Protein AF-A0A841RAX6-F1 (afdb_monomer_lite)

Foldseek 3Di:
DDDDDDDDDDDDDDDDDDDDDDDDDDDDDDDDDDDDDDDDDDDDDDDDDDDDDDDPPDPPDFADPVLLVVLVVLLVLLVVLPLCPQVVVLSVQLVVLSVVLVVCRVPPVVSSVVSSVSSNVSSVVSNVRSLVVVLVVLLVLLVVLLVLCVVLVLCQQPVVLNVVLVVLSVVLNVCSVVVVVVVNVVSSVLSSLSSVLSSVLSVVLLVVLVVLLVLLVVLLVLLVVLVLVPQPVVLSVLLVVLSVQLVVCVVSSNSPSNVVSSLSSSLSSNLSNQLSVLRVLLVVLVVLLVVLQVLLQVLLQFWFQDPVRDIRHRHGDHCVVLCVVQDAAPSGDDDDDRDDDPRDDRDSDDDDDDDDDDDDDDDDDDDDDDDDDALSVLLVVLSSVLSNCRSVSVSVSSSVSSVSSSVSSVVSLLRGFPDKDFDAPPDALLNQCCDPSFPVHSVCSVVQCVSCCVPPVDRGDDDGGDITGGRYD

Sequence (473 aa):
MKKTLIYVTLILLLLMITGCASDPETPPEEPVEETVIEEPEPVVEEPEETPPPEEPVETVESVNPEEIKAVEEAVERADQAGARTYAADLFLEANEKLEEAKSLAETDPDRSRELLAQAASKADEAYRLSIDSQVSEKVTKLRLLEKQLIEIEAEKYAPEDYKIVKDRADLLITYLDEEDYARADRQYGSTLRAMQNLYDTIDNNIRWIKILDRDTNAYMSDAEEKEAFLWAPEELEKANYYYSDGISYFNNYKLSDSEKALKEAKYWAFTAIRLSERRKRLSQTDELMMSALEELEKASRNRVMENDGTIREASPWEGNEFIEENPAEDTKADNYEEEGSSLKDFDPDAQQSDENAMIIDGKTTVLGDEQQMTLLEQAIELWKQGVKARAEGKYDIADEYFKQSKAYSEAYSANAIANEYIVKKRDTLWAISAMKENLGDPFLWTKIWRRNSLIIENPDLIYPGQKLIIPPK

Secondary structure (DSSP, 8-state):
--------------------------------------PPPPP----PPPPPPPPP----PPPPHHHHHHHHHHHHHHHHTTHHHHSHHHHHHHHHHHHHHHHHTTT-HHHHHHHHHHHHHHHHHHHHHHHHHHHHHHHHHHHHHHHHHHHTTHHHH-HHHHHHHHHHHHHHHHHHHTT-HHHHHHHHHHHHHHHHHHHHHHHHHHHHHHHHHHHHHHHHHHHHHTTHHHH-HHHHHHHHHHHHHHHHHHHTT-HHHHHHHHHHHHHHHHHHHHHHHHHHHHHHHHHHHHHHHHHHHHHHTSEEE-TTS-EEPP-----HHHHHHSPPP--SPPPPPP----PPP--SS-------------------------HHHHHHHHHHHHHHHHHTT-HHHHHHHHHHHHHHHHHHHHTEESEEEE--TT--HHHHHTSTTTTS-GGGHHHHHHHTTTT-SSTT---TT-EEEE---

Structure (mmCIF, N/CA/C/O backbone):
data_AF-A0A841RAX6-F1
#
_entry.id   AF-A0A841RAX6-F1
#
loop_
_atom_site.group_PDB
_atom_site.id
_atom_site.type_symbol
_atom_site.label_atom_id
_atom_site.label_alt_id
_atom_site.label_comp_id
_atom_site.label_asym_id
_atom_site.label_entity_id
_atom_site.label_seq_id
_atom_site.pdbx_PDB_ins_code
_atom_site.Cartn_x
_atom_site.Cartn_y
_atom_site.Cartn_z
_atom_site.occupancy
_atom_site.B_iso_or_equiv
_atom_site.auth_seq_id
_atom_site.auth_comp_id
_atom_site.auth_asym_id
_atom_site.auth_atom_id
_atom_site.pdbx_PDB_model_num
ATOM 1 N N . MET A 1 1 ? 13.426 -33.378 4.563 1.00 33.41 1 MET A N 1
ATOM 2 C CA . MET A 1 1 ? 14.380 -34.470 4.234 1.00 33.41 1 MET A CA 1
ATOM 3 C C . MET A 1 1 ? 14.592 -34.495 2.728 1.00 33.41 1 MET A C 1
ATOM 5 O O . MET A 1 1 ? 13.578 -34.414 2.058 1.00 33.41 1 MET A O 1
ATOM 9 N N . LYS A 1 2 ? 15.824 -34.745 2.236 1.00 34.56 2 LYS A N 1
ATOM 10 C CA . LYS A 1 2 ? 16.181 -35.016 0.814 1.00 34.56 2 LYS A CA 1
ATOM 11 C C . LYS A 1 2 ? 15.867 -33.881 -0.197 1.00 34.56 2 LYS A C 1
ATOM 13 O O . LYS A 1 2 ? 14.850 -33.224 -0.083 1.00 34.56 2 LYS A O 1
ATOM 18 N N . LYS A 1 3 ? 16.672 -33.648 -1.239 1.00 37.34 3 LYS A N 1
ATOM 19 C CA . LYS A 1 3 ? 18.110 -33.932 -1.453 1.00 37.34 3 LYS A CA 1
ATOM 20 C C . LYS A 1 3 ? 18.615 -32.981 -2.553 1.00 37.34 3 LYS A C 1
ATOM 22 O O . LYS A 1 3 ? 17.893 -32.745 -3.513 1.00 37.34 3 LYS A O 1
ATOM 27 N N . THR A 1 4 ? 19.843 -32.489 -2.434 1.00 43.00 4 THR A N 1
ATOM 28 C CA . THR A 1 4 ? 20.548 -31.764 -3.504 1.00 43.00 4 THR A CA 1
ATOM 29 C C . THR A 1 4 ? 21.113 -32.722 -4.557 1.00 43.00 4 THR A C 1
ATOM 31 O O . THR A 1 4 ? 21.377 -33.891 -4.257 1.00 43.00 4 THR A O 1
ATOM 34 N N . LEU A 1 5 ? 21.372 -32.210 -5.764 1.00 42.91 5 LEU A N 1
ATOM 35 C CA . LEU A 1 5 ? 22.368 -32.767 -6.679 1.00 42.91 5 LEU A CA 1
ATOM 36 C C . LEU A 1 5 ? 23.047 -31.632 -7.463 1.00 42.91 5 LEU A C 1
ATOM 38 O O . LEU A 1 5 ? 22.430 -30.604 -7.726 1.00 42.91 5 LEU A O 1
ATOM 42 N N . ILE A 1 6 ? 24.328 -31.816 -7.777 1.00 44.09 6 ILE A N 1
ATOM 43 C CA . ILE A 1 6 ? 25.230 -30.840 -8.402 1.00 44.09 6 ILE A CA 1
ATOM 44 C C . ILE A 1 6 ? 25.886 -31.536 -9.594 1.00 44.09 6 ILE A C 1
ATOM 46 O O . ILE A 1 6 ? 26.266 -32.698 -9.455 1.00 44.09 6 ILE A O 1
ATOM 50 N N . TYR A 1 7 ? 26.098 -30.827 -10.705 1.00 38.03 7 TYR A N 1
ATOM 51 C CA . TYR A 1 7 ? 27.079 -31.232 -11.714 1.00 38.03 7 TYR A CA 1
ATOM 52 C C . TYR A 1 7 ? 27.895 -30.036 -12.207 1.00 38.03 7 TYR A C 1
ATOM 54 O O . TYR A 1 7 ? 27.377 -29.135 -12.858 1.00 38.03 7 TYR A O 1
ATOM 62 N N . VAL A 1 8 ? 29.190 -30.070 -11.896 1.00 38.25 8 VAL A N 1
ATOM 63 C CA . VAL A 1 8 ? 30.249 -29.245 -12.485 1.00 38.25 8 VAL A CA 1
ATOM 64 C C . VAL A 1 8 ? 31.425 -30.186 -12.719 1.00 38.25 8 VAL A C 1
ATOM 66 O O . VAL A 1 8 ? 31.897 -30.817 -11.775 1.00 38.25 8 VAL A O 1
ATOM 69 N N . THR A 1 9 ? 31.898 -30.292 -13.958 1.00 36.19 9 THR A N 1
ATOM 70 C CA . THR A 1 9 ? 33.102 -31.063 -14.304 1.00 36.19 9 THR A CA 1
ATOM 71 C C . THR A 1 9 ? 33.926 -30.294 -15.322 1.00 36.19 9 THR A C 1
ATOM 73 O O . THR A 1 9 ? 33.559 -30.201 -16.490 1.00 36.19 9 THR A O 1
ATOM 76 N N . LEU A 1 10 ? 35.046 -29.758 -14.848 1.00 35.50 10 LEU A N 1
ATOM 77 C CA . LEU A 1 10 ? 36.093 -29.098 -15.619 1.00 35.50 10 LEU A CA 1
ATOM 78 C C . LEU A 1 10 ? 37.252 -30.099 -15.715 1.00 35.50 10 LEU A C 1
ATOM 80 O O . LEU A 1 10 ? 37.708 -30.591 -14.683 1.00 35.50 10 LEU A O 1
ATOM 84 N N . ILE A 1 11 ? 37.688 -30.451 -16.927 1.00 39.34 11 ILE A N 1
ATOM 85 C CA . ILE A 1 11 ? 38.755 -31.443 -17.148 1.00 39.34 11 ILE A CA 1
ATOM 86 C C . ILE A 1 11 ? 40.032 -30.741 -17.615 1.00 39.34 11 ILE A C 1
ATOM 88 O O . ILE A 1 11 ? 39.994 -29.836 -18.446 1.00 39.34 11 ILE A O 1
ATOM 92 N N . LEU A 1 12 ? 41.153 -31.145 -17.016 1.00 32.88 12 LEU A N 1
ATOM 93 C CA . LEU A 1 12 ? 42.452 -30.486 -17.112 1.00 32.88 12 LEU A CA 1
ATOM 94 C C . LEU A 1 12 ? 43.351 -31.134 -18.181 1.00 32.88 12 LEU A C 1
ATOM 96 O O . LEU A 1 12 ? 43.274 -32.335 -18.435 1.00 32.88 12 LEU A O 1
ATOM 100 N N . LEU A 1 13 ? 44.245 -30.332 -18.755 1.00 38.53 13 LEU A N 1
ATOM 101 C CA . LEU A 1 13 ? 45.269 -30.729 -19.722 1.00 38.53 13 LEU A CA 1
ATOM 102 C C . LEU A 1 13 ? 46.496 -31.357 -19.031 1.00 38.53 13 LEU A C 1
ATOM 104 O O . LEU A 1 13 ? 46.941 -30.855 -17.999 1.00 38.53 13 LEU A O 1
ATOM 108 N N . LEU A 1 14 ? 47.101 -32.390 -19.636 1.00 35.22 14 LEU A N 1
ATOM 109 C CA . LEU A 1 14 ? 48.478 -32.799 -19.330 1.00 35.22 14 LEU A CA 1
ATOM 110 C C . LEU A 1 14 ? 49.199 -33.395 -20.555 1.00 35.22 14 LEU A C 1
ATOM 112 O O . LEU A 1 14 ? 48.618 -34.148 -21.331 1.00 35.22 14 LEU A O 1
ATOM 116 N N . LEU A 1 15 ? 50.482 -33.057 -20.686 1.00 42.41 15 LEU A N 1
ATOM 117 C CA . LEU A 1 15 ? 51.432 -33.492 -21.718 1.00 42.41 15 LEU A CA 1
ATOM 118 C C . LEU A 1 15 ? 52.390 -34.560 -21.162 1.00 42.41 15 LEU A C 1
ATOM 120 O O . LEU A 1 15 ? 52.718 -34.507 -19.979 1.00 42.41 15 LEU A O 1
ATOM 124 N N . MET A 1 16 ? 52.918 -35.441 -22.022 1.00 37.00 16 MET A N 1
ATOM 125 C CA . MET A 1 16 ? 54.306 -35.949 -21.969 1.00 37.00 16 MET A CA 1
ATOM 126 C C . MET A 1 16 ? 54.688 -36.667 -23.286 1.00 37.00 16 MET A C 1
ATOM 128 O O . MET A 1 16 ? 53.837 -36.840 -24.156 1.00 37.00 16 MET A O 1
ATOM 132 N N . ILE A 1 17 ? 55.978 -36.984 -23.482 1.00 47.16 17 ILE A N 1
ATOM 133 C CA . ILE A 1 17 ? 56.618 -37.047 -24.818 1.00 47.16 17 ILE A CA 1
ATOM 134 C C . ILE A 1 17 ? 57.541 -38.285 -25.008 1.00 4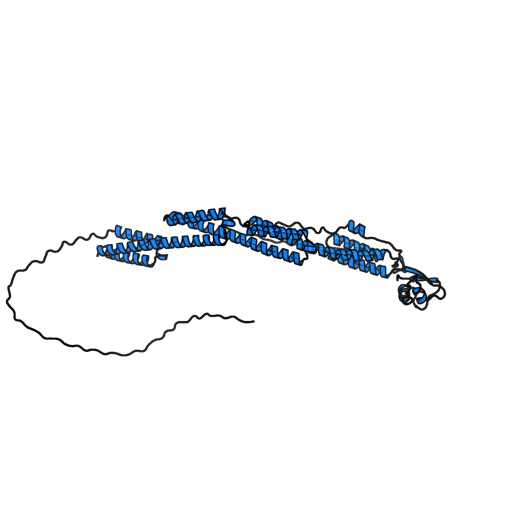7.16 17 ILE A C 1
ATOM 136 O O . ILE A 1 17 ? 58.066 -38.820 -24.036 1.00 47.16 17 ILE A O 1
ATOM 140 N N . THR A 1 18 ? 57.852 -38.607 -26.276 1.00 42.44 18 THR A N 1
ATOM 141 C CA . THR A 1 18 ? 59.041 -39.326 -26.826 1.00 42.44 18 THR A CA 1
ATOM 142 C C . THR A 1 18 ? 58.991 -40.833 -27.139 1.00 42.44 18 THR A C 1
ATOM 144 O O . THR A 1 18 ? 58.446 -41.644 -26.398 1.00 42.44 18 THR A O 1
ATOM 147 N N . GLY A 1 19 ? 59.636 -41.179 -28.268 1.00 34.00 19 GLY A N 1
ATOM 148 C CA . GLY A 1 19 ? 59.884 -42.527 -28.804 1.00 34.00 19 GLY A CA 1
ATOM 149 C C . GLY A 1 19 ? 60.124 -42.469 -30.326 1.00 34.00 19 GLY A C 1
ATOM 150 O O . GLY A 1 19 ? 59.242 -42.017 -31.047 1.00 34.00 19 GLY A O 1
ATOM 151 N N . CYS A 1 20 ? 61.308 -42.865 -30.817 1.00 39.19 20 CYS A N 1
ATOM 152 C CA . CYS A 1 20 ? 61.768 -42.614 -32.202 1.00 39.19 20 CYS A CA 1
ATOM 153 C C . CYS A 1 20 ? 62.280 -43.889 -32.920 1.00 39.19 20 CYS A C 1
ATOM 155 O O . CYS A 1 20 ? 62.425 -44.919 -32.266 1.00 39.19 20 CYS A O 1
ATOM 157 N N . ALA A 1 21 ? 62.666 -43.738 -34.205 1.00 36.50 21 ALA A N 1
ATOM 158 C CA . ALA A 1 21 ? 63.336 -44.707 -35.110 1.00 36.50 21 ALA A CA 1
ATOM 159 C C . ALA A 1 21 ? 62.419 -45.764 -35.795 1.00 36.50 21 ALA A C 1
ATOM 161 O O . ALA A 1 21 ? 61.481 -46.247 -35.171 1.00 36.50 21 ALA A O 1
ATOM 162 N N . SER A 1 22 ? 62.628 -46.171 -37.064 1.00 38.91 22 SER A N 1
ATOM 163 C CA . SER A 1 22 ? 63.603 -45.713 -38.091 1.00 38.91 22 SER A CA 1
ATOM 164 C C . SER A 1 22 ? 63.324 -46.249 -39.518 1.00 38.91 22 SER A C 1
ATOM 166 O O . SER A 1 22 ? 63.298 -47.464 -39.683 1.00 38.91 22 SER A O 1
ATOM 168 N N . ASP A 1 23 ? 63.307 -45.337 -40.505 1.00 43.91 23 ASP A N 1
ATOM 169 C CA . ASP A 1 23 ? 64.008 -45.409 -41.820 1.00 43.91 23 ASP A CA 1
ATOM 170 C C . ASP A 1 23 ? 63.620 -46.497 -42.885 1.00 43.91 23 ASP A C 1
ATOM 172 O O . ASP A 1 23 ? 62.713 -47.285 -42.618 1.00 43.91 23 ASP A O 1
ATOM 176 N N . PRO A 1 24 ? 64.108 -46.448 -44.160 1.00 54.09 24 PRO A N 1
ATOM 177 C CA . PRO A 1 24 ? 63.183 -46.276 -45.300 1.00 54.09 24 PRO A CA 1
ATOM 178 C C . PRO A 1 24 ? 63.373 -47.233 -46.509 1.00 54.09 24 PRO A C 1
ATOM 180 O O . PRO A 1 24 ? 64.368 -47.949 -46.600 1.00 54.09 24 PRO A O 1
ATOM 183 N N . GLU A 1 25 ? 62.469 -47.169 -47.504 1.00 37.69 25 GLU A N 1
ATOM 184 C CA . GLU A 1 25 ? 62.612 -47.864 -48.803 1.00 37.69 25 GLU A CA 1
ATOM 185 C C . GLU A 1 25 ? 62.180 -47.024 -50.031 1.00 37.69 25 GLU A C 1
ATOM 187 O O . GLU A 1 25 ? 61.155 -46.342 -50.023 1.00 37.69 25 GLU A O 1
ATOM 192 N N . THR A 1 26 ? 62.974 -47.146 -51.102 1.00 43.62 26 THR A N 1
ATOM 193 C CA . THR A 1 26 ? 62.775 -46.784 -52.529 1.00 43.62 26 THR A CA 1
ATOM 194 C C . THR A 1 26 ? 63.674 -47.736 -53.365 1.00 43.62 26 THR A C 1
ATOM 196 O O . THR A 1 26 ? 64.487 -48.434 -52.750 1.00 43.62 26 THR A O 1
ATOM 199 N N . PRO A 1 27 ? 63.639 -47.799 -54.721 1.00 63.19 27 PRO A N 1
ATOM 200 C CA . PRO A 1 27 ? 62.764 -47.170 -55.721 1.00 63.19 27 PRO A CA 1
ATOM 201 C C . PRO A 1 27 ? 61.928 -48.257 -56.475 1.00 63.19 27 PRO A C 1
ATOM 203 O O . PRO A 1 27 ? 61.367 -49.087 -55.758 1.00 63.19 27 PRO A O 1
ATOM 206 N N . PRO A 1 28 ? 61.727 -48.276 -57.824 1.00 52.53 28 PRO A N 1
ATOM 207 C CA . PRO A 1 28 ? 62.783 -48.313 -58.857 1.00 52.53 28 PRO A CA 1
ATOM 208 C C . PRO A 1 28 ? 62.616 -47.312 -60.031 1.00 52.53 28 PRO A C 1
ATOM 210 O O . PRO A 1 28 ? 61.559 -46.714 -60.219 1.00 52.53 28 PRO A O 1
ATOM 213 N N . GLU A 1 29 ? 63.674 -47.171 -60.836 1.00 44.06 29 GLU A N 1
ATOM 214 C CA . GLU A 1 29 ? 63.707 -46.473 -62.136 1.00 44.06 29 GLU A CA 1
ATOM 215 C C . GLU A 1 29 ? 63.593 -47.468 -63.311 1.00 44.06 29 GLU A C 1
ATOM 217 O O . GLU A 1 29 ? 63.838 -48.655 -63.105 1.00 44.06 29 GLU A O 1
ATOM 222 N N . GLU A 1 30 ? 63.260 -46.975 -64.518 1.00 49.72 30 GLU A N 1
ATOM 223 C CA . GLU A 1 30 ? 63.824 -47.319 -65.856 1.00 49.72 30 GLU A CA 1
ATOM 224 C C . GLU A 1 30 ? 62.824 -47.005 -67.003 1.00 49.72 30 GLU A C 1
ATOM 226 O O . GLU A 1 30 ? 61.617 -46.953 -66.744 1.00 49.72 30 GLU A O 1
ATOM 231 N N . PRO A 1 31 ? 63.259 -46.856 -68.280 1.00 53.44 31 PRO A N 1
ATOM 232 C CA . PRO A 1 31 ? 64.632 -46.748 -68.797 1.00 53.44 31 PRO A CA 1
ATOM 233 C C . PRO A 1 31 ? 64.888 -45.468 -69.637 1.00 53.44 31 PRO A C 1
ATOM 235 O O . PRO A 1 31 ? 63.998 -44.653 -69.877 1.00 53.44 31 PRO A O 1
ATOM 238 N N . VAL A 1 32 ? 66.125 -45.324 -70.125 1.00 44.19 32 VAL A N 1
ATOM 239 C CA . VAL A 1 32 ? 66.536 -44.373 -71.180 1.00 44.19 32 VAL A CA 1
ATOM 240 C C . VAL A 1 32 ? 66.499 -45.086 -72.542 1.00 44.19 32 VAL A C 1
ATOM 242 O O . VAL A 1 32 ? 66.796 -46.277 -72.599 1.00 44.19 32 VAL A O 1
ATOM 245 N N . GLU A 1 33 ? 66.189 -44.377 -73.633 1.00 43.59 33 GLU A N 1
ATOM 246 C CA . GLU A 1 33 ? 66.313 -44.890 -75.012 1.00 43.59 33 GLU A CA 1
ATOM 247 C C . GLU A 1 33 ? 67.322 -44.052 -75.828 1.00 43.59 33 GLU A C 1
ATOM 249 O O . GLU A 1 33 ? 67.577 -42.887 -75.516 1.00 43.59 33 GLU A O 1
ATOM 254 N N . GLU A 1 34 ? 67.975 -44.680 -76.811 1.00 40.50 34 GLU A N 1
ATOM 255 C CA . GLU A 1 34 ? 69.230 -44.203 -77.408 1.00 40.50 34 GLU A CA 1
ATOM 256 C C . GLU A 1 34 ? 69.098 -43.228 -78.595 1.00 40.50 34 GLU A C 1
ATOM 258 O O . GLU A 1 34 ? 68.065 -43.059 -79.238 1.00 40.50 34 GLU A O 1
ATOM 263 N N . THR A 1 35 ? 70.238 -42.601 -78.885 1.00 38.22 35 THR A N 1
ATOM 264 C CA . THR A 1 35 ? 70.530 -41.675 -79.984 1.00 38.22 35 THR A CA 1
ATOM 265 C C . THR A 1 35 ? 70.057 -42.112 -81.374 1.00 38.22 35 THR A C 1
ATOM 267 O O . THR A 1 35 ? 70.305 -43.242 -81.796 1.00 38.22 35 THR A O 1
ATOM 270 N N . VAL A 1 36 ? 69.622 -41.133 -82.173 1.00 41.06 36 VAL A N 1
ATOM 271 C CA . VAL A 1 36 ? 69.845 -41.122 -83.629 1.00 41.06 36 VAL A CA 1
ATOM 272 C C . VAL A 1 36 ? 70.779 -39.954 -83.958 1.00 41.06 36 VAL A C 1
ATOM 274 O O . VAL A 1 36 ? 70.674 -38.886 -83.358 1.00 41.06 36 VAL A O 1
ATOM 277 N N . ILE A 1 37 ? 71.715 -40.180 -84.881 1.00 42.56 37 ILE A N 1
ATOM 278 C CA . ILE A 1 37 ? 72.695 -39.199 -85.363 1.00 42.56 37 ILE A CA 1
ATOM 279 C C . ILE A 1 37 ? 72.401 -38.943 -86.844 1.00 42.56 37 ILE A C 1
ATOM 281 O O . ILE A 1 37 ? 72.302 -39.901 -87.607 1.00 42.56 37 ILE A O 1
ATOM 285 N N . GLU A 1 38 ? 72.339 -37.676 -87.253 1.00 44.59 38 GLU A N 1
ATOM 286 C CA . GLU A 1 38 ? 72.490 -37.266 -88.656 1.00 44.59 38 GLU A CA 1
ATOM 287 C C . GLU A 1 38 ? 73.678 -36.297 -88.791 1.00 44.59 38 GLU A C 1
ATOM 289 O O . GLU A 1 38 ? 74.053 -35.609 -87.838 1.00 44.59 38 GLU A O 1
ATOM 294 N N . GLU A 1 39 ? 74.328 -36.316 -89.957 1.00 49.00 39 GLU A N 1
ATOM 295 C CA . GLU A 1 39 ? 75.569 -35.582 -90.242 1.00 49.00 39 GLU A CA 1
ATOM 296 C C . GLU A 1 39 ? 75.320 -34.125 -90.699 1.00 49.00 39 GLU A C 1
ATOM 298 O O . GLU A 1 39 ? 74.220 -33.793 -91.143 1.00 49.00 39 GLU A O 1
ATOM 303 N N . PRO A 1 40 ? 76.321 -33.226 -90.584 1.00 52.91 40 PRO A N 1
ATOM 304 C CA . PRO A 1 40 ? 76.130 -31.795 -90.815 1.00 52.91 40 PRO A CA 1
ATOM 305 C C . PRO A 1 40 ? 76.228 -31.377 -92.293 1.00 52.91 40 PRO A C 1
ATOM 307 O O . PRO A 1 40 ? 77.155 -31.763 -93.005 1.00 52.91 40 PRO A O 1
ATOM 310 N N . GLU A 1 41 ? 75.351 -30.459 -92.704 1.00 48.19 41 GLU A N 1
ATOM 311 C CA . GLU A 1 41 ? 75.512 -29.627 -93.907 1.00 48.19 41 GLU A CA 1
ATOM 312 C C . GLU A 1 41 ? 75.984 -28.194 -93.539 1.00 48.19 41 GLU A C 1
ATOM 314 O O . GLU A 1 41 ? 75.975 -27.828 -92.359 1.00 48.19 41 GLU A O 1
ATOM 319 N N . PRO A 1 42 ? 76.560 -27.422 -94.486 1.00 47.97 42 PRO A N 1
ATOM 320 C CA . PRO A 1 42 ? 77.715 -26.581 -94.167 1.00 47.97 42 PRO A CA 1
ATOM 321 C C . PRO A 1 42 ? 77.413 -25.170 -93.648 1.00 47.97 42 PRO A C 1
ATOM 323 O O . PRO A 1 42 ? 76.387 -24.558 -93.936 1.00 47.97 42 PRO A O 1
ATOM 326 N N . VAL A 1 43 ? 78.417 -24.628 -92.953 1.00 49.69 43 VAL A N 1
ATOM 327 C CA . VAL A 1 43 ? 78.501 -23.237 -92.489 1.00 49.69 43 VAL A CA 1
ATOM 328 C C . VAL A 1 43 ? 78.347 -22.243 -93.646 1.00 49.69 43 VAL A C 1
ATOM 330 O O . VAL A 1 43 ? 79.045 -22.336 -94.657 1.00 49.69 43 VAL A O 1
ATOM 333 N N . VAL A 1 44 ? 77.506 -21.232 -93.427 1.00 46.31 44 VAL A N 1
ATOM 334 C CA . VAL A 1 44 ? 77.522 -19.944 -94.130 1.00 46.31 44 VAL A CA 1
ATOM 335 C C . VAL A 1 44 ? 77.690 -18.866 -93.058 1.00 46.31 44 VAL A C 1
ATOM 337 O O . VAL A 1 44 ? 76.943 -18.864 -92.081 1.00 46.31 44 VAL A O 1
ATOM 340 N N . GLU A 1 45 ? 78.691 -18.000 -93.204 1.00 47.06 45 GLU A N 1
ATOM 341 C CA . GLU A 1 45 ? 78.974 -16.904 -92.264 1.00 47.06 45 GLU A CA 1
ATOM 342 C C . GLU A 1 45 ? 78.349 -15.574 -92.726 1.00 47.06 45 GLU A C 1
ATOM 344 O O . GLU A 1 45 ? 78.153 -15.360 -93.922 1.00 47.06 45 GLU A O 1
ATOM 349 N N . GLU A 1 46 ? 78.139 -14.682 -91.749 1.00 41.88 46 GLU A N 1
ATOM 350 C CA . GLU A 1 46 ? 77.732 -13.266 -91.855 1.00 41.88 46 GLU A CA 1
ATOM 351 C C . GLU A 1 46 ? 76.304 -12.941 -92.367 1.00 41.88 46 GLU A C 1
ATOM 353 O O . GLU A 1 46 ? 75.735 -13.679 -93.174 1.00 41.88 46 GLU A O 1
ATOM 358 N N . PRO A 1 47 ? 75.722 -11.786 -91.959 1.00 45.19 47 PRO A N 1
ATOM 359 C CA . PRO A 1 47 ? 76.219 -10.782 -91.002 1.00 45.19 47 PRO A CA 1
ATOM 360 C C . PRO A 1 47 ? 75.428 -10.745 -89.674 1.00 45.19 47 PRO A C 1
ATOM 362 O O . PRO A 1 47 ? 74.416 -11.421 -89.511 1.00 45.19 47 PRO A O 1
ATOM 365 N N . GLU A 1 48 ? 75.874 -9.914 -88.726 1.00 53.44 48 GLU A N 1
ATOM 366 C CA . GLU A 1 48 ? 75.108 -9.582 -87.515 1.00 53.44 48 GLU A CA 1
ATOM 367 C C . GLU A 1 48 ? 73.815 -8.822 -87.872 1.00 53.44 48 GLU A C 1
ATOM 369 O O . GLU A 1 48 ? 73.875 -7.717 -88.419 1.00 53.44 48 GLU A O 1
ATOM 374 N N . GLU A 1 49 ? 72.645 -9.360 -87.514 1.00 44.16 49 GLU A N 1
ATOM 375 C CA . GLU A 1 49 ? 71.425 -8.549 -87.418 1.00 44.16 49 GLU A CA 1
ATOM 376 C C . GLU A 1 49 ? 71.380 -7.843 -86.056 1.00 44.16 49 GLU A C 1
ATOM 378 O O . GLU A 1 49 ? 71.602 -8.442 -85.003 1.00 44.16 49 GLU A O 1
ATOM 383 N N . THR A 1 50 ? 71.114 -6.536 -86.082 1.00 50.12 50 THR A N 1
ATOM 384 C CA . THR A 1 50 ? 71.035 -5.691 -84.885 1.00 50.12 50 THR A CA 1
ATOM 385 C C . THR A 1 50 ? 69.903 -6.134 -83.956 1.00 50.12 50 THR A C 1
ATOM 387 O O . THR A 1 50 ? 68.846 -6.521 -84.462 1.00 50.12 50 THR A O 1
ATOM 390 N N . PRO A 1 51 ? 70.044 -5.996 -82.621 1.00 51.88 51 PRO A N 1
ATOM 391 C CA . PRO A 1 51 ? 68.932 -6.246 -81.709 1.00 51.88 51 PRO A CA 1
ATOM 392 C C . PRO A 1 51 ? 67.720 -5.369 -82.076 1.00 51.88 51 PRO A C 1
ATOM 394 O O . PRO A 1 51 ? 67.908 -4.233 -82.530 1.00 51.88 51 PRO A O 1
ATOM 397 N N . PRO A 1 52 ? 66.481 -5.866 -81.894 1.00 59.75 52 PRO A N 1
ATOM 398 C CA . PRO A 1 52 ? 65.289 -5.050 -82.087 1.00 59.75 52 PRO A CA 1
ATOM 399 C C . PRO A 1 52 ? 65.330 -3.835 -81.145 1.00 59.75 52 PRO A C 1
ATOM 401 O O . PRO A 1 52 ? 65.903 -3.931 -80.057 1.00 59.75 52 PRO A O 1
ATOM 404 N N . PRO A 1 53 ? 64.759 -2.686 -81.551 1.00 49.69 53 PRO A N 1
ATOM 405 C CA . PRO A 1 53 ? 64.806 -1.477 -80.741 1.00 49.69 53 PRO A CA 1
ATOM 406 C C . PRO A 1 53 ? 64.116 -1.705 -79.396 1.00 49.69 53 PRO A C 1
ATOM 408 O O . PRO A 1 53 ? 63.036 -2.294 -79.345 1.00 49.69 53 PRO A O 1
ATOM 411 N N . GLU A 1 54 ? 64.730 -1.201 -78.326 1.00 53.47 54 GLU A N 1
ATOM 412 C CA . GLU A 1 54 ? 64.095 -1.119 -77.012 1.00 53.47 54 GLU A CA 1
ATOM 413 C C . GLU A 1 54 ? 62.770 -0.356 -77.152 1.00 53.47 54 GLU A C 1
ATOM 415 O O . GLU A 1 54 ? 62.736 0.756 -77.695 1.00 53.47 54 GLU A O 1
ATOM 420 N N . GLU A 1 55 ? 61.672 -0.953 -76.683 1.00 54.09 55 GLU A N 1
ATOM 421 C CA . GLU A 1 55 ? 60.424 -0.210 -76.524 1.00 54.09 55 GLU A CA 1
ATOM 422 C C . GLU A 1 55 ? 60.681 0.947 -75.545 1.00 54.09 55 GLU A C 1
ATOM 424 O O . GLU A 1 55 ? 6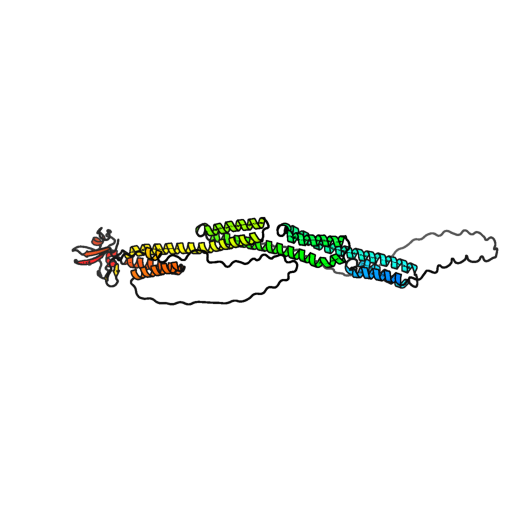1.422 0.771 -74.570 1.00 54.09 55 GLU A O 1
ATOM 429 N N . PRO A 1 56 ? 60.147 2.154 -75.807 1.00 47.75 56 PRO A N 1
ATOM 430 C CA . PRO A 1 56 ? 60.446 3.309 -74.978 1.00 47.75 56 PRO A CA 1
ATOM 431 C C . PRO A 1 56 ? 59.955 3.036 -73.559 1.00 47.75 56 PRO A C 1
ATOM 433 O O . PRO A 1 56 ? 58.754 2.890 -73.345 1.00 47.75 56 PRO A O 1
ATOM 436 N N . VAL A 1 57 ? 60.888 2.985 -72.604 1.00 46.88 57 VAL A N 1
ATOM 437 C CA . VAL A 1 57 ? 60.572 2.870 -71.178 1.00 46.88 57 VAL A CA 1
ATOM 438 C C . VAL A 1 57 ? 59.619 4.005 -70.826 1.00 46.88 57 VAL A C 1
ATOM 440 O O . VAL A 1 57 ? 60.025 5.172 -70.804 1.00 46.88 57 VAL A O 1
ATOM 443 N N . GLU A 1 58 ? 58.349 3.673 -70.585 1.00 47.28 58 GLU A N 1
ATOM 444 C CA . GLU A 1 58 ? 57.393 4.641 -70.069 1.00 47.28 58 GLU A CA 1
ATOM 445 C C . GLU A 1 58 ? 57.958 5.166 -68.752 1.00 47.28 58 GLU A C 1
ATOM 447 O O . GLU A 1 58 ? 58.296 4.402 -67.846 1.00 47.28 58 GLU A O 1
ATOM 452 N N . THR A 1 59 ? 58.129 6.483 -68.662 1.00 47.94 59 THR A N 1
ATOM 453 C CA . THR A 1 59 ? 58.586 7.125 -67.434 1.00 47.94 59 THR A CA 1
ATOM 454 C C . THR A 1 59 ? 57.440 7.081 -66.437 1.00 47.94 59 THR A C 1
ATOM 456 O O . THR A 1 59 ? 56.675 8.043 -66.348 1.00 47.94 59 THR A O 1
ATOM 459 N N . VAL A 1 60 ? 57.310 5.945 -65.745 1.00 53.22 60 VAL A N 1
ATOM 460 C CA . VAL A 1 60 ? 56.330 5.713 -64.683 1.00 53.22 60 VAL A CA 1
ATOM 461 C C . VAL A 1 60 ? 56.397 6.895 -63.726 1.00 53.22 60 VAL A C 1
ATOM 463 O O . VAL A 1 60 ? 57.416 7.138 -63.076 1.00 53.22 60 VAL A O 1
ATOM 466 N N . GLU A 1 61 ? 55.323 7.679 -63.697 1.00 63.00 61 GLU A N 1
ATOM 467 C CA . GLU A 1 61 ? 55.252 8.871 -62.866 1.00 63.00 61 GLU A CA 1
ATOM 468 C C . GLU A 1 61 ? 55.327 8.427 -61.399 1.00 63.00 61 GLU A C 1
ATOM 470 O O . GLU A 1 61 ? 54.626 7.496 -60.994 1.00 63.00 61 GLU A O 1
ATOM 475 N N . SER A 1 62 ? 56.200 9.046 -60.602 1.00 69.38 62 SER A N 1
ATOM 476 C CA . SER A 1 62 ? 56.356 8.718 -59.178 1.00 69.38 62 SER A CA 1
ATOM 477 C C . SER A 1 62 ? 55.036 8.904 -58.428 1.00 69.38 62 SER A C 1
ATOM 479 O O . SER A 1 62 ? 54.292 9.833 -58.744 1.00 69.38 62 SER A O 1
ATOM 481 N N . VAL A 1 63 ? 54.761 8.075 -57.416 1.00 74.25 63 VAL A N 1
ATOM 482 C CA . VAL A 1 63 ? 53.545 8.210 -56.592 1.00 74.25 63 VAL A CA 1
ATOM 483 C C . VAL A 1 63 ? 53.484 9.612 -55.985 1.00 74.25 63 VAL A C 1
ATOM 485 O O . VAL A 1 63 ? 54.434 10.060 -55.339 1.00 74.25 63 VAL A O 1
ATOM 488 N N . ASN A 1 64 ? 52.378 10.325 -56.193 1.00 82.50 64 ASN A N 1
ATOM 489 C CA . ASN A 1 64 ? 52.204 11.661 -55.635 1.00 82.50 64 ASN A CA 1
ATOM 490 C C . ASN A 1 64 ? 52.035 11.560 -54.104 1.00 82.50 64 ASN A C 1
ATOM 492 O O . ASN A 1 64 ? 51.192 10.787 -53.647 1.00 82.50 64 ASN A O 1
ATOM 496 N N . PRO A 1 65 ? 52.754 12.350 -53.282 1.00 85.25 65 PRO A N 1
ATOM 497 C CA . PRO A 1 65 ? 52.557 12.364 -51.831 1.00 85.25 65 PRO A CA 1
ATOM 498 C C . PRO A 1 65 ? 51.103 12.596 -51.380 1.00 85.25 65 PRO A C 1
ATOM 500 O O . PRO A 1 65 ? 50.703 12.080 -50.337 1.00 85.25 65 PRO A O 1
ATOM 503 N N . GLU A 1 66 ? 50.288 13.310 -52.166 1.00 86.81 66 GLU A N 1
ATOM 504 C CA . GLU A 1 66 ? 48.855 13.480 -51.875 1.00 86.81 66 GLU A CA 1
ATOM 505 C C . GLU A 1 66 ? 48.025 12.193 -52.102 1.00 86.81 66 GLU A C 1
ATOM 507 O O . GLU A 1 66 ? 46.984 12.042 -51.469 1.00 86.81 66 GLU A O 1
ATOM 512 N N . GLU A 1 67 ? 48.476 11.238 -52.934 1.00 88.06 67 GLU A N 1
ATOM 513 C CA . GLU A 1 67 ? 47.840 9.909 -53.063 1.00 88.06 67 GLU A CA 1
ATOM 514 C C . GLU A 1 67 ? 47.992 9.118 -51.756 1.00 88.06 67 GLU A C 1
ATOM 516 O O . GLU A 1 67 ? 47.005 8.625 -51.213 1.00 88.06 67 GLU A O 1
ATOM 521 N N . ILE A 1 68 ? 49.214 9.051 -51.210 1.00 92.00 68 ILE A N 1
ATOM 522 C CA . ILE A 1 68 ? 49.502 8.373 -49.933 1.00 92.00 68 ILE A CA 1
ATOM 523 C C . ILE A 1 68 ? 48.702 9.030 -48.803 1.00 92.00 68 ILE A C 1
ATOM 525 O O . ILE A 1 68 ? 48.013 8.344 -48.047 1.00 92.00 68 ILE A O 1
ATOM 529 N N . LYS A 1 69 ? 48.740 10.365 -48.731 1.00 94.50 69 LYS A N 1
ATOM 530 C CA . LYS A 1 69 ? 48.043 11.151 -47.710 1.00 94.50 69 LYS A CA 1
ATOM 531 C C . LYS A 1 69 ? 46.520 10.977 -47.761 1.00 94.50 69 LYS A C 1
ATOM 533 O O . LYS A 1 69 ? 45.893 10.894 -46.711 1.00 94.50 69 LYS A O 1
ATOM 538 N N . ALA A 1 70 ? 45.913 10.845 -48.943 1.00 94.25 70 ALA A N 1
ATOM 539 C CA . ALA A 1 70 ? 44.481 10.551 -49.057 1.00 94.25 70 ALA A CA 1
ATOM 540 C C . ALA A 1 70 ? 44.105 9.173 -48.469 1.00 94.25 70 ALA A C 1
ATOM 542 O O . ALA A 1 70 ? 43.012 9.012 -47.921 1.00 94.25 70 ALA A O 1
ATOM 543 N N . VAL A 1 71 ? 45.010 8.187 -48.534 1.00 96.12 71 VAL A N 1
ATOM 544 C CA . VAL A 1 71 ? 44.818 6.874 -47.891 1.00 96.12 71 VAL A CA 1
ATOM 545 C C . VAL A 1 71 ? 45.097 6.935 -46.386 1.00 96.12 71 VAL A C 1
ATOM 547 O O . VAL A 1 71 ? 44.362 6.317 -45.619 1.00 96.12 71 VAL A O 1
ATOM 550 N N . GLU A 1 72 ? 46.079 7.724 -45.935 1.00 97.06 72 GLU A N 1
ATOM 551 C CA . GLU A 1 72 ? 46.278 8.020 -44.505 1.00 97.06 72 GLU A CA 1
ATOM 552 C C . GLU A 1 72 ? 45.029 8.675 -43.890 1.00 97.06 72 GLU A C 1
ATOM 554 O O . GLU A 1 72 ? 44.527 8.196 -42.875 1.00 97.06 72 GLU A O 1
ATOM 559 N N . GLU A 1 73 ? 44.463 9.694 -44.546 1.00 96.94 73 GLU A N 1
ATOM 560 C CA . GLU A 1 73 ? 43.211 10.349 -44.140 1.00 96.94 73 GLU A CA 1
ATOM 561 C C . GLU A 1 73 ? 42.021 9.363 -44.126 1.00 96.94 73 GLU A C 1
ATOM 563 O O . GLU A 1 73 ? 41.145 9.465 -43.266 1.00 96.94 73 GLU A O 1
ATOM 568 N N . ALA A 1 74 ? 41.982 8.368 -45.024 1.00 96.12 74 ALA A N 1
ATOM 569 C CA . ALA A 1 74 ? 40.956 7.320 -45.020 1.00 96.12 74 ALA A CA 1
ATOM 570 C C . ALA A 1 74 ? 41.118 6.316 -43.863 1.00 96.12 74 ALA A C 1
ATOM 572 O O . ALA A 1 74 ? 40.129 5.964 -43.213 1.00 96.12 74 ALA A O 1
ATOM 573 N N . VAL A 1 75 ? 42.350 5.886 -43.570 1.00 97.12 75 VAL A N 1
ATOM 574 C CA . VAL A 1 75 ? 42.658 5.012 -42.427 1.00 97.12 75 VAL A CA 1
ATOM 575 C C . VAL A 1 75 ? 42.391 5.736 -41.105 1.00 97.12 75 VAL A C 1
ATOM 577 O O . VAL A 1 75 ? 41.760 5.157 -40.222 1.00 97.12 75 VAL A O 1
ATOM 580 N N . GLU A 1 76 ? 42.767 7.012 -40.972 1.00 97.25 76 GLU A N 1
ATOM 581 C CA . GLU A 1 76 ? 42.452 7.800 -39.774 1.00 97.25 76 GLU A CA 1
ATOM 582 C C . GLU A 1 76 ? 40.934 7.956 -39.592 1.00 97.25 76 GLU A C 1
ATOM 584 O O . GLU A 1 76 ? 40.424 7.761 -38.489 1.00 97.25 76 GLU A O 1
ATOM 589 N N . ARG A 1 77 ? 40.179 8.210 -40.671 1.00 95.81 77 ARG A N 1
ATOM 590 C CA . ARG A 1 77 ? 38.707 8.270 -40.631 1.00 95.81 77 ARG A CA 1
ATOM 591 C C . ARG A 1 77 ? 38.088 6.964 -40.122 1.00 95.81 77 ARG A C 1
ATOM 593 O O . ARG A 1 77 ? 37.131 7.003 -39.349 1.00 95.81 77 ARG A O 1
ATOM 600 N N . ALA A 1 78 ? 38.621 5.814 -40.542 1.00 96.31 78 ALA A N 1
ATOM 601 C CA . ALA A 1 78 ? 38.193 4.503 -40.056 1.00 96.31 78 ALA A CA 1
ATOM 602 C C . ALA A 1 78 ? 38.521 4.316 -38.563 1.00 96.31 78 ALA A C 1
ATOM 604 O O . ALA A 1 78 ? 37.673 3.849 -37.802 1.00 96.31 78 ALA A O 1
ATOM 605 N N . ASP A 1 79 ? 39.708 4.737 -38.122 1.00 96.12 79 ASP A N 1
ATOM 606 C CA . ASP A 1 79 ? 40.115 4.678 -36.714 1.00 96.12 79 ASP A CA 1
ATOM 607 C C . ASP A 1 79 ? 39.220 5.550 -35.818 1.00 96.12 79 ASP A C 1
ATOM 609 O O . ASP A 1 79 ? 38.663 5.074 -34.828 1.00 96.12 79 ASP A O 1
ATOM 613 N N . GLN A 1 80 ? 38.986 6.804 -36.222 1.00 92.94 80 GLN A N 1
ATOM 614 C CA . GLN A 1 80 ? 38.081 7.739 -35.545 1.00 92.94 80 GLN A CA 1
ATOM 615 C C . GLN A 1 80 ? 36.631 7.221 -35.490 1.00 92.94 80 GLN A C 1
ATOM 617 O O . GLN A 1 80 ? 35.922 7.487 -34.520 1.00 92.94 80 GLN A O 1
ATOM 622 N N . ALA A 1 81 ? 36.196 6.441 -36.487 1.00 90.88 81 ALA A N 1
ATOM 623 C CA . ALA A 1 81 ? 34.905 5.748 -36.486 1.00 90.88 81 ALA A CA 1
ATOM 624 C C . ALA A 1 81 ? 34.873 4.477 -35.611 1.00 90.88 81 ALA A C 1
ATOM 626 O O . ALA A 1 81 ? 33.822 3.850 -35.498 1.00 90.88 81 ALA A O 1
ATOM 627 N N . GLY A 1 82 ? 35.984 4.091 -34.976 1.00 92.50 82 GLY A N 1
ATOM 628 C CA . GLY A 1 82 ? 36.063 2.945 -34.069 1.00 92.50 82 GLY A CA 1
ATOM 629 C C . GLY A 1 82 ? 36.452 1.620 -34.730 1.00 92.50 82 GLY A C 1
ATOM 630 O O . GLY A 1 82 ? 36.163 0.562 -34.164 1.00 92.50 82 GLY A O 1
ATOM 631 N N . ALA A 1 83 ? 37.117 1.633 -35.891 1.00 95.38 83 ALA A N 1
ATOM 632 C CA . ALA A 1 83 ? 37.464 0.411 -36.624 1.00 95.38 83 ALA A CA 1
ATOM 633 C C . ALA A 1 83 ? 38.325 -0.588 -35.837 1.00 95.38 83 ALA A C 1
ATOM 635 O O . ALA A 1 83 ? 38.141 -1.792 -36.001 1.00 95.38 83 ALA A O 1
ATOM 636 N N . ARG A 1 84 ? 39.158 -0.134 -34.889 1.00 94.94 84 ARG A N 1
ATOM 637 C CA . ARG A 1 84 ? 39.871 -1.018 -33.939 1.00 94.94 84 ARG A CA 1
ATOM 638 C C . ARG A 1 84 ? 38.947 -1.910 -33.093 1.00 94.94 84 ARG A C 1
ATOM 640 O O . ARG A 1 84 ? 39.405 -2.926 -32.583 1.00 94.94 84 ARG A O 1
ATOM 647 N N . THR A 1 85 ? 37.682 -1.524 -32.921 1.00 91.31 85 THR A N 1
ATOM 648 C CA . THR A 1 85 ? 36.679 -2.233 -32.108 1.00 91.31 85 THR A CA 1
ATOM 649 C C . THR A 1 85 ? 35.718 -3.051 -32.969 1.00 91.31 85 THR A C 1
ATOM 651 O O . THR A 1 85 ? 35.419 -4.191 -32.626 1.00 91.31 85 THR A O 1
ATOM 654 N N . TYR A 1 86 ? 35.229 -2.480 -34.075 1.00 92.44 86 TYR A N 1
ATOM 655 C CA . TYR A 1 86 ? 34.139 -3.065 -34.873 1.00 92.44 86 TYR A CA 1
ATOM 656 C C . TYR A 1 86 ? 34.594 -3.731 -36.182 1.00 92.44 86 TYR A C 1
ATOM 658 O O . TYR A 1 86 ? 33.853 -4.529 -36.749 1.00 92.44 86 TYR A O 1
ATOM 666 N N . ALA A 1 87 ? 35.799 -3.421 -36.666 1.00 96.44 87 ALA A N 1
ATOM 667 C CA . ALA A 1 87 ? 36.316 -3.864 -37.962 1.00 96.44 87 ALA A CA 1
ATOM 668 C C . ALA A 1 87 ? 37.830 -4.164 -37.905 1.00 96.44 87 ALA A C 1
ATOM 670 O O . ALA A 1 87 ? 38.576 -3.833 -38.828 1.00 96.44 87 ALA A O 1
ATOM 671 N N . ALA A 1 88 ? 38.288 -4.748 -36.791 1.00 96.75 88 ALA A N 1
ATOM 672 C CA . ALA A 1 88 ? 39.703 -4.806 -36.418 1.00 96.75 88 ALA A CA 1
ATOM 673 C C . ALA A 1 88 ? 40.604 -5.458 -37.481 1.00 96.75 88 ALA A C 1
ATOM 675 O O . ALA A 1 88 ? 41.684 -4.936 -37.757 1.00 96.75 88 ALA A O 1
ATOM 676 N N . ASP A 1 89 ? 40.145 -6.546 -38.106 1.00 96.88 89 ASP A N 1
ATOM 677 C CA . ASP A 1 89 ? 40.906 -7.271 -39.129 1.00 96.88 89 ASP A CA 1
ATOM 678 C C . ASP A 1 89 ? 41.082 -6.419 -40.399 1.00 96.88 89 ASP A C 1
ATOM 680 O O . ASP A 1 89 ? 42.205 -6.200 -40.848 1.00 96.88 89 ASP A O 1
ATOM 684 N N . LEU A 1 90 ? 39.993 -5.835 -40.920 1.00 97.38 90 LEU A N 1
ATOM 685 C CA . LEU A 1 90 ? 40.033 -4.922 -42.074 1.00 97.38 90 LEU A CA 1
ATOM 686 C C . LEU A 1 90 ? 40.901 -3.686 -41.796 1.00 97.38 90 LEU A C 1
ATOM 688 O O . LEU A 1 90 ? 41.613 -3.215 -42.680 1.00 97.38 90 LEU A O 1
ATOM 692 N N . PHE A 1 91 ? 40.857 -3.166 -40.565 1.00 97.69 91 PHE A N 1
ATOM 693 C CA . PHE A 1 91 ? 41.675 -2.033 -40.143 1.00 97.69 91 PHE A CA 1
ATOM 694 C C . PHE A 1 91 ? 43.168 -2.383 -40.090 1.00 97.69 91 PHE A C 1
ATOM 696 O O . PHE A 1 91 ? 43.992 -1.606 -40.575 1.00 97.69 91 PHE A O 1
ATOM 703 N N . LEU A 1 92 ? 43.527 -3.551 -39.549 1.00 97.69 92 LEU A N 1
ATOM 704 C CA . LEU A 1 92 ? 44.903 -4.051 -39.554 1.00 97.69 92 LEU A CA 1
ATOM 705 C C . LEU A 1 92 ? 45.412 -4.213 -40.991 1.00 97.69 92 LEU A C 1
ATOM 707 O O . LEU A 1 92 ? 46.423 -3.616 -41.355 1.00 97.69 92 LEU A O 1
ATOM 711 N N . GLU A 1 93 ? 44.663 -4.929 -41.829 1.00 97.62 93 GLU A N 1
ATOM 712 C CA . GLU A 1 93 ? 45.025 -5.184 -43.226 1.00 97.62 93 GLU A CA 1
ATOM 713 C C . GLU A 1 93 ? 45.086 -3.908 -44.094 1.00 97.62 93 GLU A C 1
ATOM 715 O O . GLU A 1 93 ? 45.770 -3.896 -45.120 1.00 97.62 93 GLU A O 1
ATOM 720 N N . ALA A 1 94 ? 44.368 -2.839 -43.724 1.00 97.75 94 ALA A N 1
ATOM 721 C CA . ALA A 1 94 ? 44.486 -1.527 -44.365 1.00 97.75 94 ALA A CA 1
ATOM 722 C C . ALA A 1 94 ? 45.805 -0.829 -43.989 1.00 97.75 94 ALA A C 1
ATOM 724 O O . ALA A 1 94 ? 46.489 -0.302 -44.866 1.00 97.75 94 ALA A O 1
ATOM 725 N N . ASN A 1 95 ? 46.187 -0.866 -42.706 1.00 97.44 95 ASN A N 1
ATOM 726 C CA . ASN A 1 95 ? 47.453 -0.302 -42.224 1.00 97.44 95 ASN A CA 1
ATOM 727 C C . ASN A 1 95 ? 48.664 -1.056 -42.802 1.00 97.44 95 ASN A C 1
ATOM 729 O O . ASN A 1 95 ? 49.598 -0.423 -43.284 1.00 97.44 95 ASN A O 1
ATOM 733 N N . GLU A 1 96 ? 48.637 -2.393 -42.812 1.00 97.62 96 GLU A N 1
ATOM 734 C CA . GLU A 1 96 ? 49.724 -3.216 -43.366 1.00 97.62 96 GLU A CA 1
ATOM 735 C C . GLU A 1 96 ? 50.009 -2.871 -44.836 1.00 97.62 96 GLU A C 1
ATOM 737 O O . GLU A 1 96 ? 51.160 -2.641 -45.208 1.00 97.62 96 GLU A O 1
ATOM 742 N N . LYS A 1 97 ? 48.961 -2.749 -45.662 1.00 97.38 97 LYS A N 1
ATOM 743 C CA . LYS A 1 97 ? 49.101 -2.399 -47.085 1.00 97.38 97 LYS A CA 1
ATOM 744 C C . LYS A 1 97 ? 49.492 -0.946 -47.323 1.00 97.38 97 LYS A C 1
ATOM 746 O O . LYS A 1 97 ? 50.174 -0.668 -48.305 1.00 97.38 97 LYS A O 1
ATOM 751 N N . LEU A 1 98 ? 49.093 -0.030 -46.444 1.00 96.69 98 LEU A N 1
ATOM 752 C CA . LEU A 1 98 ? 49.515 1.368 -46.499 1.00 96.69 98 LEU A CA 1
ATOM 753 C C . LEU A 1 98 ? 51.022 1.506 -46.222 1.00 96.69 98 LEU A C 1
ATOM 755 O O . LEU A 1 98 ? 51.710 2.225 -46.943 1.00 96.69 98 LEU A O 1
ATOM 759 N N . GLU A 1 99 ? 51.559 0.777 -45.242 1.00 97.00 99 GLU A N 1
ATOM 760 C CA . GLU A 1 99 ? 53.001 0.767 -44.965 1.00 97.00 99 GLU A CA 1
ATOM 761 C C . GLU A 1 99 ? 53.802 -0.003 -46.040 1.00 97.00 99 GLU A C 1
ATOM 763 O O . GLU A 1 99 ? 54.870 0.463 -46.447 1.00 97.00 99 GLU A O 1
ATOM 768 N N . GLU A 1 100 ? 53.273 -1.111 -46.586 1.00 95.81 100 GLU A N 1
ATOM 769 C CA . GLU A 1 100 ? 53.853 -1.789 -47.766 1.00 95.81 100 GLU A CA 1
ATOM 770 C C . GLU A 1 100 ? 53.929 -0.817 -48.960 1.00 95.81 100 GLU A C 1
ATOM 772 O O . GLU A 1 100 ? 54.999 -0.635 -49.544 1.00 95.81 100 GLU A O 1
ATOM 777 N N . ALA A 1 101 ? 52.835 -0.108 -49.265 1.00 94.94 101 ALA A N 1
ATOM 778 C CA . ALA A 1 101 ? 52.773 0.870 -50.351 1.00 94.94 101 ALA A CA 1
ATOM 779 C C . ALA A 1 101 ? 53.784 2.014 -50.188 1.00 94.94 101 ALA A C 1
ATOM 781 O O . ALA A 1 101 ? 54.497 2.339 -51.141 1.00 94.94 101 ALA A O 1
ATOM 782 N N . LYS A 1 102 ? 53.888 2.599 -48.984 1.00 94.00 102 LYS A N 1
ATOM 783 C CA . LYS A 1 102 ? 54.876 3.646 -48.665 1.00 94.00 102 LYS A CA 1
ATOM 784 C C . LYS A 1 102 ? 56.305 3.175 -48.928 1.00 94.00 102 LYS A C 1
ATOM 786 O O . LYS A 1 102 ? 57.100 3.937 -49.470 1.00 94.00 102 LYS A O 1
ATOM 791 N N . SER A 1 103 ? 56.622 1.921 -48.595 1.00 93.94 103 SER A N 1
ATOM 792 C CA . SER A 1 103 ? 57.960 1.353 -48.816 1.00 93.94 103 SER A CA 1
ATOM 793 C C . SER A 1 103 ? 58.328 1.170 -50.298 1.00 93.94 103 SER A C 1
ATOM 795 O O . SER A 1 103 ? 59.513 1.132 -50.634 1.00 93.94 103 SER A O 1
ATOM 797 N N . LEU A 1 104 ? 57.325 1.103 -51.184 1.00 93.25 104 LEU A N 1
ATOM 798 C CA . LEU A 1 104 ? 57.493 0.911 -52.627 1.00 93.25 104 LEU A CA 1
ATOM 799 C C . LEU A 1 104 ? 57.332 2.196 -53.456 1.00 93.25 104 LEU A C 1
ATOM 801 O O . LEU A 1 104 ? 57.631 2.186 -54.645 1.00 93.25 104 LEU A O 1
ATOM 805 N N . ALA A 1 105 ? 56.916 3.318 -52.860 1.00 88.19 105 ALA A N 1
ATOM 806 C CA . ALA A 1 105 ? 56.548 4.540 -53.589 1.00 88.19 105 ALA A CA 1
ATOM 807 C C . ALA A 1 105 ? 57.661 5.136 -54.486 1.00 88.19 105 ALA A C 1
ATOM 809 O O . ALA A 1 105 ? 57.358 5.774 -55.495 1.00 88.19 105 ALA A O 1
ATOM 810 N N . GLU A 1 106 ? 58.937 4.916 -54.141 1.00 85.62 106 GLU A N 1
ATOM 811 C CA . GLU A 1 106 ? 60.108 5.338 -54.934 1.00 85.62 106 GLU A CA 1
ATOM 812 C C . GLU A 1 106 ? 60.703 4.223 -55.820 1.00 85.62 106 GLU A C 1
ATOM 814 O O . GLU A 1 106 ? 61.545 4.509 -56.671 1.00 85.62 106 GLU A O 1
ATOM 819 N N . THR A 1 107 ? 60.325 2.956 -55.610 1.00 88.88 107 THR A N 1
ATOM 820 C CA . THR A 1 107 ? 61.019 1.778 -56.176 1.00 88.88 107 THR A CA 1
ATOM 821 C C . THR A 1 107 ? 60.153 0.934 -57.110 1.00 88.88 107 THR A C 1
ATOM 823 O O . THR A 1 107 ? 60.677 0.383 -58.075 1.00 88.88 107 THR A O 1
ATOM 826 N N . ASP A 1 108 ? 58.847 0.871 -56.858 1.00 91.38 108 ASP A N 1
ATOM 827 C CA . ASP A 1 108 ? 57.822 0.285 -57.723 1.00 91.38 108 ASP A CA 1
ATOM 828 C C . ASP A 1 108 ? 56.516 1.099 -57.563 1.00 91.38 108 ASP A C 1
ATOM 830 O O . ASP A 1 108 ? 55.652 0.761 -56.741 1.00 91.38 108 ASP A O 1
ATOM 834 N N . PRO A 1 109 ? 56.378 2.227 -58.292 1.00 89.62 109 PRO A N 1
ATOM 835 C CA . PRO A 1 109 ? 55.244 3.136 -58.129 1.00 89.62 109 PRO A CA 1
ATOM 836 C C . PRO A 1 109 ? 53.890 2.499 -58.455 1.00 89.62 109 PRO A C 1
ATOM 838 O O . PRO A 1 109 ? 52.881 2.867 -57.857 1.00 89.62 109 PRO A O 1
ATOM 841 N N . ASP A 1 110 ? 53.848 1.531 -59.369 1.00 89.94 110 ASP A N 1
ATOM 842 C CA . ASP A 1 110 ? 52.590 0.930 -59.814 1.00 89.94 110 ASP A CA 1
ATOM 843 C C . ASP A 1 110 ? 52.131 -0.184 -58.870 1.00 89.94 110 ASP A C 1
ATOM 845 O O . ASP A 1 110 ? 50.945 -0.247 -58.532 1.00 89.94 110 ASP A O 1
ATOM 849 N N . ARG A 1 111 ? 53.060 -0.972 -58.307 1.00 92.31 111 ARG A N 1
ATOM 850 C CA . ARG A 1 111 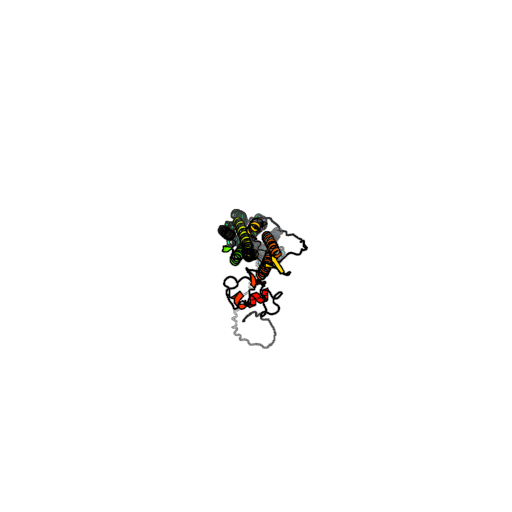? 52.751 -1.843 -57.165 1.00 92.31 111 ARG A CA 1
ATOM 851 C C . ARG A 1 111 ? 52.357 -1.034 -55.928 1.00 92.31 111 ARG A C 1
ATOM 853 O O . ARG A 1 111 ? 51.432 -1.426 -55.217 1.00 92.31 111 ARG A O 1
ATOM 860 N N . SER A 1 112 ? 53.006 0.108 -55.686 1.00 93.31 112 SER A N 1
ATOM 861 C CA . SER A 1 112 ? 52.626 1.037 -54.614 1.00 93.31 112 SER A CA 1
ATOM 862 C C . SER A 1 112 ? 51.184 1.539 -54.793 1.00 93.31 112 SER A C 1
ATOM 864 O O . SER A 1 112 ? 50.384 1.421 -53.865 1.00 93.31 112 SER A O 1
ATOM 866 N N . ARG A 1 113 ? 50.790 1.971 -56.001 1.00 93.62 113 ARG A N 1
ATOM 867 C CA . ARG A 1 113 ? 49.396 2.338 -56.337 1.00 93.62 113 ARG A CA 1
ATOM 868 C C . ARG A 1 113 ? 48.403 1.193 -56.140 1.00 93.62 113 ARG A C 1
ATOM 870 O O . ARG A 1 113 ? 47.327 1.410 -55.583 1.00 93.62 113 ARG A O 1
ATOM 877 N N . GLU A 1 114 ? 48.752 -0.024 -56.560 1.00 95.12 114 GLU A N 1
ATOM 878 C CA . GLU A 1 114 ? 47.915 -1.218 -56.370 1.00 95.12 114 GLU A CA 1
ATOM 879 C C . GLU A 1 114 ? 47.635 -1.478 -54.877 1.00 95.12 114 GLU A C 1
ATOM 881 O O . GLU A 1 114 ? 46.509 -1.815 -54.494 1.00 95.12 114 GLU A O 1
ATOM 886 N N . LEU A 1 115 ? 48.647 -1.284 -54.027 1.00 96.38 115 LEU A N 1
ATOM 887 C CA . LEU A 1 115 ? 48.553 -1.431 -52.576 1.00 96.38 115 LEU A CA 1
ATOM 888 C C . LEU A 1 115 ? 47.806 -0.269 -51.909 1.00 96.38 115 LEU A C 1
ATOM 890 O O . LEU A 1 115 ? 46.964 -0.533 -51.052 1.00 96.38 115 LEU A O 1
ATOM 894 N N . LEU A 1 116 ? 48.021 0.984 -52.335 1.00 96.19 116 LEU A N 1
ATOM 895 C CA . LEU A 1 116 ? 47.242 2.146 -51.880 1.00 96.19 116 LEU A CA 1
ATOM 896 C C . LEU A 1 116 ? 45.747 1.962 -52.165 1.00 96.19 116 LEU A C 1
ATOM 898 O O . LEU A 1 116 ? 44.924 2.171 -51.275 1.00 96.19 116 LEU A O 1
ATOM 902 N N . ALA A 1 117 ? 45.383 1.503 -53.366 1.00 96.06 117 ALA A N 1
ATOM 903 C CA . ALA A 1 117 ? 43.992 1.225 -53.722 1.00 96.06 117 ALA A CA 1
ATOM 904 C C . ALA A 1 117 ? 43.374 0.120 -52.843 1.00 96.06 117 ALA A C 1
ATOM 906 O O . ALA A 1 117 ? 42.214 0.213 -52.434 1.00 96.06 117 ALA A O 1
ATOM 907 N N . GLN A 1 118 ? 44.151 -0.914 -52.501 1.00 97.31 118 GLN A N 1
ATOM 908 C CA . GLN A 1 118 ? 43.710 -1.979 -51.596 1.00 97.31 118 GLN A CA 1
ATOM 909 C C . GLN A 1 118 ? 43.601 -1.517 -50.137 1.00 97.31 118 GLN A C 1
ATOM 911 O O . GLN A 1 118 ? 42.665 -1.927 -49.452 1.00 97.31 118 GLN A O 1
ATOM 916 N N . ALA A 1 119 ? 44.516 -0.667 -49.669 1.00 97.56 119 ALA A N 1
ATOM 917 C CA . ALA A 1 119 ? 44.466 -0.064 -48.341 1.00 97.56 119 ALA A CA 1
ATOM 918 C C . ALA A 1 119 ? 43.253 0.871 -48.200 1.00 97.56 119 ALA A C 1
ATOM 920 O O . ALA A 1 119 ? 42.491 0.736 -47.246 1.00 97.56 119 ALA A O 1
ATOM 921 N N . ALA A 1 120 ? 43.009 1.738 -49.190 1.00 97.31 120 ALA A N 1
ATOM 922 C CA . ALA A 1 120 ? 41.845 2.623 -49.240 1.00 97.31 120 ALA A CA 1
ATOM 923 C C . ALA A 1 120 ? 40.523 1.840 -49.223 1.00 97.31 120 ALA A C 1
ATOM 925 O O . ALA A 1 120 ? 39.656 2.112 -48.396 1.00 97.31 120 ALA A O 1
ATOM 926 N N . SER A 1 121 ? 40.398 0.809 -50.070 1.00 97.88 121 SER A N 1
ATOM 927 C CA . SER A 1 121 ? 39.205 -0.048 -50.122 1.00 97.88 121 SER A CA 1
ATOM 928 C C . SER A 1 121 ? 38.897 -0.699 -48.765 1.00 97.88 121 SER A C 1
ATOM 930 O O . SER A 1 121 ? 37.751 -0.679 -48.311 1.00 97.88 121 SER A O 1
ATOM 932 N N . LYS A 1 122 ? 39.927 -1.207 -48.069 1.00 97.94 122 LYS A N 1
ATOM 933 C CA . LYS A 1 122 ? 39.777 -1.800 -46.731 1.00 97.94 122 LYS A CA 1
ATOM 934 C C . LYS A 1 122 ? 39.491 -0.762 -45.646 1.00 97.94 122 LYS A C 1
ATOM 936 O O . LYS A 1 122 ? 38.683 -1.038 -44.765 1.00 97.94 122 LYS A O 1
ATOM 941 N N . ALA A 1 123 ? 40.074 0.433 -45.725 1.00 97.69 123 ALA A N 1
ATOM 942 C CA . ALA A 1 123 ? 39.763 1.537 -44.818 1.00 97.69 123 ALA A CA 1
ATOM 943 C C . ALA A 1 123 ? 38.297 1.991 -44.956 1.00 97.69 123 ALA A C 1
ATOM 945 O O . ALA A 1 123 ? 37.598 2.128 -43.953 1.00 97.69 123 ALA A O 1
ATOM 946 N N . ASP A 1 124 ? 37.795 2.143 -46.184 1.00 97.38 124 ASP A N 1
ATOM 947 C CA . ASP A 1 124 ? 36.403 2.521 -46.453 1.00 97.38 124 ASP A CA 1
ATOM 948 C C . ASP A 1 124 ? 35.402 1.395 -46.119 1.00 97.38 124 ASP A C 1
ATOM 950 O O . ASP A 1 124 ? 34.252 1.666 -45.765 1.00 97.38 124 ASP A O 1
ATOM 954 N N . GLU A 1 125 ? 35.795 0.120 -46.204 1.00 97.56 125 GLU A N 1
ATOM 955 C CA . GLU A 1 125 ? 35.007 -1.011 -45.691 1.00 97.56 125 GLU A CA 1
ATOM 956 C C . GLU A 1 125 ? 34.984 -1.049 -44.156 1.00 97.56 125 GLU A C 1
ATOM 958 O O . GLU A 1 125 ? 33.903 -1.103 -43.565 1.00 97.56 125 GLU A O 1
ATOM 963 N N . ALA A 1 126 ? 36.143 -0.910 -43.506 1.00 97.44 126 ALA A N 1
ATOM 964 C CA . ALA A 1 126 ? 36.262 -0.861 -42.051 1.00 97.44 126 ALA A CA 1
ATOM 965 C C . ALA A 1 126 ? 35.486 0.319 -41.444 1.00 97.44 126 ALA A C 1
ATOM 967 O O . ALA A 1 126 ? 34.787 0.153 -40.443 1.00 97.44 126 ALA A O 1
ATOM 968 N N . TYR A 1 127 ? 35.551 1.495 -42.077 1.00 96.31 127 TYR A N 1
ATOM 969 C CA . TYR A 1 127 ? 34.761 2.673 -41.719 1.00 96.31 127 TYR A CA 1
ATOM 970 C C . TYR A 1 127 ? 33.256 2.367 -41.752 1.00 96.31 127 TYR A C 1
ATOM 972 O O . TYR A 1 127 ? 32.576 2.531 -40.739 1.00 96.31 127 TYR A O 1
ATOM 980 N N . ARG A 1 128 ? 32.737 1.853 -42.879 1.00 94.94 128 ARG A N 1
ATOM 981 C CA . ARG A 1 128 ? 31.304 1.537 -43.036 1.00 94.94 128 ARG A CA 1
ATOM 982 C C . ARG A 1 128 ? 30.819 0.499 -42.025 1.00 94.94 128 ARG A C 1
ATOM 984 O O . ARG A 1 128 ? 29.806 0.733 -41.373 1.00 94.94 128 ARG A O 1
ATOM 991 N N . LEU A 1 129 ? 31.560 -0.598 -41.842 1.00 96.38 129 LEU A N 1
ATOM 992 C CA . LEU A 1 129 ? 31.222 -1.646 -40.871 1.00 96.38 129 LEU A CA 1
ATOM 993 C C . LEU A 1 129 ? 31.196 -1.115 -39.427 1.00 96.38 129 LEU A C 1
ATOM 995 O O . LEU A 1 129 ? 30.368 -1.540 -38.621 1.00 96.38 129 LEU A O 1
ATOM 999 N N . SER A 1 130 ? 32.065 -0.155 -39.103 1.00 95.25 130 SER A N 1
ATOM 1000 C CA . SER A 1 130 ? 32.122 0.457 -37.770 1.00 95.25 130 SER A CA 1
ATOM 1001 C C . SER A 1 130 ? 30.958 1.400 -37.497 1.00 95.25 130 SER A C 1
ATOM 1003 O O . SER A 1 130 ? 30.441 1.425 -36.378 1.00 95.25 130 SER A O 1
ATOM 1005 N N . ILE A 1 131 ? 30.518 2.154 -38.506 1.00 93.00 131 ILE A N 1
ATOM 1006 C CA . ILE A 1 131 ? 29.317 2.986 -38.409 1.00 93.00 131 ILE A CA 1
ATOM 1007 C C . ILE A 1 131 ? 28.069 2.099 -38.288 1.00 93.00 131 ILE A C 1
ATOM 1009 O O . ILE A 1 131 ? 27.331 2.253 -37.317 1.00 93.00 131 ILE A O 1
ATOM 1013 N N . ASP A 1 132 ? 27.883 1.117 -39.177 1.00 92.69 132 ASP A N 1
ATOM 1014 C CA . ASP A 1 132 ? 26.745 0.180 -39.140 1.00 92.69 132 ASP A CA 1
ATOM 1015 C C . ASP A 1 132 ? 26.637 -0.555 -37.791 1.00 92.69 132 ASP A C 1
ATOM 1017 O O . ASP A 1 132 ? 25.577 -0.568 -37.165 1.00 92.69 132 ASP A O 1
ATOM 1021 N N . SER A 1 133 ? 27.759 -1.057 -37.263 1.00 93.06 133 SER A N 1
ATOM 1022 C CA . SER A 1 133 ? 27.803 -1.713 -35.947 1.00 93.06 133 SER A CA 1
ATOM 1023 C C . SER A 1 133 ? 27.331 -0.793 -34.812 1.00 93.06 133 SER A C 1
ATOM 1025 O O . SER A 1 133 ? 26.560 -1.216 -33.947 1.00 93.06 133 SER A O 1
ATOM 1027 N N . GLN A 1 134 ? 27.736 0.482 -34.821 1.00 89.44 134 GLN A N 1
ATOM 1028 C CA . GLN A 1 134 ? 27.316 1.464 -33.814 1.00 89.44 134 GLN A CA 1
ATOM 1029 C C . GLN A 1 134 ? 25.853 1.882 -33.968 1.00 89.44 134 GLN A C 1
ATOM 1031 O O . GLN A 1 134 ? 25.160 2.044 -32.962 1.00 89.44 134 GLN A O 1
ATOM 1036 N N . VAL A 1 135 ? 25.369 2.050 -35.201 1.00 92.56 135 VAL A N 1
ATOM 1037 C CA . VAL A 1 135 ? 23.951 2.313 -35.491 1.00 92.56 135 VAL A CA 1
ATOM 1038 C C . VAL A 1 135 ? 23.105 1.142 -34.988 1.00 92.56 135 VAL A C 1
ATOM 1040 O O . VAL A 1 135 ? 22.164 1.346 -34.222 1.00 92.56 135 VAL A O 1
ATOM 1043 N N . SER A 1 136 ? 23.496 -0.087 -35.325 1.00 91.19 136 SER A N 1
ATOM 1044 C CA . SER A 1 136 ? 22.845 -1.328 -34.902 1.00 91.19 136 SER A CA 1
ATOM 1045 C C . SER A 1 136 ? 22.795 -1.475 -33.375 1.00 91.19 136 SER A C 1
ATOM 1047 O O . SER A 1 136 ? 21.735 -1.784 -32.821 1.00 91.19 136 SER A O 1
ATOM 1049 N N . GLU A 1 137 ? 23.882 -1.166 -32.657 1.00 88.44 137 GLU A N 1
ATOM 1050 C CA . GLU A 1 137 ? 23.894 -1.181 -31.188 1.00 88.44 137 GLU A CA 1
ATOM 1051 C C . GLU A 1 137 ? 22.950 -0.121 -30.588 1.00 88.44 137 GLU A C 1
ATOM 1053 O O . GLU A 1 137 ? 22.146 -0.435 -29.701 1.00 88.44 137 GLU A O 1
ATOM 1058 N N . LYS A 1 138 ? 23.001 1.123 -31.091 1.00 88.50 138 LYS A N 1
ATOM 1059 C CA . LYS A 1 138 ? 22.140 2.234 -30.645 1.00 88.50 138 LYS A CA 1
ATOM 1060 C C . LYS A 1 138 ? 20.659 1.907 -30.872 1.00 88.50 138 LYS A C 1
ATOM 1062 O O . LYS A 1 138 ? 19.859 2.004 -29.941 1.00 88.50 138 LYS A O 1
ATOM 1067 N N . VAL A 1 139 ? 20.301 1.439 -32.068 1.00 92.44 139 VAL A N 1
ATOM 1068 C CA . VAL A 1 139 ? 18.935 1.022 -32.430 1.00 92.44 139 VAL A CA 1
ATOM 1069 C C . VAL A 1 139 ? 18.473 -0.179 -31.598 1.00 92.44 139 VAL A C 1
ATOM 1071 O O . VAL A 1 139 ? 17.326 -0.208 -31.155 1.00 92.44 139 VAL A O 1
ATOM 1074 N N . THR A 1 140 ? 19.352 -1.144 -31.315 1.00 87.00 140 THR A N 1
ATOM 1075 C CA . THR A 1 140 ? 19.031 -2.295 -30.452 1.00 87.00 140 THR A CA 1
ATOM 1076 C C . THR A 1 140 ? 18.715 -1.859 -29.019 1.00 87.00 140 THR A C 1
ATOM 1078 O O . THR A 1 140 ? 17.742 -2.338 -28.436 1.00 87.00 140 THR A O 1
ATOM 1081 N N . LYS A 1 141 ? 19.477 -0.909 -28.459 1.00 88.00 141 LYS A N 1
ATOM 1082 C CA . LYS A 1 141 ? 19.230 -0.352 -27.116 1.00 88.00 141 LYS A CA 1
ATOM 1083 C C . LYS A 1 141 ? 17.923 0.443 -27.038 1.00 88.00 141 LYS A C 1
ATOM 1085 O O . LYS A 1 141 ? 17.176 0.269 -26.076 1.00 88.00 141 LYS A O 1
ATOM 1090 N N . LEU A 1 142 ? 17.609 1.246 -28.058 1.00 89.06 142 LEU A N 1
ATOM 1091 C CA . LEU A 1 142 ? 16.330 1.964 -28.155 1.00 89.06 142 LEU A CA 1
ATOM 1092 C C . LEU A 1 142 ? 15.144 0.987 -28.242 1.00 89.06 142 LEU A C 1
ATOM 1094 O O . LEU A 1 142 ? 14.217 1.080 -27.441 1.00 89.06 142 LEU A O 1
ATOM 1098 N N . ARG A 1 143 ? 15.203 -0.008 -29.140 1.00 89.88 143 ARG A N 1
ATOM 1099 C CA . ARG A 1 143 ? 14.145 -1.027 -29.301 1.00 89.88 143 ARG A CA 1
ATOM 1100 C C . ARG A 1 143 ? 13.946 -1.894 -28.055 1.00 89.88 143 ARG A C 1
ATOM 1102 O O . ARG A 1 143 ? 12.825 -2.322 -27.790 1.00 89.88 143 ARG A O 1
ATOM 1109 N N . LEU A 1 144 ? 15.001 -2.149 -27.275 1.00 88.19 144 LEU A N 1
ATOM 1110 C CA . LEU A 1 144 ? 14.885 -2.852 -25.994 1.00 88.19 144 LEU A CA 1
ATOM 1111 C C . LEU A 1 144 ? 14.072 -2.034 -24.978 1.00 88.19 144 LEU A C 1
ATOM 1113 O O . LEU A 1 144 ? 13.153 -2.577 -24.369 1.00 88.19 144 LEU A O 1
ATOM 1117 N N . LEU A 1 145 ? 14.358 -0.736 -24.841 1.00 88.75 145 LEU A N 1
ATOM 1118 C CA . LEU A 1 145 ? 13.617 0.150 -23.938 1.00 88.75 145 LEU A CA 1
ATOM 1119 C C . LEU A 1 145 ? 12.180 0.403 -24.415 1.00 88.75 145 LEU A C 1
ATOM 1121 O O . LEU A 1 145 ? 11.265 0.392 -23.598 1.00 88.75 145 LEU A O 1
ATOM 1125 N N . GLU A 1 146 ? 11.953 0.557 -25.723 1.00 92.12 146 GLU A N 1
ATOM 1126 C CA . GLU A 1 146 ? 10.602 0.633 -26.298 1.00 92.12 146 GLU A CA 1
ATOM 1127 C C . GLU A 1 146 ? 9.800 -0.636 -25.975 1.00 92.12 146 GLU A C 1
ATOM 1129 O O . GLU A 1 146 ? 8.680 -0.553 -25.474 1.00 92.12 146 GLU A O 1
ATOM 1134 N N . LYS A 1 147 ? 10.401 -1.822 -26.154 1.00 92.94 147 LYS A N 1
ATOM 1135 C CA . LYS A 1 147 ? 9.783 -3.094 -25.758 1.00 92.94 147 LYS A CA 1
ATOM 1136 C C . LYS A 1 147 ? 9.458 -3.131 -24.261 1.00 92.94 147 LYS A C 1
ATOM 1138 O O . LYS A 1 147 ? 8.363 -3.553 -23.906 1.00 92.94 147 LYS A O 1
ATOM 1143 N N . GLN A 1 148 ? 10.368 -2.687 -23.394 1.00 91.88 148 GLN A N 1
ATOM 1144 C CA . GLN A 1 148 ? 10.130 -2.646 -21.946 1.00 91.88 148 GLN A CA 1
ATOM 1145 C C . GLN A 1 148 ? 8.977 -1.700 -21.567 1.00 91.88 148 GLN A C 1
ATOM 1147 O O . GLN A 1 148 ? 8.156 -2.058 -20.725 1.00 91.88 148 GLN A O 1
ATOM 1152 N N . LEU A 1 149 ? 8.872 -0.532 -22.212 1.00 93.88 149 LEU A N 1
ATOM 1153 C CA . LEU A 1 149 ? 7.755 0.404 -22.034 1.00 93.88 149 LEU A CA 1
ATOM 1154 C C . LEU A 1 149 ? 6.417 -0.203 -22.498 1.00 93.88 149 LEU A C 1
ATOM 1156 O O . LEU A 1 149 ? 5.398 -0.027 -21.832 1.00 93.88 149 LEU A O 1
ATOM 1160 N N . ILE A 1 150 ? 6.419 -0.968 -23.594 1.00 95.56 150 ILE A N 1
ATOM 1161 C CA . ILE A 1 150 ? 5.243 -1.719 -24.065 1.00 95.56 150 ILE A CA 1
ATOM 1162 C C . ILE A 1 150 ? 4.871 -2.843 -23.081 1.00 95.56 150 ILE A C 1
ATOM 1164 O O . ILE A 1 150 ? 3.691 -3.024 -22.786 1.00 95.56 150 ILE A O 1
ATOM 1168 N N . GLU A 1 151 ? 5.846 -3.573 -22.528 1.00 93.06 151 GLU A N 1
ATOM 1169 C CA . GLU A 1 151 ? 5.607 -4.677 -21.581 1.00 93.06 151 GLU A CA 1
ATOM 1170 C C . GLU A 1 151 ? 5.025 -4.220 -20.229 1.00 93.06 151 GLU A C 1
ATOM 1172 O O . GLU A 1 151 ? 4.309 -4.997 -19.597 1.00 93.06 151 GLU A O 1
ATOM 1177 N N . ILE A 1 152 ? 5.258 -2.968 -19.809 1.00 93.12 152 ILE A N 1
ATOM 1178 C CA . ILE A 1 152 ? 4.592 -2.349 -18.641 1.00 93.12 152 ILE A CA 1
ATOM 1179 C C . ILE A 1 152 ? 3.322 -1.553 -19.002 1.00 93.12 152 ILE A C 1
ATOM 1181 O O . ILE A 1 152 ? 2.744 -0.896 -18.140 1.00 93.12 152 ILE A O 1
ATOM 1185 N N . GLU A 1 153 ? 2.882 -1.606 -20.263 1.00 97.50 153 GLU A N 1
ATOM 1186 C CA . GLU A 1 153 ? 1.733 -0.866 -20.807 1.00 97.50 153 GLU A CA 1
ATOM 1187 C C . GLU A 1 153 ? 1.814 0.666 -20.618 1.00 97.50 153 GLU A C 1
ATOM 1189 O O . GLU A 1 153 ? 0.804 1.327 -20.362 1.00 97.50 153 GLU A O 1
ATOM 1194 N N . ALA A 1 154 ? 3.012 1.249 -20.758 1.00 95.12 154 ALA A N 1
ATOM 1195 C CA . ALA A 1 154 ? 3.295 2.660 -20.467 1.00 95.12 154 ALA A CA 1
ATOM 1196 C C . ALA A 1 154 ? 2.358 3.655 -21.179 1.00 95.12 154 ALA A C 1
ATOM 1198 O O . ALA A 1 154 ? 1.931 4.631 -20.565 1.00 95.12 154 ALA A O 1
ATOM 1199 N N . GLU A 1 155 ? 1.969 3.375 -22.429 1.00 97.00 155 GLU A N 1
ATOM 1200 C CA . GLU A 1 155 ? 0.996 4.165 -23.204 1.00 97.00 155 GLU A CA 1
ATOM 1201 C C . GLU A 1 155 ? -0.345 4.358 -22.471 1.00 97.00 155 GLU A C 1
ATOM 1203 O O . GLU A 1 155 ? -0.986 5.396 -22.607 1.00 97.00 155 GLU A O 1
ATOM 1208 N N . LYS A 1 156 ? -0.778 3.376 -21.672 1.00 97.12 156 LYS A N 1
ATOM 1209 C CA . LYS A 1 156 ? -2.053 3.432 -20.945 1.00 97.12 156 LYS A CA 1
ATOM 1210 C C . LYS A 1 156 ? -1.938 4.169 -19.612 1.00 97.12 156 LYS A C 1
ATOM 1212 O O . LYS A 1 156 ? -2.890 4.828 -19.204 1.00 97.12 156 LYS A O 1
ATOM 1217 N N . TYR A 1 157 ? -0.792 4.047 -18.939 1.00 94.00 157 TYR A N 1
ATOM 1218 C CA . TYR A 1 157 ? -0.529 4.691 -17.648 1.00 94.00 157 TYR A CA 1
ATOM 1219 C C . TYR A 1 157 ? -0.126 6.168 -17.783 1.00 94.00 157 TYR A C 1
ATOM 1221 O O . TYR A 1 157 ? -0.496 6.973 -16.931 1.00 94.00 157 TYR A O 1
ATOM 1229 N N . ALA A 1 158 ? 0.617 6.524 -18.834 1.00 94.69 158 ALA A N 1
ATOM 1230 C CA . ALA A 1 158 ? 1.129 7.874 -19.076 1.00 94.69 158 ALA A CA 1
ATOM 1231 C C . ALA A 1 158 ? 1.177 8.185 -20.593 1.00 94.69 158 ALA A C 1
ATOM 1233 O O . ALA A 1 158 ? 2.262 8.262 -21.173 1.00 94.69 158 ALA A O 1
ATOM 1234 N N . PRO A 1 159 ? 0.019 8.342 -21.270 1.00 95.88 159 PRO A N 1
ATOM 1235 C CA . PRO A 1 159 ? -0.054 8.460 -22.732 1.00 95.88 159 PRO A CA 1
ATOM 1236 C C . PRO A 1 159 ? 0.745 9.634 -23.310 1.00 95.88 159 PRO A C 1
ATOM 1238 O O . PRO A 1 159 ? 1.421 9.471 -24.324 1.00 95.88 159 PRO A O 1
ATOM 1241 N N . GLU A 1 160 ? 0.699 10.806 -22.671 1.00 94.69 160 GLU A N 1
ATOM 1242 C CA . GLU A 1 160 ? 1.415 11.995 -23.156 1.00 94.69 160 GLU A CA 1
ATOM 1243 C C . GLU A 1 160 ? 2.935 11.861 -22.959 1.00 94.69 160 GLU A C 1
ATOM 1245 O O . GLU A 1 160 ? 3.696 12.161 -23.877 1.00 94.69 160 GLU A O 1
ATOM 1250 N N . ASP A 1 161 ? 3.393 11.336 -21.818 1.00 93.81 161 ASP A N 1
ATOM 1251 C CA . ASP A 1 161 ? 4.825 11.140 -21.543 1.00 93.81 161 ASP A CA 1
ATOM 1252 C C . ASP A 1 161 ? 5.422 10.027 -22.413 1.00 93.81 161 ASP A C 1
ATOM 1254 O O . ASP A 1 161 ? 6.490 10.200 -23.006 1.00 93.81 161 ASP A O 1
ATOM 1258 N N . TYR A 1 162 ? 4.697 8.914 -22.572 1.00 96.25 162 TYR A N 1
ATOM 1259 C CA . TYR A 1 162 ? 5.046 7.844 -23.507 1.00 96.25 162 TYR A CA 1
ATOM 1260 C C . TYR A 1 162 ? 5.163 8.369 -24.937 1.00 96.25 162 TYR A C 1
ATOM 1262 O O . TYR A 1 162 ? 6.136 8.059 -25.625 1.00 96.25 162 TYR A O 1
ATOM 1270 N N . LYS A 1 163 ? 4.235 9.230 -25.366 1.00 96.69 163 LYS A N 1
ATOM 1271 C CA . LYS A 1 163 ? 4.312 9.885 -26.670 1.00 96.69 163 LYS A CA 1
ATOM 1272 C C . LYS A 1 163 ? 5.515 10.825 -26.782 1.00 96.69 163 LYS A C 1
ATOM 1274 O O . LYS A 1 163 ? 6.243 10.725 -27.761 1.00 96.69 163 LYS A O 1
ATOM 1279 N N . ILE A 1 164 ? 5.779 11.688 -25.797 1.00 94.38 164 ILE A N 1
ATOM 1280 C CA . ILE A 1 164 ? 6.957 12.582 -25.793 1.00 94.38 164 ILE A CA 1
ATOM 1281 C C . ILE A 1 164 ? 8.258 11.777 -25.920 1.00 94.38 164 ILE A C 1
ATOM 1283 O O . ILE A 1 164 ? 9.182 12.182 -26.628 1.00 94.38 164 ILE A O 1
ATOM 1287 N N . VAL A 1 165 ? 8.338 10.637 -25.237 1.00 95.25 165 VAL A N 1
ATOM 1288 C CA . VAL A 1 165 ? 9.487 9.731 -25.281 1.00 95.25 165 VAL A CA 1
ATOM 1289 C C . VAL A 1 165 ? 9.575 8.988 -26.620 1.00 95.25 165 VAL A C 1
ATOM 1291 O O . VAL A 1 165 ? 10.670 8.887 -27.177 1.00 95.25 165 VAL A O 1
ATOM 1294 N N . LYS A 1 166 ? 8.449 8.531 -27.182 1.00 95.38 166 LYS A N 1
ATOM 1295 C CA . LYS A 1 166 ? 8.415 7.857 -28.485 1.00 95.38 166 LYS A CA 1
ATOM 1296 C C . LYS A 1 166 ? 8.720 8.802 -29.650 1.00 95.38 166 LYS A C 1
ATOM 1298 O O . LYS A 1 166 ? 9.575 8.470 -30.462 1.00 95.38 166 LYS A O 1
ATOM 1303 N N . ASP A 1 167 ? 8.133 9.997 -29.686 1.00 95.62 167 ASP A N 1
ATOM 1304 C CA . ASP A 1 167 ? 8.403 11.014 -30.713 1.00 95.62 167 ASP A CA 1
ATOM 1305 C C . ASP A 1 167 ? 9.912 11.371 -30.756 1.00 95.62 167 ASP A C 1
ATOM 1307 O O . ASP A 1 167 ? 10.478 11.585 -31.830 1.00 95.62 167 ASP A O 1
ATOM 1311 N N . ARG A 1 168 ? 10.605 11.365 -29.600 1.00 94.56 168 ARG A N 1
ATOM 1312 C CA . ARG A 1 168 ? 12.075 11.520 -29.511 1.00 94.56 168 ARG A CA 1
ATOM 1313 C C . ARG A 1 168 ? 12.850 10.308 -30.044 1.00 94.56 168 ARG A C 1
ATOM 1315 O O . ARG A 1 168 ? 13.920 10.494 -30.621 1.00 94.56 168 ARG A O 1
ATOM 1322 N N . ALA A 1 169 ? 12.362 9.088 -29.822 1.00 94.81 169 ALA A N 1
ATOM 1323 C CA . ALA A 1 169 ? 13.000 7.860 -30.302 1.00 94.81 169 ALA A CA 1
ATOM 1324 C C . ALA A 1 169 ? 12.836 7.686 -31.821 1.00 94.81 169 ALA A C 1
ATOM 1326 O O . ALA A 1 169 ? 13.815 7.403 -32.510 1.00 94.81 169 ALA A O 1
ATOM 1327 N N . ASP A 1 170 ? 11.642 7.943 -32.353 1.00 95.25 170 ASP A N 1
ATOM 1328 C CA . ASP A 1 170 ? 11.337 7.830 -33.782 1.00 95.25 170 ASP A CA 1
ATOM 1329 C C . ASP A 1 170 ? 12.083 8.909 -34.600 1.00 95.25 170 ASP A C 1
ATOM 1331 O O . ASP A 1 170 ? 12.633 8.620 -35.666 1.00 95.25 170 ASP A O 1
ATOM 1335 N N . LEU A 1 171 ? 12.216 10.136 -34.070 1.00 94.81 171 LEU A N 1
ATOM 1336 C CA . LEU A 1 171 ? 13.059 11.185 -34.664 1.00 94.81 171 LEU A CA 1
ATOM 1337 C C . LEU A 1 171 ? 14.555 10.820 -34.649 1.00 94.81 171 LEU A C 1
ATOM 1339 O O . LEU A 1 171 ? 15.270 11.080 -35.615 1.00 94.81 171 LEU A O 1
ATOM 1343 N N . LEU A 1 172 ? 15.032 10.203 -33.566 1.00 94.62 172 LEU A N 1
ATOM 1344 C CA . LEU A 1 172 ? 16.415 9.742 -33.446 1.00 94.62 172 LEU A CA 1
ATOM 1345 C C . LEU A 1 172 ? 16.726 8.603 -34.429 1.00 94.62 172 LEU A C 1
ATOM 1347 O O . LEU A 1 172 ? 17.800 8.605 -35.023 1.00 94.62 172 LEU A O 1
ATOM 1351 N N . ILE A 1 173 ? 15.788 7.674 -34.641 1.00 93.88 173 ILE A N 1
ATOM 1352 C CA . ILE A 1 173 ? 15.886 6.649 -35.691 1.00 93.88 173 ILE A CA 1
ATOM 1353 C C . ILE A 1 173 ? 15.911 7.310 -37.074 1.00 93.88 173 ILE A C 1
ATOM 1355 O O . ILE A 1 173 ? 16.778 6.982 -37.875 1.00 93.88 173 ILE A O 1
ATOM 1359 N N . THR A 1 174 ? 15.065 8.319 -37.318 1.00 94.81 174 THR A N 1
ATOM 1360 C CA . THR A 1 174 ? 15.061 9.068 -38.589 1.00 94.81 174 THR A CA 1
ATOM 1361 C C . THR A 1 174 ? 16.435 9.679 -38.902 1.00 94.81 174 THR A C 1
ATOM 1363 O O . THR A 1 174 ? 16.911 9.548 -40.022 1.00 94.81 174 THR A O 1
ATOM 1366 N N . TYR A 1 175 ? 17.134 10.275 -37.924 1.00 94.56 175 TYR A N 1
ATOM 1367 C CA . TYR A 1 175 ? 18.496 10.797 -38.147 1.00 94.56 175 TYR A CA 1
ATOM 1368 C C . TYR A 1 175 ? 19.554 9.714 -38.407 1.00 94.56 175 TYR A C 1
ATOM 1370 O O . TYR A 1 175 ? 20.580 10.018 -39.012 1.00 94.56 175 TYR A O 1
ATOM 1378 N N . LEU A 1 176 ? 19.340 8.481 -37.941 1.00 92.88 176 LEU A N 1
ATOM 1379 C CA . LEU A 1 176 ? 20.228 7.351 -38.228 1.00 92.88 176 LEU A CA 1
ATOM 1380 C C . LEU A 1 176 ? 19.969 6.801 -39.641 1.00 92.88 176 LEU A C 1
ATOM 1382 O O . LEU A 1 176 ? 20.927 6.545 -40.364 1.00 92.88 176 LEU A O 1
ATOM 1386 N N . ASP A 1 177 ? 18.700 6.706 -40.050 1.00 92.31 177 ASP A N 1
ATOM 1387 C CA . ASP A 1 177 ? 18.284 6.293 -41.398 1.00 92.31 177 ASP A CA 1
ATOM 1388 C C . ASP A 1 177 ? 18.634 7.350 -42.480 1.00 92.31 177 ASP A C 1
ATOM 1390 O O . ASP A 1 177 ? 18.844 7.002 -43.640 1.00 92.31 177 ASP A O 1
ATOM 1394 N N . GLU A 1 178 ? 18.724 8.637 -42.113 1.00 94.88 178 GLU A N 1
ATOM 1395 C CA . GLU A 1 178 ? 19.192 9.752 -42.966 1.00 94.88 178 GLU A CA 1
ATOM 1396 C C . GLU A 1 178 ? 20.730 9.938 -42.974 1.00 94.88 178 GLU A C 1
ATOM 1398 O O . GLU A 1 178 ? 21.230 10.881 -43.589 1.00 94.88 178 GLU A O 1
ATOM 1403 N N . GLU A 1 179 ? 21.489 9.083 -42.278 1.00 92.69 179 GLU A N 1
ATOM 1404 C CA . GLU A 1 179 ? 22.950 9.176 -42.081 1.00 92.69 179 GLU A CA 1
ATOM 1405 C C . GLU A 1 179 ? 23.457 10.475 -41.384 1.00 92.69 179 GLU A C 1
ATOM 1407 O O . GLU A 1 179 ? 24.663 10.736 -41.334 1.00 92.69 179 GLU A O 1
ATOM 1412 N N . ASP A 1 180 ? 22.589 11.287 -40.754 1.00 93.88 180 ASP A N 1
ATOM 1413 C CA . ASP A 1 180 ? 22.992 12.444 -39.923 1.00 93.88 180 ASP A CA 1
ATOM 1414 C C . ASP A 1 180 ? 23.381 11.994 -38.501 1.00 93.88 180 ASP A C 1
ATOM 1416 O O . ASP A 1 180 ? 22.801 12.382 -37.476 1.00 93.88 180 ASP A O 1
ATOM 1420 N N . TYR A 1 181 ? 24.435 11.173 -38.437 1.00 89.06 181 TYR A N 1
ATOM 1421 C CA . TYR A 1 181 ? 25.026 10.668 -37.194 1.00 89.06 181 TYR A CA 1
ATOM 1422 C C . TYR A 1 181 ? 25.393 11.805 -36.225 1.00 89.06 181 TYR A C 1
ATOM 1424 O O . TYR A 1 181 ? 25.290 11.661 -35.007 1.00 89.06 181 TYR A O 1
ATOM 1432 N N . ALA A 1 182 ? 25.754 12.980 -36.754 1.00 88.56 182 ALA A N 1
ATOM 1433 C CA . ALA A 1 182 ? 26.090 14.156 -35.961 1.00 88.56 182 ALA A CA 1
ATOM 1434 C C . ALA A 1 182 ? 24.887 14.720 -35.179 1.00 88.56 182 ALA A C 1
ATOM 1436 O O . ALA A 1 182 ? 25.074 15.235 -34.073 1.00 88.56 182 ALA A O 1
ATOM 1437 N N . ARG A 1 183 ? 23.655 14.652 -35.707 1.00 91.25 183 ARG A N 1
ATOM 1438 C CA . ARG A 1 183 ? 22.433 14.930 -34.929 1.00 91.25 183 ARG A CA 1
ATOM 1439 C C . ARG A 1 183 ? 22.076 13.782 -34.005 1.00 91.25 183 ARG A C 1
ATOM 1441 O O . ARG A 1 183 ? 21.771 14.056 -32.843 1.00 91.25 183 ARG A O 1
ATOM 1448 N N . ALA A 1 184 ? 22.138 12.547 -34.500 1.00 92.06 184 ALA A N 1
ATOM 1449 C CA . ALA A 1 184 ? 21.779 11.367 -33.725 1.00 92.06 184 ALA A CA 1
ATOM 1450 C C . ALA A 1 184 ? 22.580 11.289 -32.413 1.00 92.06 184 ALA A C 1
ATOM 1452 O O . ALA A 1 184 ? 21.994 11.202 -31.335 1.00 92.06 184 ALA A O 1
ATOM 1453 N N . ASP A 1 185 ? 23.901 11.456 -32.468 1.00 87.50 185 ASP A N 1
ATOM 1454 C CA . ASP A 1 185 ? 24.779 11.329 -31.297 1.00 87.50 185 ASP A CA 1
ATOM 1455 C C . ASP A 1 185 ? 24.551 12.419 -30.243 1.00 87.50 185 ASP A C 1
ATOM 1457 O O . ASP A 1 185 ? 24.643 12.153 -29.042 1.00 87.50 185 ASP A O 1
ATOM 1461 N N . ARG A 1 186 ? 24.157 13.631 -30.663 1.00 90.25 186 ARG A N 1
ATOM 1462 C CA . ARG A 1 186 ? 23.788 14.717 -29.737 1.00 90.25 186 ARG A CA 1
ATOM 1463 C C . ARG A 1 186 ? 22.474 14.462 -28.993 1.00 90.25 186 ARG A C 1
ATOM 1465 O O . ARG A 1 186 ? 22.268 15.070 -27.945 1.0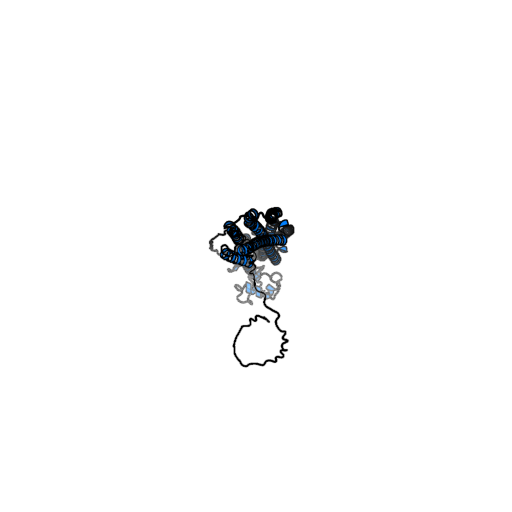0 90.25 186 ARG A O 1
ATOM 1472 N N . GLN A 1 187 ? 21.590 13.610 -29.517 1.00 91.69 187 GLN A N 1
ATOM 1473 C CA . GLN A 1 187 ? 20.283 13.315 -28.914 1.00 91.69 187 GLN A CA 1
ATOM 1474 C C . GLN A 1 187 ? 20.204 11.918 -28.283 1.00 91.69 187 GLN A C 1
ATOM 1476 O O . GLN A 1 187 ? 19.456 11.726 -27.328 1.00 91.69 187 GLN A O 1
ATOM 1481 N N . TYR A 1 188 ? 21.017 10.957 -28.729 1.00 87.19 188 TYR A N 1
ATOM 1482 C CA . TYR A 1 188 ? 21.013 9.579 -28.231 1.00 87.19 188 TYR A CA 1
ATOM 1483 C C . TYR A 1 188 ? 21.098 9.503 -26.698 1.00 87.19 188 TYR A C 1
ATOM 1485 O O . TYR A 1 188 ? 20.271 8.857 -26.055 1.00 87.19 188 TYR A O 1
ATOM 1493 N N . GLY A 1 189 ? 22.040 10.233 -26.092 1.00 86.12 189 GLY A N 1
ATOM 1494 C CA . GLY A 1 189 ? 22.257 10.229 -24.642 1.00 86.12 189 GLY A CA 1
ATOM 1495 C C . GLY A 1 189 ? 21.185 10.937 -23.798 1.00 86.12 189 GLY A C 1
ATOM 1496 O O . GLY A 1 189 ? 21.202 10.791 -22.575 1.00 86.12 189 GLY A O 1
ATOM 1497 N N . SER A 1 190 ? 20.270 11.713 -24.390 1.00 88.88 190 SER A N 1
ATOM 1498 C CA . SER A 1 190 ? 19.110 12.294 -23.690 1.00 88.88 190 SER A CA 1
ATOM 1499 C C . SER A 1 190 ? 17.824 11.519 -23.974 1.00 88.88 190 SER A C 1
ATOM 1501 O O . SER A 1 190 ? 17.052 11.289 -23.046 1.00 88.88 190 SER A O 1
ATOM 1503 N N . THR A 1 191 ? 17.625 11.027 -25.199 1.00 88.88 191 THR A N 1
ATOM 1504 C CA . THR A 1 191 ? 16.516 10.123 -25.539 1.00 88.88 191 THR A CA 1
ATOM 1505 C C . THR A 1 191 ? 16.586 8.825 -24.732 1.00 88.88 191 THR A C 1
ATOM 1507 O O . THR A 1 191 ? 15.592 8.453 -24.115 1.00 88.88 191 THR A O 1
ATOM 1510 N N . LEU A 1 192 ? 17.761 8.186 -24.636 1.00 87.88 192 LEU A N 1
ATOM 1511 C CA . LEU A 1 192 ? 17.934 6.948 -23.865 1.00 87.88 192 LEU A CA 1
ATOM 1512 C C . LEU A 1 192 ? 17.572 7.140 -22.379 1.00 87.88 192 LEU A C 1
ATOM 1514 O O . LEU A 1 192 ? 16.845 6.327 -21.815 1.00 87.88 192 LEU A O 1
ATOM 1518 N N . ARG A 1 193 ? 18.012 8.252 -21.769 1.00 86.44 193 ARG A N 1
ATOM 1519 C CA . ARG A 1 193 ? 17.673 8.594 -20.376 1.00 86.44 193 ARG A CA 1
ATOM 1520 C C . ARG A 1 193 ? 16.191 8.912 -20.197 1.00 86.44 193 ARG A C 1
ATOM 1522 O O . ARG A 1 193 ? 15.603 8.445 -19.236 1.00 86.44 193 ARG A O 1
ATOM 1529 N N . ALA A 1 194 ? 15.560 9.626 -21.131 1.00 86.62 194 ALA A N 1
ATOM 1530 C CA . ALA A 1 194 ? 14.122 9.889 -21.064 1.00 86.62 194 ALA A CA 1
ATOM 1531 C C . ALA A 1 194 ? 13.290 8.590 -21.139 1.00 86.62 194 ALA A C 1
ATOM 1533 O O . ALA A 1 194 ? 12.326 8.443 -20.392 1.00 86.62 194 ALA A O 1
ATOM 1534 N N . MET A 1 195 ? 13.700 7.620 -21.971 1.00 90.69 195 MET A N 1
ATOM 1535 C CA . MET A 1 195 ? 13.093 6.280 -22.009 1.00 90.69 195 MET A CA 1
ATOM 1536 C C . MET A 1 195 ? 13.274 5.519 -20.688 1.00 90.69 195 MET A C 1
ATOM 1538 O O . MET A 1 195 ? 12.326 4.906 -20.200 1.00 90.69 195 MET A O 1
ATOM 1542 N N . GLN A 1 196 ? 14.472 5.575 -20.097 1.00 84.06 196 GLN A N 1
ATOM 1543 C CA . GLN A 1 196 ? 14.783 4.926 -18.818 1.00 84.06 196 GLN A CA 1
ATOM 1544 C C . GLN A 1 196 ? 14.011 5.555 -17.649 1.00 84.06 196 GLN A C 1
ATOM 1546 O O . GLN A 1 196 ? 13.331 4.835 -16.927 1.00 84.06 196 GLN A O 1
ATOM 1551 N N . ASN A 1 197 ? 14.021 6.886 -17.514 1.00 84.00 197 ASN A N 1
ATOM 1552 C CA . ASN A 1 197 ? 13.278 7.607 -16.476 1.00 84.00 197 ASN A CA 1
ATOM 1553 C C . ASN A 1 197 ? 11.767 7.330 -16.550 1.00 84.00 197 ASN A C 1
ATOM 1555 O O . ASN A 1 197 ? 11.122 7.203 -15.508 1.00 84.00 197 ASN A O 1
ATOM 1559 N N . LEU A 1 198 ? 11.196 7.220 -17.758 1.00 90.31 198 LEU A N 1
ATOM 1560 C CA . LEU A 1 198 ? 9.778 6.895 -17.935 1.00 90.31 198 LEU A CA 1
ATOM 1561 C C . LEU A 1 198 ? 9.475 5.461 -17.483 1.00 90.31 198 LEU A C 1
ATOM 1563 O O . LEU A 1 198 ? 8.523 5.246 -16.734 1.00 90.31 198 LEU A O 1
ATOM 1567 N N . TYR A 1 199 ? 10.304 4.495 -17.895 1.00 89.75 199 TYR A N 1
ATOM 1568 C CA . TYR A 1 199 ? 10.185 3.102 -17.463 1.00 89.75 199 TYR A CA 1
ATOM 1569 C C . TYR A 1 199 ? 10.284 2.988 -15.935 1.00 89.75 199 TYR A C 1
ATOM 1571 O O . TYR A 1 199 ? 9.390 2.427 -15.302 1.00 89.75 199 TYR A O 1
ATOM 1579 N N . ASP A 1 200 ? 11.324 3.576 -15.337 1.00 80.88 200 ASP A N 1
ATOM 1580 C CA . ASP A 1 200 ? 11.570 3.514 -13.896 1.00 80.88 200 ASP A CA 1
ATOM 1581 C C . ASP A 1 200 ? 10.455 4.208 -13.103 1.00 80.88 200 ASP A C 1
ATOM 1583 O O . ASP A 1 200 ? 10.046 3.705 -12.057 1.00 80.88 200 ASP A O 1
ATOM 1587 N N . THR A 1 201 ? 9.925 5.336 -13.583 1.00 84.06 201 THR A N 1
ATOM 1588 C CA . THR A 1 201 ? 8.803 6.029 -12.927 1.00 84.06 201 THR A CA 1
ATOM 1589 C C . THR A 1 201 ? 7.541 5.169 -12.944 1.00 84.06 201 THR A C 1
ATOM 1591 O O . THR A 1 201 ? 6.920 4.970 -11.899 1.00 84.06 201 THR A O 1
ATOM 1594 N N . ILE A 1 202 ? 7.179 4.601 -14.099 1.00 88.62 202 ILE A N 1
ATOM 1595 C CA . ILE A 1 202 ? 5.962 3.791 -14.232 1.00 88.62 202 ILE A CA 1
ATOM 1596 C C . ILE A 1 202 ? 6.088 2.468 -13.458 1.00 88.62 202 ILE A C 1
ATOM 1598 O O . ILE A 1 202 ? 5.166 2.135 -12.712 1.00 88.62 202 ILE A O 1
ATOM 1602 N N . ASP A 1 203 ? 7.213 1.745 -13.540 1.00 85.75 203 ASP A N 1
ATOM 1603 C CA . ASP A 1 203 ? 7.406 0.499 -12.776 1.00 85.75 203 ASP A CA 1
ATOM 1604 C C . ASP A 1 203 ? 7.401 0.747 -11.260 1.00 85.75 203 ASP A C 1
ATOM 1606 O O . ASP A 1 203 ? 6.683 0.057 -10.533 1.00 85.75 203 ASP A O 1
ATOM 1610 N N . ASN A 1 204 ? 8.111 1.772 -10.767 1.00 80.00 204 ASN A N 1
ATOM 1611 C CA . ASN A 1 204 ? 8.092 2.098 -9.337 1.00 80.00 204 ASN A CA 1
ATOM 1612 C C . ASN A 1 204 ? 6.689 2.504 -8.859 1.00 80.00 204 ASN A C 1
ATOM 1614 O O . ASN A 1 204 ? 6.275 2.070 -7.784 1.00 80.00 204 ASN A O 1
ATOM 1618 N N . ASN A 1 205 ? 5.930 3.261 -9.657 1.00 88.44 205 ASN A N 1
ATOM 1619 C CA . ASN A 1 205 ? 4.560 3.648 -9.319 1.00 88.44 205 ASN A CA 1
ATOM 1620 C C . ASN A 1 205 ? 3.605 2.438 -9.313 1.00 88.44 205 ASN A C 1
ATOM 1622 O O . ASN A 1 205 ? 2.852 2.249 -8.357 1.00 88.44 205 ASN A O 1
ATOM 1626 N N . ILE A 1 206 ? 3.677 1.558 -10.318 1.00 89.94 206 ILE A N 1
ATOM 1627 C CA . ILE A 1 206 ? 2.927 0.289 -10.358 1.00 89.94 206 ILE A CA 1
ATOM 1628 C C . ILE A 1 206 ? 3.295 -0.603 -9.162 1.00 89.94 206 ILE A C 1
ATOM 1630 O O . ILE A 1 206 ? 2.429 -1.242 -8.558 1.00 89.94 206 ILE A O 1
ATOM 1634 N N . ARG A 1 207 ? 4.581 -0.667 -8.807 1.00 85.12 207 ARG A N 1
ATOM 1635 C CA . ARG A 1 207 ? 5.090 -1.441 -7.672 1.00 85.12 207 ARG A CA 1
ATOM 1636 C C . ARG A 1 207 ? 4.633 -0.866 -6.332 1.00 85.12 207 ARG A C 1
ATOM 1638 O O . ARG A 1 207 ? 4.317 -1.650 -5.442 1.00 85.12 207 ARG A O 1
ATOM 1645 N N . TRP A 1 208 ? 4.562 0.458 -6.195 1.00 87.81 208 TRP A N 1
ATOM 1646 C CA . TRP A 1 208 ? 4.003 1.121 -5.015 1.00 87.81 208 TRP A CA 1
ATOM 1647 C C . TRP A 1 208 ? 2.530 0.751 -4.821 1.00 87.81 208 TRP A C 1
ATOM 1649 O O . TRP A 1 208 ? 2.178 0.254 -3.754 1.00 87.81 208 TRP A O 1
ATOM 1659 N N . ILE A 1 209 ? 1.702 0.861 -5.868 1.00 92.31 209 ILE A N 1
ATOM 1660 C CA . ILE A 1 209 ? 0.288 0.457 -5.799 1.00 92.31 209 ILE A CA 1
ATOM 1661 C C . ILE A 1 209 ? 0.142 -1.021 -5.403 1.00 92.31 209 ILE A C 1
ATOM 1663 O O . ILE A 1 209 ? -0.658 -1.326 -4.528 1.00 92.31 209 ILE A O 1
ATOM 1667 N N . LYS A 1 210 ? 0.965 -1.932 -5.943 1.00 91.00 210 LYS A N 1
ATOM 1668 C CA . LYS A 1 210 ? 0.964 -3.363 -5.560 1.00 91.00 210 LYS A CA 1
ATOM 1669 C C . LYS A 1 210 ? 1.395 -3.630 -4.108 1.00 91.00 210 LYS A C 1
ATOM 1671 O O . LYS A 1 210 ? 0.989 -4.634 -3.527 1.00 91.00 210 LYS A O 1
ATOM 1676 N N . ILE A 1 211 ? 2.238 -2.778 -3.521 1.00 84.25 211 ILE A N 1
ATOM 1677 C CA . ILE A 1 211 ? 2.607 -2.858 -2.096 1.00 84.25 211 ILE A CA 1
ATOM 1678 C C . ILE A 1 211 ? 1.446 -2.357 -1.235 1.00 84.25 211 ILE A C 1
ATOM 1680 O O . ILE A 1 211 ? 1.047 -3.040 -0.296 1.00 84.25 211 ILE A O 1
ATOM 1684 N N . LEU A 1 212 ? 0.874 -1.207 -1.595 1.00 86.56 212 LEU A N 1
ATOM 1685 C CA . LEU A 1 212 ? -0.252 -0.595 -0.897 1.00 86.56 212 LEU A CA 1
ATOM 1686 C C . LEU A 1 212 ? -1.506 -1.489 -0.935 1.00 86.56 212 LEU A C 1
ATOM 1688 O O . LEU A 1 212 ? -2.151 -1.661 0.093 1.00 86.56 212 LEU A O 1
ATOM 1692 N N . ASP A 1 213 ? -1.799 -2.116 -2.074 1.00 94.12 213 ASP A N 1
ATOM 1693 C CA . ASP A 1 213 ? -2.810 -3.168 -2.263 1.00 94.12 213 ASP A CA 1
ATOM 1694 C C . ASP A 1 213 ? -2.605 -4.336 -1.279 1.00 94.12 213 ASP A C 1
ATOM 1696 O O . ASP A 1 213 ? -3.464 -4.608 -0.435 1.00 94.12 213 ASP A O 1
ATOM 1700 N N . ARG A 1 214 ? -1.427 -4.976 -1.307 1.00 93.25 214 ARG A N 1
ATOM 1701 C CA . ARG A 1 214 ? -1.071 -6.077 -0.394 1.00 93.25 214 ARG A CA 1
ATOM 1702 C C . ARG A 1 214 ? -1.247 -5.692 1.078 1.00 93.25 214 ARG A C 1
ATOM 1704 O O . ARG A 1 214 ? -1.791 -6.476 1.853 1.00 93.25 214 ARG A O 1
ATOM 1711 N N . ASP A 1 215 ? -0.774 -4.510 1.461 1.00 87.38 215 ASP A N 1
ATOM 1712 C CA . ASP A 1 215 ? -0.784 -4.067 2.857 1.00 87.38 215 ASP A CA 1
ATOM 1713 C C . ASP A 1 215 ? -2.198 -3.665 3.305 1.00 87.38 215 ASP A C 1
ATOM 1715 O O . ASP A 1 215 ? -2.592 -3.960 4.430 1.00 87.38 215 ASP A O 1
ATOM 1719 N N . THR A 1 216 ? -3.011 -3.105 2.404 1.00 91.06 216 THR A N 1
ATOM 1720 C CA . THR A 1 216 ? -4.444 -2.856 2.633 1.00 91.06 216 THR A CA 1
ATOM 1721 C C . THR A 1 216 ? -5.206 -4.164 2.852 1.00 91.06 216 THR A C 1
ATOM 1723 O O . THR A 1 216 ? -5.941 -4.274 3.831 1.00 91.06 216 THR A O 1
ATOM 1726 N N . ASN A 1 217 ? -4.983 -5.185 2.013 1.00 93.75 217 ASN A N 1
ATOM 1727 C CA . ASN A 1 217 ? -5.578 -6.515 2.205 1.00 93.75 217 ASN A CA 1
ATOM 1728 C C . ASN A 1 217 ? -5.200 -7.133 3.560 1.00 93.75 217 ASN A C 1
ATOM 1730 O O . ASN A 1 217 ? -6.039 -7.777 4.186 1.00 93.75 217 ASN A O 1
ATOM 1734 N N . ALA A 1 218 ? -3.962 -6.934 4.029 1.00 93.31 218 ALA A N 1
ATOM 1735 C CA . ALA A 1 218 ? -3.545 -7.403 5.349 1.00 93.31 218 ALA A CA 1
ATOM 1736 C C . ALA A 1 218 ? -4.360 -6.724 6.465 1.00 93.31 218 ALA A C 1
ATOM 1738 O O . ALA A 1 218 ? -4.962 -7.421 7.276 1.00 93.31 218 ALA A O 1
ATOM 1739 N N . TYR A 1 219 ? -4.492 -5.391 6.449 1.00 92.56 219 TYR A N 1
ATOM 1740 C CA . TYR A 1 219 ? -5.343 -4.680 7.416 1.00 92.56 219 TYR A CA 1
ATOM 1741 C C . TYR A 1 219 ? -6.832 -5.051 7.310 1.00 92.56 219 TYR A C 1
ATOM 1743 O O . TYR A 1 219 ? -7.527 -5.067 8.323 1.00 92.56 219 TYR A O 1
ATOM 1751 N N . MET A 1 220 ? -7.345 -5.373 6.119 1.00 95.94 220 MET A N 1
ATOM 1752 C CA . MET A 1 220 ? -8.723 -5.860 5.961 1.00 95.94 220 MET A CA 1
ATOM 1753 C C . MET A 1 220 ? -8.903 -7.267 6.553 1.00 95.94 220 MET A C 1
ATOM 1755 O O . MET A 1 220 ? -9.876 -7.501 7.268 1.00 95.94 220 MET A O 1
ATOM 1759 N N . SER A 1 221 ? -7.945 -8.176 6.340 1.00 96.50 221 SER A N 1
ATOM 1760 C CA . SER A 1 221 ? -7.934 -9.508 6.965 1.00 96.50 221 SER A CA 1
ATOM 1761 C C . SER A 1 221 ? -7.827 -9.423 8.493 1.00 96.50 221 SER A C 1
ATOM 1763 O O . SER A 1 221 ? -8.534 -10.140 9.200 1.00 96.50 221 SER A O 1
ATOM 1765 N N . ASP A 1 222 ? -6.982 -8.528 9.009 1.00 94.81 222 ASP A N 1
ATOM 1766 C CA . ASP A 1 222 ? -6.863 -8.268 10.445 1.00 94.81 222 ASP A CA 1
ATOM 1767 C C . ASP A 1 222 ? -8.182 -7.701 11.009 1.00 94.81 222 ASP A C 1
ATOM 1769 O O . ASP A 1 222 ? -8.610 -8.099 12.091 1.00 94.81 222 ASP A O 1
ATOM 1773 N N . ALA A 1 223 ? -8.880 -6.821 10.280 1.00 95.81 223 ALA A N 1
ATOM 1774 C CA . ALA A 1 223 ? -10.194 -6.315 10.689 1.00 95.81 223 ALA A CA 1
ATOM 1775 C C . ALA A 1 223 ? -11.255 -7.432 10.768 1.00 95.81 223 ALA A C 1
ATOM 1777 O O . ALA A 1 223 ? -12.057 -7.453 11.706 1.00 95.81 223 ALA A O 1
ATOM 1778 N N . GLU A 1 224 ? -11.246 -8.390 9.834 1.00 94.44 224 GLU A N 1
ATOM 1779 C CA . GLU A 1 224 ? -12.123 -9.567 9.892 1.00 94.44 224 GLU A CA 1
ATOM 1780 C C . GLU A 1 224 ? -11.798 -10.481 11.088 1.00 94.44 224 GLU A C 1
ATOM 1782 O O . GLU A 1 224 ? -12.721 -10.873 11.809 1.00 94.44 224 GLU A O 1
ATOM 1787 N N . GLU A 1 225 ? -10.516 -10.761 11.370 1.00 97.25 225 GLU A N 1
ATOM 1788 C CA . GLU A 1 225 ? -10.101 -11.538 12.558 1.00 97.25 225 GLU A CA 1
ATOM 1789 C C . GLU A 1 225 ? -10.539 -10.855 13.867 1.00 97.25 225 GLU A C 1
ATOM 1791 O O . GLU A 1 225 ? -10.943 -11.517 14.826 1.00 97.25 225 GLU A O 1
ATOM 1796 N N . LYS A 1 226 ? -10.526 -9.519 13.899 1.00 95.81 226 LYS A N 1
ATOM 1797 C CA . LYS A 1 226 ? -10.946 -8.701 15.049 1.00 95.81 226 LYS A CA 1
ATOM 1798 C C . LYS A 1 226 ? -12.465 -8.530 15.168 1.00 95.81 226 LYS A C 1
ATOM 1800 O O . LYS A 1 226 ? -12.918 -7.754 16.008 1.00 95.81 226 LYS A O 1
ATOM 1805 N N . GLU A 1 227 ? -13.249 -9.280 14.389 1.00 97.75 227 GLU A N 1
ATOM 1806 C CA . GLU A 1 227 ? -14.718 -9.250 14.364 1.00 97.75 227 GLU A CA 1
ATOM 1807 C C . GLU A 1 227 ? -15.296 -7.871 13.978 1.00 97.75 227 GLU A C 1
ATOM 1809 O O . GLU A 1 227 ? -16.355 -7.472 14.469 1.00 97.75 227 GLU A O 1
ATOM 1814 N N . ALA A 1 228 ? -14.640 -7.118 13.085 1.00 96.94 228 ALA A N 1
ATOM 1815 C CA . ALA A 1 228 ? -15.103 -5.775 12.718 1.00 96.94 228 ALA A CA 1
ATOM 1816 C C . ALA A 1 228 ? -16.503 -5.747 12.084 1.00 96.94 228 ALA A C 1
ATOM 1818 O O . ALA A 1 228 ? -17.223 -4.768 12.246 1.00 96.94 228 ALA A O 1
ATOM 1819 N N . PHE A 1 229 ? -16.961 -6.843 11.475 1.00 96.94 229 PHE A N 1
ATOM 1820 C CA . PHE A 1 229 ? -18.350 -6.996 11.019 1.00 96.94 229 PHE A CA 1
ATOM 1821 C C . PHE A 1 229 ? -19.397 -6.906 12.153 1.00 96.94 229 PHE A C 1
ATOM 1823 O O . PHE A 1 229 ? -20.575 -6.690 11.876 1.00 96.94 229 PHE A O 1
ATOM 1830 N N . LEU A 1 230 ? -18.988 -7.099 13.413 1.00 96.06 230 LEU A N 1
ATOM 1831 C CA . LEU A 1 230 ? -19.827 -6.992 14.610 1.00 96.06 230 LEU A CA 1
ATOM 1832 C C . LEU A 1 230 ? -19.591 -5.671 15.357 1.00 96.06 230 LEU A C 1
ATOM 1834 O O . LEU A 1 230 ? -20.552 -5.044 15.798 1.00 96.06 230 LEU A O 1
ATOM 1838 N N . TRP A 1 231 ? -18.331 -5.249 15.502 1.00 95.25 231 TRP A N 1
ATOM 1839 C CA . TRP A 1 231 ? -17.960 -4.119 16.368 1.00 95.25 231 TRP A CA 1
ATOM 1840 C C . TRP A 1 231 ? -17.661 -2.806 15.622 1.00 95.25 231 TRP A C 1
ATOM 1842 O O . TRP A 1 231 ? -17.818 -1.731 16.200 1.00 95.25 231 TRP A O 1
ATOM 1852 N N . ALA A 1 232 ? -17.262 -2.856 14.350 1.00 95.88 232 ALA A N 1
ATOM 1853 C CA . ALA A 1 232 ? -16.962 -1.685 13.518 1.00 95.88 232 ALA A CA 1
ATOM 1854 C C . ALA A 1 232 ? -17.475 -1.828 12.062 1.00 95.88 232 ALA A C 1
ATOM 1856 O O . ALA A 1 232 ? -16.692 -1.713 11.112 1.00 95.88 232 ALA A O 1
ATOM 1857 N N . PRO A 1 233 ? -18.779 -2.123 11.859 1.00 96.38 233 PRO A N 1
ATOM 1858 C CA . PRO A 1 233 ? -19.307 -2.477 10.543 1.00 96.38 233 PRO A CA 1
ATOM 1859 C C . PRO A 1 233 ? -19.315 -1.299 9.561 1.00 96.38 233 PRO A C 1
ATOM 1861 O O . PRO A 1 233 ? -19.031 -1.504 8.387 1.00 96.38 233 PRO A O 1
ATOM 1864 N N . GLU A 1 234 ? -19.582 -0.070 10.020 1.00 94.81 234 GLU A N 1
ATOM 1865 C CA . GLU A 1 234 ? -19.558 1.127 9.163 1.00 94.81 234 GLU A CA 1
ATOM 1866 C C . GLU A 1 234 ? -18.139 1.461 8.686 1.00 94.81 234 GLU A C 1
ATOM 1868 O O . GLU A 1 234 ? -17.933 1.957 7.578 1.00 94.81 234 GLU A O 1
ATOM 1873 N N . GLU A 1 235 ? -17.143 1.222 9.539 1.00 95.19 235 GLU A N 1
ATOM 1874 C CA . GLU A 1 235 ? -15.738 1.435 9.216 1.00 95.19 235 GLU A CA 1
ATOM 1875 C C . GLU A 1 235 ? -15.213 0.335 8.276 1.00 95.19 235 GLU A C 1
ATOM 1877 O O . GLU A 1 235 ? -14.518 0.636 7.304 1.00 95.19 235 GLU A O 1
ATOM 1882 N N . LEU A 1 236 ? -15.632 -0.920 8.481 1.00 96.62 236 LEU A N 1
ATOM 1883 C CA . LEU A 1 236 ? -15.338 -2.036 7.577 1.00 96.62 236 LEU A CA 1
ATOM 1884 C C . LEU A 1 236 ? -16.034 -1.893 6.207 1.00 96.62 236 LEU A C 1
ATOM 1886 O O . LEU A 1 236 ? -15.437 -2.235 5.185 1.00 96.62 236 LEU A O 1
ATOM 1890 N N . GLU A 1 237 ? -17.263 -1.369 6.149 1.00 97.25 237 GLU A N 1
ATOM 1891 C CA . GLU A 1 237 ? -17.967 -1.092 4.886 1.00 97.25 237 GLU A CA 1
ATOM 1892 C C . GLU A 1 237 ? -17.211 -0.047 4.053 1.00 97.25 237 GLU A C 1
ATOM 1894 O O . GLU A 1 237 ? -16.965 -0.270 2.866 1.00 97.25 237 GLU A O 1
ATOM 1899 N N . LYS A 1 238 ? -16.751 1.048 4.678 1.00 96.69 238 LYS A N 1
ATOM 1900 C CA . LYS A 1 238 ? -15.911 2.062 4.014 1.00 96.69 238 LYS A CA 1
ATOM 1901 C C . LYS A 1 238 ? -14.599 1.468 3.511 1.00 96.69 238 LYS A C 1
ATOM 1903 O O . LYS A 1 238 ? -14.232 1.723 2.367 1.00 96.69 238 LYS A O 1
ATOM 1908 N N . ALA A 1 239 ? -13.922 0.649 4.319 1.00 97.31 239 ALA A N 1
ATOM 1909 C CA . ALA A 1 239 ? -12.689 -0.021 3.906 1.00 97.31 239 ALA A CA 1
ATOM 1910 C C . ALA A 1 239 ? -12.895 -0.861 2.633 1.00 97.31 239 ALA A C 1
ATOM 1912 O O . ALA A 1 239 ? -12.153 -0.711 1.664 1.00 97.31 239 ALA A O 1
ATOM 1913 N N . ASN A 1 240 ? -13.956 -1.674 2.597 1.00 97.88 240 ASN A N 1
ATOM 1914 C CA . ASN A 1 240 ? -14.326 -2.476 1.428 1.00 97.88 240 ASN A CA 1
ATOM 1915 C C . ASN A 1 240 ? -14.701 -1.619 0.208 1.00 97.88 240 ASN A C 1
ATOM 1917 O O . ASN A 1 240 ? -14.268 -1.920 -0.906 1.00 97.88 240 ASN A O 1
ATOM 1921 N N . TYR A 1 241 ? -15.474 -0.545 0.408 1.00 98.00 241 TYR A N 1
ATOM 1922 C CA . TYR A 1 241 ? -15.847 0.398 -0.649 1.00 98.00 241 TYR A CA 1
ATOM 1923 C C . TYR A 1 241 ? -14.603 1.015 -1.306 1.00 98.00 241 TYR A C 1
ATOM 1925 O O . TYR A 1 241 ? -14.402 0.885 -2.516 1.00 98.00 241 TYR A O 1
ATOM 1933 N N . TYR A 1 242 ? -13.733 1.635 -0.505 1.00 98.00 242 TYR A N 1
ATOM 1934 C CA . TYR A 1 242 ? -12.543 2.318 -1.005 1.00 98.00 242 TYR A CA 1
ATOM 1935 C C . TYR A 1 242 ? -11.515 1.343 -1.592 1.00 98.00 242 TYR A C 1
ATOM 1937 O O . TYR A 1 242 ? -10.852 1.677 -2.573 1.00 98.00 242 TYR A O 1
ATOM 1945 N N . TYR A 1 243 ? -11.419 0.118 -1.064 1.00 98.19 243 TYR A N 1
ATOM 1946 C CA . TYR A 1 243 ? -10.561 -0.917 -1.639 1.00 98.19 243 TYR A CA 1
ATOM 1947 C C . TYR A 1 243 ? -11.048 -1.331 -3.035 1.00 98.19 243 TYR A C 1
ATOM 1949 O O . TYR A 1 243 ? -10.263 -1.364 -3.984 1.00 98.19 243 TYR A O 1
ATOM 1957 N N . SER A 1 244 ? -12.358 -1.559 -3.195 1.00 98.44 244 SER A N 1
ATOM 1958 C CA . SER A 1 244 ? -12.973 -1.849 -4.496 1.00 98.44 244 SER A CA 1
ATOM 1959 C C . SER A 1 244 ? -12.730 -0.723 -5.510 1.00 98.44 244 SER A C 1
ATOM 1961 O O . SER A 1 244 ? -12.345 -1.001 -6.649 1.00 98.44 244 SER A O 1
ATOM 1963 N N . ASP A 1 245 ? -12.900 0.541 -5.110 1.00 98.12 245 ASP A N 1
ATOM 1964 C CA . ASP A 1 245 ? -12.581 1.697 -5.960 1.00 98.12 245 ASP A CA 1
ATOM 1965 C C . ASP A 1 245 ? -11.081 1.751 -6.302 1.00 98.12 245 ASP A C 1
ATOM 1967 O O . ASP A 1 245 ? -10.722 1.928 -7.465 1.00 98.12 245 ASP A O 1
ATOM 1971 N N . GLY A 1 246 ? -10.188 1.511 -5.338 1.00 98.06 246 GLY A N 1
ATOM 1972 C CA . GLY A 1 246 ? -8.736 1.517 -5.538 1.00 98.06 246 GLY A CA 1
ATOM 1973 C C . GLY A 1 246 ? -8.241 0.471 -6.537 1.00 98.06 246 GLY A C 1
ATOM 1974 O O . GLY A 1 246 ? -7.452 0.793 -7.433 1.00 98.06 246 GLY A O 1
ATOM 1975 N N . ILE A 1 247 ? -8.760 -0.756 -6.449 1.00 98.25 247 ILE A N 1
ATOM 1976 C CA . ILE A 1 247 ? -8.492 -1.833 -7.414 1.00 98.25 247 ILE A CA 1
ATOM 1977 C C . ILE A 1 247 ? -9.148 -1.538 -8.770 1.00 98.25 247 ILE A C 1
ATOM 1979 O O . ILE A 1 247 ? -8.552 -1.800 -9.818 1.00 98.25 247 ILE A O 1
ATOM 1983 N N . SER A 1 248 ? -10.343 -0.942 -8.788 1.00 98.25 248 SER A N 1
ATOM 1984 C CA . SER A 1 248 ? -10.994 -0.487 -10.022 1.00 98.25 248 SER A CA 1
ATOM 1985 C C . SER A 1 248 ? -10.153 0.574 -10.743 1.00 98.25 248 SER A C 1
ATOM 1987 O O . SER A 1 248 ? -9.894 0.443 -11.941 1.00 98.25 248 SER A O 1
ATOM 1989 N N . TYR A 1 249 ? -9.640 1.580 -10.030 1.00 98.31 249 TYR A N 1
ATOM 1990 C CA . TYR A 1 249 ? -8.763 2.605 -10.596 1.00 98.31 249 TYR A CA 1
ATOM 1991 C C . TYR A 1 249 ? -7.440 2.029 -11.106 1.00 98.31 249 TYR A C 1
ATOM 1993 O O . TYR A 1 249 ? -7.018 2.406 -12.200 1.00 98.31 249 TYR A O 1
ATOM 2001 N N . PHE A 1 250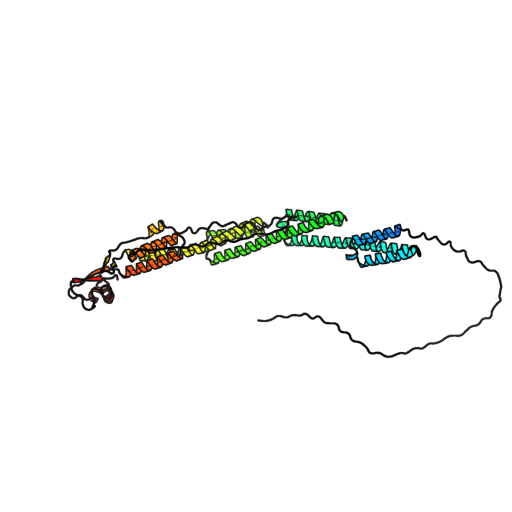 ? -6.828 1.075 -10.394 1.00 97.50 250 PHE A N 1
ATOM 2002 C CA . PHE A 1 250 ? -5.603 0.410 -10.853 1.00 97.50 250 PHE A CA 1
ATOM 2003 C C . PHE A 1 250 ? -5.815 -0.339 -12.177 1.00 97.50 250 PHE A C 1
ATOM 2005 O O . PHE A 1 250 ? -5.091 -0.106 -13.142 1.00 97.50 250 PHE A O 1
ATOM 2012 N N . ASN A 1 251 ? -6.874 -1.152 -12.263 1.00 96.88 251 ASN A N 1
ATOM 2013 C CA . ASN A 1 251 ? -7.246 -1.880 -13.484 1.00 96.88 251 ASN A CA 1
ATOM 2014 C C . ASN A 1 251 ? -7.669 -0.961 -14.650 1.00 96.88 251 ASN A C 1
ATOM 2016 O O . ASN A 1 251 ? -7.679 -1.390 -15.801 1.00 96.88 251 ASN A O 1
ATOM 2020 N N . ASN A 1 252 ? -8.015 0.298 -14.362 1.00 97.56 252 ASN A N 1
ATOM 2021 C CA . ASN A 1 252 ? -8.295 1.346 -15.346 1.00 97.56 252 ASN A CA 1
ATOM 2022 C C . ASN A 1 252 ? -7.110 2.322 -15.529 1.00 97.56 252 ASN A C 1
ATOM 2024 O O . ASN A 1 252 ? -7.311 3.436 -16.009 1.00 97.56 252 ASN A O 1
ATOM 2028 N N . TYR A 1 253 ? -5.888 1.910 -15.167 1.00 97.31 253 TYR A N 1
ATOM 2029 C CA . TYR A 1 253 ? -4.619 2.628 -15.379 1.00 97.31 253 TYR A CA 1
ATOM 2030 C C . TYR A 1 253 ? -4.462 3.961 -14.616 1.00 97.31 253 TYR A C 1
ATOM 2032 O O . TYR A 1 253 ? -3.517 4.717 -14.839 1.00 97.31 253 TYR A O 1
ATOM 2040 N N . LYS A 1 254 ? -5.341 4.246 -13.648 1.00 97.19 254 LYS A N 1
ATOM 2041 C CA . LYS A 1 254 ? -5.366 5.496 -12.869 1.00 97.19 254 LYS A CA 1
ATOM 2042 C C . LYS A 1 254 ? -4.589 5.376 -11.559 1.00 97.19 254 LYS A C 1
ATOM 2044 O O . LYS A 1 254 ? -5.176 5.298 -10.481 1.00 97.19 254 LYS A O 1
ATOM 2049 N N . LEU A 1 255 ? -3.259 5.398 -11.645 1.00 93.50 255 LEU A N 1
ATOM 2050 C CA . LEU A 1 255 ? -2.364 5.217 -10.490 1.00 93.50 255 LEU A CA 1
ATOM 2051 C C . LEU A 1 255 ? -2.632 6.220 -9.348 1.00 93.50 255 LEU A C 1
ATOM 2053 O O . LEU A 1 255 ? -2.738 5.807 -8.198 1.00 93.50 255 LEU A O 1
ATOM 2057 N N . SER A 1 256 ? -2.823 7.511 -9.650 1.00 94.31 256 SER A N 1
ATOM 2058 C CA . SER A 1 256 ? -3.084 8.542 -8.624 1.00 94.31 256 SER A CA 1
ATOM 2059 C C . SER A 1 256 ? -4.421 8.353 -7.897 1.00 94.31 256 SER A C 1
ATOM 2061 O O . SER A 1 256 ? -4.499 8.553 -6.688 1.00 94.31 256 SER A O 1
ATOM 2063 N N . ASP A 1 257 ? -5.480 7.955 -8.603 1.00 96.00 257 ASP A N 1
ATOM 2064 C CA . ASP A 1 257 ? -6.794 7.732 -7.981 1.00 96.00 257 ASP A CA 1
ATOM 2065 C C . ASP A 1 257 ? -6.827 6.404 -7.212 1.00 96.00 257 ASP A C 1
ATOM 2067 O O . ASP A 1 257 ? -7.434 6.319 -6.145 1.00 96.00 257 ASP A O 1
ATOM 2071 N N . SER A 1 258 ? -6.084 5.403 -7.698 1.00 97.69 258 SER A N 1
ATOM 2072 C CA . SER A 1 258 ? -5.835 4.150 -6.988 1.00 97.69 258 SER A CA 1
ATOM 2073 C C . SER A 1 258 ? -5.081 4.369 -5.674 1.00 97.69 258 SER A C 1
ATOM 2075 O O . SER A 1 258 ? -5.515 3.847 -4.651 1.00 97.69 258 SER A O 1
ATOM 2077 N N . GLU A 1 259 ? -4.019 5.190 -5.653 1.00 94.75 259 GLU A N 1
ATOM 2078 C CA . GLU A 1 259 ? -3.277 5.478 -4.414 1.00 94.75 259 GLU A CA 1
ATOM 2079 C C . GLU A 1 259 ? -4.187 6.087 -3.341 1.00 94.75 259 GLU A C 1
ATOM 2081 O O . GLU A 1 259 ? -4.189 5.622 -2.202 1.00 94.75 259 GLU A O 1
ATOM 2086 N N . LYS A 1 260 ? -4.983 7.102 -3.706 1.00 94.94 260 LYS A N 1
ATOM 2087 C CA . LYS A 1 260 ? -5.910 7.784 -2.786 1.00 94.94 260 LYS A CA 1
ATOM 2088 C C . LYS A 1 260 ? -6.922 6.800 -2.201 1.00 94.94 260 LYS A C 1
ATOM 2090 O O . LYS A 1 260 ? -7.076 6.727 -0.986 1.00 94.94 260 LYS A O 1
ATOM 2095 N N . ALA A 1 261 ? -7.579 6.021 -3.059 1.00 96.88 261 ALA A N 1
ATOM 2096 C CA . ALA A 1 261 ? -8.611 5.082 -2.639 1.00 96.88 261 ALA A CA 1
ATOM 2097 C C . ALA A 1 261 ? -8.0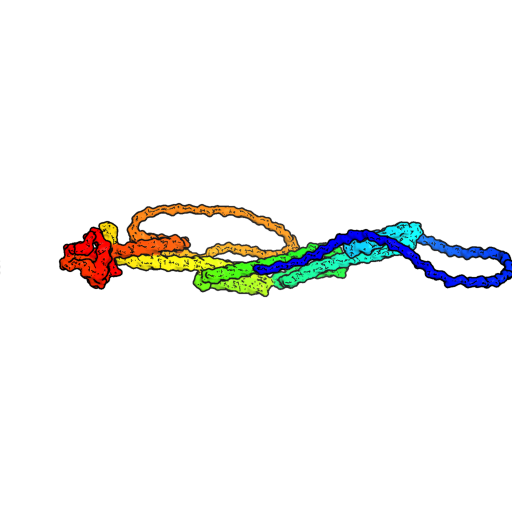41 3.914 -1.810 1.00 96.88 261 ALA A C 1
ATOM 2099 O O . ALA A 1 261 ? -8.626 3.550 -0.796 1.00 96.88 261 ALA A O 1
ATOM 2100 N N . LEU A 1 262 ? -6.865 3.374 -2.148 1.00 95.31 262 LEU A N 1
ATOM 2101 C CA . LEU A 1 262 ? -6.225 2.345 -1.320 1.00 95.31 262 LEU A CA 1
ATOM 2102 C C . LEU A 1 262 ? -5.707 2.905 0.021 1.00 95.31 262 LEU A C 1
ATOM 2104 O O . LEU A 1 262 ? -5.766 2.203 1.028 1.00 95.31 262 LEU A O 1
ATOM 2108 N N . LYS A 1 263 ? -5.265 4.171 0.086 1.00 92.31 263 LYS A N 1
ATOM 2109 C CA . LYS A 1 263 ? -4.919 4.833 1.361 1.00 92.31 263 LYS A CA 1
ATOM 2110 C C . LYS A 1 263 ? -6.133 5.051 2.260 1.00 92.31 263 LYS A C 1
ATOM 2112 O O . LYS A 1 263 ? -6.058 4.719 3.441 1.00 92.31 263 LYS A O 1
ATOM 2117 N N . GLU A 1 264 ? -7.253 5.519 1.710 1.00 92.69 264 GLU A N 1
ATOM 2118 C CA . GLU A 1 264 ? -8.536 5.559 2.426 1.00 92.69 264 GLU A CA 1
ATOM 2119 C C . GLU A 1 264 ? -8.918 4.162 2.931 1.00 92.69 264 GLU A C 1
ATOM 2121 O O . GLU A 1 264 ? -9.186 3.982 4.116 1.00 92.69 264 GLU A O 1
ATOM 2126 N N . ALA A 1 265 ? -8.867 3.140 2.072 1.00 96.50 265 ALA A N 1
ATOM 2127 C CA . ALA A 1 265 ? -9.191 1.766 2.448 1.00 96.50 265 ALA A CA 1
ATOM 2128 C C . ALA A 1 265 ? -8.331 1.242 3.609 1.00 96.50 265 ALA A C 1
ATOM 2130 O O . ALA A 1 265 ? -8.864 0.696 4.577 1.00 96.50 265 ALA A O 1
ATOM 2131 N N . LYS A 1 266 ? -7.011 1.465 3.548 1.00 93.88 266 LYS A N 1
ATOM 2132 C CA . LYS A 1 266 ? -6.050 1.143 4.611 1.00 93.88 266 LYS A CA 1
ATOM 2133 C C . LYS A 1 266 ? -6.377 1.878 5.915 1.00 93.88 266 LYS A C 1
ATOM 2135 O O . LYS A 1 266 ? -6.382 1.252 6.976 1.00 93.88 266 LYS A O 1
ATOM 2140 N N . TYR A 1 267 ? -6.685 3.175 5.848 1.00 90.25 267 TYR A N 1
ATOM 2141 C CA . TYR A 1 267 ? -7.089 3.970 7.011 1.00 90.25 267 TYR A CA 1
ATOM 2142 C C . TYR A 1 267 ? -8.392 3.451 7.640 1.00 90.25 267 TYR A C 1
ATOM 2144 O O . TYR A 1 267 ? -8.445 3.239 8.854 1.00 90.25 267 TYR A O 1
ATOM 2152 N N . TRP A 1 268 ? -9.428 3.186 6.840 1.00 93.25 268 TRP A N 1
ATOM 2153 C CA . TRP A 1 268 ? -10.703 2.670 7.344 1.00 93.25 268 TRP A CA 1
ATOM 2154 C C . TRP A 1 268 ? -10.577 1.245 7.899 1.00 93.25 268 TRP A C 1
ATOM 2156 O O . TRP A 1 268 ? -11.171 0.961 8.937 1.00 93.25 268 TRP A O 1
ATOM 2166 N N . ALA A 1 269 ? -9.742 0.383 7.308 1.00 95.31 269 ALA A N 1
ATOM 2167 C CA . ALA A 1 269 ? -9.447 -0.951 7.838 1.00 95.31 269 ALA A CA 1
ATOM 2168 C C . ALA A 1 269 ? -8.699 -0.891 9.185 1.00 95.31 269 ALA A C 1
ATOM 2170 O O . ALA A 1 269 ? -9.106 -1.530 10.157 1.00 95.31 269 ALA A O 1
ATOM 2171 N N . PHE A 1 270 ? -7.654 -0.063 9.289 1.00 90.81 270 PHE A N 1
ATOM 2172 C CA . PHE A 1 270 ? -6.916 0.156 10.540 1.00 90.81 270 PHE A CA 1
ATOM 2173 C C . PHE A 1 270 ? -7.796 0.767 11.644 1.00 90.81 270 PHE A C 1
ATOM 2175 O O . PHE A 1 270 ? -7.724 0.371 12.812 1.00 90.81 270 PHE A O 1
ATOM 2182 N N . THR A 1 271 ? -8.678 1.694 11.270 1.00 88.94 271 THR A N 1
ATOM 2183 C CA . THR A 1 271 ? -9.711 2.242 12.151 1.00 88.94 271 THR A CA 1
ATOM 2184 C C . THR A 1 271 ? -10.682 1.151 12.608 1.00 88.94 271 THR A C 1
ATOM 2186 O O . THR A 1 271 ? -10.931 1.030 13.808 1.00 88.94 271 THR A O 1
ATOM 2189 N N . ALA A 1 272 ? -11.178 0.307 11.699 1.00 93.56 272 ALA A N 1
ATOM 2190 C CA . ALA A 1 272 ? -12.079 -0.794 12.030 1.00 93.56 272 ALA A CA 1
ATOM 2191 C C . ALA A 1 272 ? -11.449 -1.769 13.044 1.00 93.56 272 ALA A C 1
ATOM 2193 O O . ALA A 1 272 ? -12.119 -2.143 14.005 1.00 93.56 272 ALA A O 1
ATOM 2194 N N . ILE A 1 273 ? -10.154 -2.095 12.919 1.00 92.38 273 ILE A N 1
ATOM 2195 C CA . ILE A 1 273 ? -9.396 -2.865 13.927 1.00 92.38 273 ILE A CA 1
ATOM 2196 C C . ILE A 1 273 ? -9.451 -2.179 15.301 1.00 92.38 273 ILE A C 1
ATOM 2198 O O . ILE A 1 273 ? -9.954 -2.761 16.265 1.00 92.38 273 ILE A O 1
ATOM 2202 N N . ARG A 1 274 ? -8.968 -0.929 15.396 1.00 88.75 274 ARG A N 1
ATOM 2203 C CA . ARG A 1 274 ? -8.853 -0.193 16.673 1.00 88.75 274 ARG A CA 1
ATOM 2204 C C . ARG A 1 274 ? -10.198 -0.031 17.373 1.00 88.75 274 ARG A C 1
ATOM 2206 O O . ARG A 1 274 ? -10.288 -0.196 18.590 1.00 88.75 274 ARG A O 1
ATOM 2213 N N . LEU A 1 275 ? -11.242 0.303 16.616 1.00 90.38 275 LEU A N 1
ATOM 2214 C CA . LEU A 1 275 ? -12.575 0.514 17.172 1.00 90.38 275 LEU A CA 1
ATOM 2215 C C . LEU A 1 275 ? -13.251 -0.803 17.540 1.00 90.38 275 LEU A C 1
ATOM 2217 O O . LEU A 1 275 ? -13.965 -0.832 18.538 1.00 90.38 275 LEU A O 1
ATOM 2221 N N . SER A 1 276 ? -12.957 -1.901 16.838 1.00 93.88 276 SER A N 1
ATOM 2222 C CA . SER A 1 276 ? -13.421 -3.230 17.246 1.00 93.88 276 SER A CA 1
ATOM 2223 C C . SER A 1 276 ? -12.839 -3.637 18.592 1.00 93.88 276 SER A C 1
ATOM 2225 O O . SER A 1 276 ? -13.586 -4.022 19.488 1.00 93.88 276 SER A O 1
ATOM 2227 N N . GLU A 1 277 ? -11.529 -3.467 18.790 1.00 90.56 277 GLU A N 1
ATOM 2228 C CA . GLU A 1 277 ? -10.889 -3.751 20.078 1.00 90.56 277 GLU A CA 1
ATOM 2229 C C . GLU A 1 277 ? -11.412 -2.835 21.199 1.00 90.56 277 GLU A C 1
ATOM 2231 O O . GLU A 1 277 ? -11.782 -3.338 22.263 1.00 90.56 277 GLU A O 1
ATOM 2236 N N . ARG A 1 278 ? -11.531 -1.515 20.962 1.00 89.00 278 ARG A N 1
ATOM 2237 C CA . ARG A 1 278 ? -12.045 -0.556 21.965 1.00 89.00 278 ARG A CA 1
ATOM 2238 C C . ARG A 1 278 ? -13.506 -0.855 22.342 1.00 89.00 278 ARG A C 1
ATOM 2240 O O . ARG A 1 278 ? -13.823 -0.929 23.527 1.00 89.00 278 ARG A O 1
ATOM 2247 N N . ARG A 1 279 ? -14.392 -1.089 21.362 1.00 92.31 279 ARG A N 1
ATOM 2248 C CA . ARG A 1 279 ? -15.828 -1.372 21.586 1.00 92.31 279 ARG A CA 1
ATOM 2249 C C . ARG A 1 279 ? -16.057 -2.743 22.232 1.00 92.31 279 ARG A C 1
ATOM 2251 O O . ARG A 1 279 ? -16.852 -2.842 23.165 1.00 92.31 279 ARG A O 1
ATOM 2258 N N . LYS A 1 280 ? -15.314 -3.777 21.819 1.00 93.12 280 LYS A N 1
ATOM 2259 C CA . LYS A 1 280 ? -15.353 -5.113 22.438 1.00 93.12 280 LYS A CA 1
ATOM 2260 C C . LYS A 1 280 ? -14.871 -5.082 23.891 1.00 93.12 280 LYS A C 1
ATOM 2262 O O . LYS A 1 280 ? -15.501 -5.696 24.751 1.00 93.12 280 LYS A O 1
ATOM 2267 N N . ARG A 1 281 ? -13.801 -4.331 24.190 1.00 92.31 281 ARG A N 1
ATOM 2268 C CA . ARG A 1 281 ? -13.300 -4.156 25.564 1.00 92.31 281 ARG A CA 1
ATOM 2269 C C . ARG A 1 281 ? -14.285 -3.381 26.441 1.00 92.31 281 ARG A C 1
ATOM 2271 O O . ARG A 1 281 ? -14.532 -3.812 27.566 1.00 92.31 281 ARG A O 1
ATOM 2278 N N . LEU A 1 282 ? -14.879 -2.306 25.914 1.00 93.44 282 LEU A N 1
ATOM 2279 C CA . LEU A 1 282 ? -15.944 -1.555 26.583 1.00 93.44 282 LEU A CA 1
ATOM 2280 C C . LEU A 1 282 ? -17.137 -2.464 26.918 1.00 93.44 282 LEU A C 1
ATOM 2282 O O . LEU A 1 282 ? -17.564 -2.478 28.063 1.00 93.44 282 LEU A O 1
ATOM 2286 N N . SER A 1 283 ? -17.612 -3.291 25.978 1.00 94.31 283 SER A N 1
ATOM 2287 C CA . SER A 1 283 ? -18.719 -4.235 26.225 1.00 94.31 283 SER A CA 1
ATOM 2288 C C . SER A 1 283 ? -18.441 -5.184 27.400 1.00 94.31 283 SER A C 1
ATOM 2290 O O . SER A 1 283 ? -19.318 -5.419 28.225 1.00 94.31 283 SER A O 1
ATOM 2292 N N . GLN A 1 284 ? -17.209 -5.691 27.520 1.00 94.31 284 GLN A N 1
ATOM 2293 C CA . GLN A 1 284 ? -16.801 -6.564 28.630 1.00 94.31 284 GLN A CA 1
ATOM 2294 C C . GLN A 1 284 ? -16.770 -5.822 29.977 1.00 94.31 284 GLN A C 1
ATOM 2296 O O . GLN A 1 284 ? -17.185 -6.367 31.001 1.00 94.31 284 GLN A O 1
ATOM 2301 N N . THR A 1 285 ? -16.306 -4.570 29.983 1.00 95.25 285 THR A N 1
ATOM 2302 C CA . THR A 1 285 ? -16.339 -3.705 31.171 1.00 95.25 285 THR A CA 1
ATOM 2303 C C . THR A 1 285 ? -17.772 -3.322 31.550 1.00 95.25 285 THR A C 1
ATOM 2305 O O . THR A 1 285 ? -18.087 -3.267 32.736 1.00 95.25 285 THR A O 1
ATOM 2308 N N . ASP A 1 286 ? -18.665 -3.132 30.577 1.00 95.12 286 ASP A N 1
ATOM 2309 C CA . ASP A 1 286 ? -20.079 -2.818 30.799 1.00 95.12 286 ASP A CA 1
ATOM 2310 C C . ASP A 1 286 ? -20.845 -4.013 31.388 1.00 95.12 286 ASP A C 1
ATOM 2312 O O . ASP A 1 286 ? -21.618 -3.842 32.331 1.00 95.12 286 ASP A O 1
ATOM 2316 N N . GLU A 1 287 ? -20.575 -5.238 30.925 1.00 95.94 287 GLU A N 1
ATOM 2317 C CA . GLU A 1 287 ? -21.094 -6.469 31.543 1.00 95.94 287 GLU A CA 1
ATOM 2318 C C . GLU A 1 287 ? -20.682 -6.584 33.025 1.00 95.94 287 GLU A C 1
ATOM 2320 O O . GLU A 1 287 ? -21.511 -6.900 33.887 1.00 95.94 287 GLU A O 1
ATOM 2325 N N . LEU A 1 288 ? -19.420 -6.271 33.350 1.00 94.94 288 LEU A N 1
ATOM 2326 C CA . LEU A 1 288 ? -18.924 -6.256 34.732 1.00 94.94 288 LEU A CA 1
ATOM 2327 C C . LEU A 1 288 ? -19.528 -5.113 35.562 1.00 94.94 288 LEU A C 1
ATOM 2329 O O . LEU A 1 288 ? -19.943 -5.349 36.698 1.00 94.94 288 LEU A O 1
ATOM 2333 N N . MET A 1 289 ? -19.631 -3.905 34.998 1.00 96.19 289 MET A N 1
ATOM 2334 C CA . MET A 1 289 ? -20.254 -2.731 35.621 1.00 96.19 289 MET A CA 1
ATOM 2335 C C . MET A 1 289 ? -21.701 -3.019 36.026 1.00 96.19 289 MET A C 1
ATOM 2337 O O . MET A 1 289 ? -22.086 -2.743 37.165 1.00 96.19 289 MET A O 1
ATOM 2341 N N . MET A 1 290 ? -22.485 -3.605 35.116 1.00 95.69 290 MET A N 1
ATOM 2342 C CA . MET A 1 290 ? -23.891 -3.937 35.347 1.00 95.69 290 MET A CA 1
ATOM 2343 C C . MET A 1 290 ? -24.054 -5.122 36.309 1.00 95.69 290 MET A C 1
ATOM 2345 O O . MET A 1 290 ? -24.933 -5.089 37.166 1.00 95.69 290 MET A O 1
ATOM 2349 N N . SER A 1 291 ? -23.178 -6.134 36.255 1.00 95.50 291 SER A N 1
ATOM 2350 C CA . SER A 1 291 ? -23.206 -7.257 37.211 1.00 95.50 291 SER A CA 1
ATOM 2351 C C . SER A 1 291 ? -22.754 -6.867 38.628 1.00 95.50 291 SER A C 1
ATOM 2353 O O . SER A 1 291 ? -23.166 -7.497 39.609 1.00 95.50 291 SER A O 1
ATOM 2355 N N . ALA A 1 292 ? -21.899 -5.848 38.756 1.00 93.12 292 ALA A N 1
ATOM 2356 C CA . ALA A 1 292 ? -21.569 -5.225 40.035 1.00 93.12 292 ALA A CA 1
ATOM 2357 C C . ALA A 1 292 ? -22.719 -4.335 40.529 1.00 93.12 292 ALA A C 1
ATOM 2359 O O . ALA A 1 292 ? -23.068 -4.406 41.705 1.00 93.12 292 ALA A O 1
ATOM 2360 N N . LEU A 1 293 ? -23.353 -3.567 39.631 1.00 95.00 293 LEU A N 1
ATOM 2361 C CA . LEU A 1 293 ? -24.511 -2.731 39.949 1.00 95.00 293 LEU A CA 1
ATOM 2362 C C . LEU A 1 293 ? -25.690 -3.562 40.477 1.00 95.00 293 LEU A C 1
ATOM 2364 O O . LEU A 1 293 ? -26.217 -3.239 41.534 1.00 95.00 293 LEU A O 1
ATOM 2368 N N . GLU A 1 294 ? -26.067 -4.655 39.804 1.00 94.06 294 GLU A N 1
ATOM 2369 C CA . GLU A 1 294 ? -27.189 -5.510 40.227 1.00 94.06 294 GLU A CA 1
ATOM 2370 C C . GLU A 1 294 ? -27.004 -6.036 41.661 1.00 94.06 294 GLU A C 1
ATOM 2372 O O . GLU A 1 294 ? -27.914 -5.936 42.488 1.00 94.06 294 GLU A O 1
ATOM 2377 N N . GLU A 1 295 ? -25.815 -6.557 41.985 1.00 92.31 295 GLU A N 1
ATOM 2378 C CA . GLU A 1 295 ? -25.507 -7.031 43.340 1.00 92.31 295 GLU A CA 1
ATOM 2379 C C . GLU A 1 295 ? -25.413 -5.883 44.355 1.00 92.31 295 GLU A C 1
ATOM 2381 O O . GLU A 1 295 ? -25.806 -6.070 45.505 1.00 92.31 295 GLU A O 1
ATOM 2386 N N . LEU A 1 296 ? -24.968 -4.688 43.954 1.00 91.06 296 LEU A N 1
ATOM 2387 C CA . LEU A 1 296 ? -24.880 -3.509 44.819 1.00 91.06 296 LEU A CA 1
ATOM 2388 C C . LEU A 1 296 ? -26.259 -2.898 45.138 1.00 91.06 296 LEU A C 1
ATOM 2390 O O . LEU A 1 296 ? -26.558 -2.631 46.305 1.00 91.06 296 LEU A O 1
ATOM 2394 N N . GLU A 1 297 ? -27.147 -2.736 44.153 1.00 91.31 297 GLU A N 1
ATOM 2395 C CA . GLU A 1 297 ? -28.525 -2.269 44.380 1.00 91.31 297 GLU A CA 1
ATOM 2396 C C . GLU A 1 297 ? -29.291 -3.265 45.267 1.00 91.31 297 GLU A C 1
ATOM 2398 O O . GLU A 1 297 ? -29.943 -2.882 46.245 1.00 91.31 297 GLU A O 1
ATOM 2403 N N . LYS A 1 298 ? -29.139 -4.567 44.996 1.00 90.38 298 LYS A N 1
ATOM 2404 C CA . LYS A 1 298 ? -29.649 -5.675 45.819 1.00 90.38 298 LYS A CA 1
ATOM 2405 C C . LYS A 1 298 ? -29.066 -5.668 47.237 1.00 90.38 298 LYS A C 1
ATOM 2407 O O . LYS A 1 298 ? -29.817 -5.865 48.193 1.00 90.38 298 LYS A O 1
ATOM 2412 N N . ALA A 1 299 ? -27.769 -5.394 47.394 1.00 88.00 299 ALA A N 1
ATOM 2413 C CA . ALA A 1 299 ? -27.100 -5.279 48.687 1.00 88.00 299 ALA A CA 1
ATOM 2414 C C . ALA A 1 299 ? -27.623 -4.087 49.504 1.00 88.00 299 ALA A C 1
ATOM 2416 O O . ALA A 1 299 ? -27.949 -4.253 50.679 1.00 88.00 299 ALA A O 1
ATOM 2417 N N . SER A 1 300 ? -27.773 -2.913 48.880 1.00 88.50 300 SER A N 1
ATOM 2418 C CA . SER A 1 300 ? -28.227 -1.664 49.522 1.00 88.50 300 SER A CA 1
ATOM 2419 C C . SER A 1 300 ? -29.616 -1.774 50.176 1.00 88.50 300 SER A C 1
ATOM 2421 O O . SER A 1 300 ? -29.913 -1.116 51.177 1.00 88.50 300 SER A O 1
ATOM 2423 N N . ARG A 1 301 ? -30.460 -2.666 49.641 1.00 88.69 301 ARG A N 1
ATOM 2424 C CA . ARG A 1 301 ? -31.825 -2.952 50.106 1.00 88.69 301 ARG A CA 1
ATOM 2425 C C . ARG A 1 301 ? -31.871 -3.897 51.323 1.00 88.69 301 ARG A C 1
ATOM 2427 O O . ARG A 1 301 ? -32.950 -4.114 51.873 1.00 88.69 301 ARG A O 1
ATOM 2434 N N . ASN A 1 302 ? -30.732 -4.428 51.781 1.00 84.88 302 ASN A N 1
ATOM 2435 C CA . ASN A 1 302 ? -30.636 -5.259 52.985 1.00 84.88 302 ASN A CA 1
ATOM 2436 C C . ASN A 1 302 ? -30.426 -4.429 54.263 1.00 84.88 302 ASN A C 1
ATOM 2438 O O . ASN A 1 302 ? -29.629 -3.493 54.295 1.00 84.88 302 ASN A O 1
ATOM 2442 N N . ARG A 1 303 ? -31.063 -4.859 55.360 1.00 81.75 303 ARG A N 1
ATOM 2443 C CA . ARG A 1 303 ? -30.686 -4.474 56.733 1.00 81.75 303 ARG A CA 1
ATOM 2444 C C . ARG A 1 303 ? -29.465 -5.305 57.132 1.00 81.75 303 ARG A C 1
ATOM 2446 O O . ARG A 1 303 ? -29.477 -6.513 56.899 1.00 81.75 303 ARG A O 1
ATOM 2453 N N . VAL A 1 304 ? -28.435 -4.716 57.736 1.00 80.06 304 VAL A N 1
ATOM 2454 C CA . VAL A 1 304 ? -27.164 -5.403 58.057 1.00 80.06 304 VAL A CA 1
ATOM 2455 C C . VAL A 1 304 ? -26.771 -5.156 59.510 1.00 80.06 304 VAL A C 1
ATOM 2457 O O . VAL A 1 304 ? -26.977 -4.067 60.034 1.00 80.06 304 VAL A O 1
ATOM 2460 N N . MET A 1 305 ? -26.203 -6.168 60.174 1.00 70.25 305 MET A N 1
ATOM 2461 C CA . MET A 1 305 ? -25.589 -5.997 61.497 1.00 70.25 305 MET A CA 1
ATOM 2462 C C . MET A 1 305 ? -24.082 -5.783 61.362 1.00 70.25 305 MET A C 1
ATOM 2464 O O . MET A 1 305 ? -23.397 -6.639 60.794 1.00 70.25 305 MET A O 1
ATOM 2468 N N . GLU A 1 306 ? -23.604 -4.669 61.914 1.00 71.06 306 GLU A N 1
ATOM 2469 C CA . GLU A 1 306 ? -22.200 -4.253 61.914 1.00 71.06 306 GLU A CA 1
ATOM 2470 C C . GLU A 1 306 ? -21.379 -4.987 62.997 1.00 71.06 306 GLU A C 1
ATOM 2472 O O . GLU A 1 306 ? -21.914 -5.705 63.847 1.00 71.06 306 GLU A O 1
ATOM 2477 N N . ASN A 1 307 ? -20.051 -4.831 62.956 1.00 66.31 307 ASN A N 1
ATOM 2478 C CA . ASN A 1 307 ? -19.109 -5.582 63.800 1.00 66.31 307 ASN A CA 1
ATOM 2479 C C . ASN A 1 307 ? -19.197 -5.254 65.304 1.00 66.31 307 ASN A C 1
ATOM 2481 O O . ASN A 1 307 ? -18.687 -6.021 66.120 1.00 66.31 307 ASN A O 1
ATOM 2485 N N . ASP A 1 308 ? -19.826 -4.139 65.678 1.00 63.75 308 ASP A N 1
ATOM 2486 C CA . ASP A 1 308 ? -20.083 -3.746 67.069 1.00 63.75 308 ASP A CA 1
ATOM 2487 C C . ASP A 1 308 ? -21.421 -4.284 67.620 1.00 63.75 308 ASP A C 1
ATOM 2489 O O . ASP A 1 308 ? -21.728 -4.105 68.800 1.00 63.75 308 ASP A O 1
ATOM 2493 N N . GLY A 1 309 ? -22.213 -4.969 66.785 1.00 62.94 309 GLY A N 1
ATOM 2494 C CA . GLY A 1 309 ? -23.536 -5.484 67.132 1.00 62.94 309 GLY A CA 1
ATOM 2495 C C . GLY A 1 309 ? -24.686 -4.491 66.929 1.00 62.94 309 GLY A C 1
ATOM 2496 O O . GLY A 1 309 ? -25.821 -4.807 67.297 1.00 62.94 309 GLY A O 1
ATOM 2497 N N . THR A 1 310 ? -24.447 -3.318 66.337 1.00 74.31 310 THR A N 1
ATOM 2498 C CA . THR A 1 310 ? -25.526 -2.435 65.868 1.00 74.31 310 THR A CA 1
ATOM 2499 C C . THR A 1 310 ? -26.194 -2.988 64.604 1.00 74.31 310 THR A C 1
ATOM 2501 O O . THR A 1 310 ? -25.650 -3.849 63.910 1.00 74.31 310 THR A O 1
ATOM 2504 N N . ILE A 1 311 ? -27.414 -2.522 64.313 1.00 74.56 311 ILE A N 1
ATOM 2505 C CA . ILE A 1 311 ? -28.154 -2.856 63.089 1.00 74.56 311 ILE A CA 1
ATOM 2506 C C . ILE A 1 311 ? -28.296 -1.579 62.260 1.00 74.56 311 ILE A C 1
ATOM 2508 O O . ILE A 1 311 ? -28.973 -0.643 62.687 1.00 74.56 311 ILE A O 1
ATOM 2512 N N . ARG A 1 312 ? -27.691 -1.563 61.070 1.00 76.88 312 ARG A N 1
ATOM 2513 C CA . ARG A 1 312 ? -27.935 -0.556 60.039 1.00 76.88 312 ARG A CA 1
ATOM 2514 C C . ARG A 1 312 ? -29.194 -0.943 59.262 1.00 76.88 312 ARG A C 1
ATOM 2516 O O . ARG A 1 312 ? -29.324 -2.067 58.769 1.00 76.88 312 ARG A O 1
ATOM 2523 N N . GLU A 1 313 ? -30.132 -0.007 59.176 1.00 83.25 313 GLU A N 1
ATOM 2524 C CA . GLU A 1 313 ? -31.330 -0.157 58.350 1.00 83.25 313 GLU A CA 1
ATOM 2525 C C . GLU A 1 313 ? -30.992 -0.132 56.854 1.00 83.25 313 GLU A C 1
ATOM 2527 O O . GLU A 1 313 ? -29.950 0.380 56.447 1.00 83.25 313 GLU A O 1
ATOM 2532 N N . ALA A 1 314 ? -31.882 -0.691 56.032 1.00 81.75 314 ALA A N 1
ATOM 2533 C CA . ALA A 1 314 ? -31.708 -0.685 54.584 1.00 81.75 314 ALA A CA 1
ATOM 2534 C C . ALA A 1 314 ? -31.643 0.755 54.050 1.00 81.75 314 ALA A C 1
ATOM 2536 O O . ALA A 1 314 ? -32.468 1.598 54.410 1.00 81.75 314 ALA A O 1
ATOM 2537 N N . SER A 1 315 ? -30.691 1.013 53.156 1.00 83.44 315 SER A N 1
ATOM 2538 C CA . SER A 1 315 ? -30.462 2.318 52.536 1.00 83.44 315 SER A CA 1
ATOM 2539 C C . SER A 1 315 ? -30.382 2.129 51.021 1.00 83.44 315 SER A C 1
ATOM 2541 O O . SER A 1 315 ? -29.272 2.095 50.484 1.00 83.44 315 SER A O 1
ATOM 2543 N N . PRO A 1 316 ? -31.532 1.958 50.334 1.00 87.75 316 PRO A N 1
ATOM 2544 C CA . PRO A 1 316 ? -31.565 1.701 48.902 1.00 87.75 316 PRO A CA 1
ATOM 2545 C C . PRO A 1 316 ? -30.788 2.756 48.117 1.00 87.75 316 PRO A C 1
ATOM 2547 O O . PRO A 1 316 ? -30.968 3.956 48.324 1.00 87.75 316 PRO A O 1
ATOM 2550 N N . TRP A 1 317 ? -29.942 2.285 47.211 1.00 90.25 317 TRP A N 1
ATOM 2551 C CA . TRP A 1 317 ? -29.160 3.094 46.291 1.00 90.25 317 TRP A CA 1
ATOM 2552 C C . TRP A 1 317 ? -29.308 2.524 44.877 1.00 90.25 317 TRP A C 1
ATOM 2554 O O . TRP A 1 317 ? -29.510 1.318 44.723 1.00 90.25 317 TRP A O 1
ATOM 2564 N N . GLU A 1 318 ? -29.240 3.398 43.874 1.00 90.31 318 GLU A N 1
ATOM 2565 C CA . GLU A 1 318 ? -29.385 3.073 42.452 1.00 90.31 318 GLU A CA 1
ATOM 2566 C C . GLU A 1 318 ? -28.301 3.815 41.660 1.00 90.31 318 GLU A C 1
ATOM 2568 O O . GLU A 1 318 ? -27.954 4.952 41.993 1.00 90.31 318 GLU A O 1
ATOM 2573 N N . GLY A 1 319 ? -27.726 3.161 40.648 1.00 86.62 319 GLY A N 1
ATOM 2574 C CA . GLY A 1 319 ? -26.514 3.658 39.976 1.00 86.62 319 GLY A CA 1
ATOM 2575 C C . GLY A 1 319 ? -26.743 4.458 38.695 1.00 86.62 319 GLY A C 1
ATOM 2576 O O . GLY A 1 319 ? -25.838 5.159 38.247 1.00 86.62 319 GLY A O 1
ATOM 2577 N N . ASN A 1 320 ? -27.934 4.358 38.102 1.00 89.75 320 ASN A N 1
ATOM 2578 C CA . ASN A 1 320 ? -28.183 4.737 36.705 1.00 89.75 320 ASN A CA 1
ATOM 2579 C C . ASN A 1 320 ? -27.906 6.222 36.399 1.00 89.75 320 ASN A C 1
ATOM 2581 O O . ASN A 1 320 ? -27.218 6.518 35.425 1.00 89.75 320 ASN A O 1
ATOM 2585 N N . GLU A 1 321 ? -28.341 7.140 37.271 1.00 92.00 321 GLU A N 1
ATOM 2586 C CA . GLU A 1 321 ? -28.085 8.591 37.157 1.00 92.00 321 GLU A CA 1
ATOM 2587 C C . GLU A 1 321 ? -26.579 8.899 37.038 1.00 92.00 321 GLU A C 1
ATOM 2589 O O . GLU A 1 321 ? -26.159 9.705 36.212 1.00 92.00 321 GLU A O 1
ATOM 2594 N N . PHE A 1 322 ? -25.738 8.171 37.778 1.00 91.81 322 PHE A N 1
ATOM 2595 C CA . PHE A 1 322 ? -24.287 8.354 37.744 1.00 91.81 322 PHE A CA 1
ATOM 2596 C C . PHE A 1 322 ? -23.639 7.822 36.452 1.00 91.81 322 PHE A C 1
ATOM 2598 O O . PHE A 1 322 ? -22.564 8.290 36.081 1.00 91.81 322 PHE A O 1
ATOM 2605 N N . ILE A 1 323 ? -24.271 6.874 35.746 1.00 92.62 323 ILE A N 1
ATOM 2606 C CA . ILE A 1 323 ? -23.825 6.426 34.412 1.00 92.62 323 ILE A CA 1
ATOM 2607 C C . ILE A 1 323 ? -24.175 7.487 33.361 1.00 92.62 323 ILE A C 1
ATOM 2609 O O . ILE A 1 323 ? -23.366 7.758 32.477 1.00 92.62 323 ILE A O 1
ATOM 2613 N N . GLU A 1 324 ? -25.349 8.115 33.473 1.00 90.81 324 GLU A N 1
ATOM 2614 C CA . GLU A 1 324 ? -25.767 9.208 32.583 1.00 90.81 324 GLU A CA 1
ATOM 2615 C C . GLU A 1 324 ? -24.885 10.460 32.756 1.00 90.81 324 GLU A C 1
ATOM 2617 O O . GLU A 1 324 ? -24.534 11.101 31.766 1.00 90.81 324 GLU A O 1
ATOM 2622 N N . GLU A 1 325 ? -24.447 10.765 33.984 1.00 92.75 325 GLU A N 1
ATOM 2623 C CA . GLU A 1 325 ? -23.452 11.816 34.263 1.00 92.75 325 GLU A CA 1
ATOM 2624 C C . GLU A 1 325 ? -22.026 11.477 33.778 1.00 92.75 325 GLU A C 1
ATOM 2626 O O . GLU A 1 325 ? -21.229 12.387 33.544 1.00 92.75 325 GLU A O 1
ATOM 2631 N N . ASN A 1 326 ? -21.683 10.190 33.636 1.00 90.94 326 ASN A N 1
ATOM 2632 C CA . ASN A 1 326 ? -20.331 9.709 33.317 1.00 90.94 326 ASN A CA 1
ATOM 2633 C C . ASN A 1 326 ? -20.364 8.731 32.114 1.00 90.94 326 ASN A C 1
ATOM 2635 O O . ASN A 1 326 ? -20.122 7.526 32.278 1.00 90.94 326 ASN A O 1
ATOM 2639 N N . PRO A 1 327 ? -20.680 9.221 30.896 1.00 89.62 327 PRO A N 1
ATOM 2640 C CA . PRO A 1 327 ? -20.707 8.399 29.689 1.00 89.62 327 PRO A CA 1
ATOM 2641 C C . PRO A 1 327 ? -19.327 7.802 29.371 1.00 89.62 327 PRO A C 1
ATOM 2643 O O . PRO A 1 327 ? -18.295 8.326 29.783 1.00 89.62 327 PRO A O 1
ATOM 2646 N N . ALA A 1 328 ? -19.307 6.699 28.618 1.00 85.94 328 ALA A N 1
ATOM 2647 C CA . ALA A 1 328 ? -18.062 6.085 28.158 1.00 85.94 328 ALA A CA 1
ATOM 2648 C C . ALA A 1 328 ? -17.261 7.028 27.241 1.00 85.94 328 ALA A C 1
ATOM 2650 O O . ALA A 1 328 ? -17.844 7.872 26.556 1.00 85.94 328 ALA A O 1
ATOM 2651 N N . GLU A 1 329 ? -15.940 6.827 27.181 1.00 78.62 329 GLU A N 1
ATOM 2652 C CA . GLU A 1 329 ? -15.082 7.471 26.181 1.00 78.62 329 GLU A CA 1
ATOM 2653 C C . GLU A 1 329 ? -15.639 7.247 24.763 1.00 78.62 329 GLU A C 1
ATOM 2655 O O . GLU A 1 329 ? -16.108 6.156 24.424 1.00 78.62 329 GLU A O 1
ATOM 2660 N N . ASP A 1 330 ? -15.588 8.284 23.924 1.00 67.94 330 ASP A N 1
ATOM 2661 C CA . ASP A 1 330 ? -16.138 8.231 22.574 1.00 67.94 330 ASP A CA 1
ATOM 2662 C C . ASP A 1 330 ? -15.377 7.203 21.715 1.00 67.94 330 ASP A C 1
ATOM 2664 O O . ASP A 1 330 ? -14.210 7.387 21.362 1.00 67.94 330 ASP A O 1
ATOM 2668 N N . THR A 1 331 ? -16.029 6.089 21.366 1.00 67.38 331 THR A N 1
ATOM 2669 C CA . THR A 1 331 ? -15.420 4.992 20.587 1.00 67.38 331 THR A CA 1
ATOM 2670 C C . THR A 1 331 ? -15.417 5.280 19.079 1.00 67.38 331 THR A C 1
ATOM 2672 O O . THR A 1 331 ? -15.779 4.438 18.253 1.00 67.38 331 THR A O 1
ATOM 2675 N N . LYS A 1 332 ? -15.012 6.501 18.720 1.00 65.62 332 LYS A N 1
ATOM 2676 C CA . LYS A 1 332 ? -14.770 6.965 17.349 1.00 65.62 332 LYS A CA 1
ATOM 2677 C C . LYS A 1 332 ? -13.278 6.938 17.021 1.00 65.62 332 LYS A C 1
ATOM 2679 O O . LYS A 1 332 ? -12.436 6.800 17.906 1.00 65.62 332 LYS A O 1
ATOM 2684 N N . ALA A 1 333 ? -12.975 7.055 15.730 1.00 59.91 333 ALA A N 1
ATOM 2685 C CA . ALA A 1 333 ? -11.613 7.135 15.225 1.00 59.91 333 ALA A CA 1
ATOM 2686 C C . ALA A 1 333 ? -10.875 8.345 15.816 1.00 59.91 333 ALA A C 1
ATOM 2688 O O . ALA A 1 333 ? -11.422 9.448 15.868 1.00 59.91 333 ALA A O 1
ATOM 2689 N N . ASP A 1 334 ? -9.624 8.135 16.218 1.00 63.84 334 ASP A N 1
ATOM 2690 C CA . ASP A 1 334 ? -8.695 9.227 16.491 1.00 63.84 334 ASP A CA 1
ATOM 2691 C C . ASP A 1 334 ? -8.279 9.864 15.145 1.00 63.84 334 ASP A C 1
ATOM 2693 O O . ASP A 1 334 ? -8.208 9.165 14.131 1.00 63.84 334 ASP A O 1
ATOM 2697 N N . ASN A 1 335 ? -7.991 11.172 15.104 1.00 52.84 335 ASN A N 1
ATOM 2698 C CA . ASN A 1 335 ? -7.555 11.826 13.861 1.00 52.84 335 ASN A CA 1
ATOM 2699 C C . ASN A 1 335 ? -6.242 11.202 13.351 1.00 52.84 335 ASN A C 1
ATOM 2701 O O . ASN A 1 335 ? -5.241 11.191 14.067 1.00 52.84 335 ASN A O 1
ATOM 2705 N N . TYR A 1 336 ? -6.248 10.718 12.109 1.00 50.59 336 TYR A N 1
ATOM 2706 C CA . TYR A 1 336 ? -5.091 10.126 11.436 1.00 50.59 336 TYR A CA 1
ATOM 2707 C C . TYR A 1 336 ? -4.254 11.197 10.720 1.00 50.59 336 TYR A C 1
ATOM 2709 O O . TYR A 1 336 ? -4.797 12.158 10.175 1.00 50.59 336 TYR A O 1
ATOM 2717 N N . GLU A 1 337 ? -2.931 11.031 10.722 1.00 53.84 337 GLU A N 1
ATOM 2718 C CA . GLU A 1 337 ? -2.012 11.854 9.931 1.00 53.84 337 GLU A CA 1
ATOM 2719 C C . GLU A 1 337 ? -1.917 11.266 8.514 1.00 53.84 337 GLU A C 1
ATOM 2721 O O . GLU A 1 337 ? -1.568 10.097 8.349 1.00 53.84 337 GLU A O 1
ATOM 2726 N N . GLU A 1 338 ? -2.255 12.056 7.491 1.00 54.16 338 GLU A N 1
ATOM 2727 C CA . GLU A 1 338 ? -2.309 11.589 6.099 1.00 54.16 338 GLU A CA 1
ATOM 2728 C C . GLU A 1 338 ? -0.935 11.106 5.595 1.00 54.16 338 GLU A C 1
ATOM 2730 O O . GLU A 1 338 ? 0.033 11.868 5.532 1.00 54.16 338 GLU A O 1
ATOM 2735 N N . GLU A 1 339 ? -0.850 9.846 5.154 1.00 61.09 339 GLU A N 1
ATOM 2736 C CA . GLU A 1 339 ? 0.331 9.334 4.451 1.00 61.09 339 GLU A CA 1
ATOM 2737 C C . GLU A 1 339 ? 0.499 10.042 3.094 1.00 61.09 339 GLU A C 1
ATOM 2739 O O . GLU A 1 339 ? -0.192 9.732 2.117 1.00 61.09 339 GLU A O 1
ATOM 2744 N N . GLY A 1 340 ? 1.463 10.965 3.018 1.00 62.53 340 GLY A N 1
ATOM 2745 C CA . GLY A 1 340 ? 1.813 11.699 1.797 1.00 62.53 340 GLY A CA 1
ATOM 2746 C C . GLY A 1 340 ? 2.086 10.789 0.590 1.00 62.53 340 GLY A C 1
ATOM 2747 O O . GLY A 1 340 ? 2.477 9.626 0.739 1.00 62.53 340 GLY A O 1
ATOM 2748 N N . SER A 1 341 ? 1.829 11.290 -0.624 1.00 70.50 341 SER A N 1
ATOM 2749 C CA . SER A 1 341 ? 1.985 10.494 -1.852 1.00 70.50 341 SER A CA 1
ATOM 2750 C C . SER A 1 341 ? 3.407 9.951 -1.997 1.00 70.50 341 SER A C 1
ATOM 2752 O O . SER A 1 341 ? 4.381 10.651 -1.730 1.00 70.50 341 SER A O 1
ATOM 2754 N N . SER A 1 342 ? 3.516 8.686 -2.404 1.00 72.50 342 SER A N 1
ATOM 2755 C CA . SER A 1 342 ? 4.791 8.052 -2.774 1.00 72.50 342 SER A CA 1
ATOM 2756 C C . SER A 1 342 ? 4.865 7.707 -4.265 1.00 72.50 342 SER A C 1
ATOM 2758 O O . SER A 1 342 ? 5.808 7.045 -4.700 1.00 72.50 342 SER A O 1
ATOM 2760 N N . LEU A 1 343 ? 3.889 8.170 -5.056 1.00 65.25 343 LEU A N 1
ATOM 2761 C CA . LEU A 1 343 ? 4.008 8.197 -6.509 1.00 65.25 343 LEU A CA 1
ATOM 2762 C C . LEU A 1 343 ? 5.047 9.247 -6.914 1.00 65.25 343 LEU A C 1
ATOM 2764 O O . LEU A 1 343 ? 5.112 10.332 -6.339 1.00 65.25 343 LEU A O 1
ATOM 2768 N N . LYS A 1 344 ? 5.857 8.917 -7.918 1.00 66.19 344 LYS A N 1
ATOM 2769 C CA . LYS A 1 344 ? 6.819 9.832 -8.533 1.00 66.19 344 LYS A CA 1
ATOM 2770 C C . LYS A 1 344 ? 6.223 10.414 -9.809 1.00 66.19 344 LYS A C 1
ATOM 2772 O O . LYS A 1 344 ? 5.683 9.664 -10.624 1.00 66.19 344 LYS A O 1
ATOM 2777 N N . ASP A 1 345 ? 6.358 11.722 -9.986 1.00 67.75 345 ASP A N 1
ATOM 2778 C CA . ASP A 1 345 ? 6.114 12.376 -11.271 1.00 67.75 345 ASP A CA 1
ATOM 2779 C C . ASP A 1 345 ? 7.232 12.027 -12.268 1.00 67.75 345 ASP A C 1
ATOM 2781 O O . ASP A 1 345 ? 8.361 11.714 -11.876 1.00 67.75 345 ASP A O 1
ATOM 2785 N N . PHE A 1 346 ? 6.932 12.091 -13.568 1.00 66.44 346 PHE A N 1
ATOM 2786 C CA . PHE A 1 346 ? 7.941 11.924 -14.611 1.00 66.44 346 PHE A CA 1
ATOM 2787 C C . PHE A 1 346 ? 8.727 13.227 -14.814 1.00 66.44 346 PHE A C 1
ATOM 2789 O O . PHE A 1 346 ? 8.200 14.217 -15.319 1.00 66.44 346 PHE A O 1
ATOM 2796 N N . ASP A 1 347 ? 10.013 13.199 -14.466 1.00 61.56 347 ASP A N 1
ATOM 2797 C CA . ASP A 1 347 ? 10.985 14.238 -14.809 1.00 61.56 347 ASP A CA 1
ATOM 2798 C C . ASP A 1 347 ? 12.066 13.634 -15.739 1.00 61.56 347 ASP A C 1
ATOM 2800 O O . ASP A 1 347 ? 12.757 12.681 -15.350 1.00 61.56 347 ASP A O 1
ATOM 2804 N N . PRO A 1 348 ? 12.233 14.143 -16.977 1.00 48.12 348 PRO A N 1
ATOM 2805 C CA . PRO A 1 348 ? 13.235 13.640 -17.917 1.00 48.12 348 PRO A CA 1
ATOM 2806 C C . PRO A 1 348 ? 14.691 13.983 -17.540 1.00 48.12 348 PRO A C 1
ATOM 2808 O O . PRO A 1 348 ? 15.600 13.399 -18.131 1.00 48.12 348 PRO A O 1
ATOM 2811 N N . ASP A 1 349 ? 14.928 14.899 -16.594 1.00 55.59 349 ASP A N 1
ATOM 2812 C CA . ASP A 1 349 ? 16.247 15.472 -16.283 1.00 55.59 349 ASP A CA 1
ATOM 2813 C C . ASP A 1 349 ? 16.645 15.399 -14.782 1.00 55.59 349 ASP A C 1
ATOM 2815 O O . ASP A 1 349 ? 17.726 15.862 -14.407 1.00 55.59 349 ASP A O 1
ATOM 2819 N N . ALA A 1 350 ? 15.827 14.774 -13.923 1.00 44.84 350 ALA A N 1
ATOM 2820 C CA . ALA A 1 350 ? 16.033 14.692 -12.467 1.00 44.84 350 ALA A CA 1
ATOM 2821 C C . ALA A 1 350 ? 17.330 13.995 -11.985 1.00 44.84 350 ALA A C 1
ATOM 2823 O O . ALA A 1 350 ? 17.856 13.064 -12.599 1.00 44.84 350 ALA A O 1
ATOM 2824 N N . GLN A 1 351 ? 17.778 14.385 -10.782 1.00 43.06 351 GLN A N 1
ATOM 2825 C CA . GLN A 1 351 ? 18.799 13.703 -9.968 1.00 43.06 351 GLN A CA 1
ATOM 2826 C C . GLN A 1 351 ? 18.311 13.545 -8.512 1.00 43.06 351 GLN A C 1
ATOM 2828 O O . GLN A 1 351 ? 17.508 14.347 -8.044 1.00 43.06 351 GLN A O 1
ATOM 2833 N N . GLN A 1 352 ? 18.769 12.506 -7.801 1.00 31.34 352 GLN A N 1
ATOM 2834 C CA . GLN A 1 352 ? 18.243 12.103 -6.481 1.00 31.34 352 GLN A CA 1
ATOM 2835 C C . GLN A 1 352 ? 19.189 12.423 -5.310 1.00 31.34 352 GLN A C 1
ATOM 2837 O O . GLN A 1 352 ? 20.411 12.360 -5.455 1.00 31.34 352 GLN A O 1
ATOM 2842 N N . SER A 1 353 ? 18.612 12.677 -4.130 1.00 28.97 353 SER A N 1
ATOM 2843 C CA . SER A 1 353 ? 19.308 12.792 -2.837 1.00 28.97 353 SER A CA 1
ATOM 2844 C C . SER A 1 353 ? 18.343 12.557 -1.664 1.00 28.97 353 SER A C 1
ATOM 2846 O O . SER A 1 353 ? 17.268 13.152 -1.666 1.00 28.97 353 SER A O 1
ATOM 2848 N N . ASP A 1 354 ? 18.751 11.780 -0.654 1.00 26.67 354 ASP A N 1
ATOM 2849 C CA . ASP A 1 354 ? 17.982 11.492 0.573 1.00 26.67 354 ASP A CA 1
ATOM 2850 C C . ASP A 1 354 ? 18.726 11.965 1.841 1.00 26.67 354 ASP A C 1
ATOM 2852 O O . ASP A 1 354 ? 19.906 11.658 2.007 1.00 26.67 354 ASP A O 1
ATOM 2856 N N . GLU A 1 355 ? 18.020 12.612 2.779 1.00 29.16 355 GLU A N 1
ATOM 2857 C CA . GLU A 1 355 ? 18.422 12.783 4.191 1.00 29.16 355 GLU A CA 1
ATOM 2858 C C . GLU A 1 355 ? 17.186 12.891 5.110 1.00 29.16 355 GLU A C 1
ATOM 2860 O O . GLU A 1 355 ? 16.215 13.560 4.755 1.00 29.16 355 GLU A O 1
ATOM 2865 N N . ASN A 1 356 ? 17.239 12.306 6.320 1.00 25.42 356 ASN A N 1
ATOM 2866 C CA . ASN A 1 356 ? 16.545 12.818 7.521 1.00 25.42 356 ASN A CA 1
ATOM 2867 C C . ASN A 1 356 ? 16.986 12.105 8.824 1.00 25.42 356 ASN A C 1
ATOM 2869 O O . ASN A 1 356 ? 17.598 11.037 8.765 1.00 25.42 356 ASN A O 1
ATOM 2873 N N . ALA A 1 357 ? 16.699 12.684 10.005 1.00 25.45 357 ALA A N 1
ATOM 2874 C CA . ALA A 1 357 ? 17.211 12.187 11.298 1.00 25.45 357 ALA A CA 1
ATOM 2875 C C . ALA A 1 357 ? 16.384 12.564 12.561 1.00 25.45 357 ALA A C 1
ATOM 2877 O O . ALA A 1 357 ? 15.668 13.556 12.560 1.00 25.45 357 ALA A O 1
ATOM 2878 N N . MET A 1 358 ? 16.642 11.833 13.669 1.00 24.97 358 MET A N 1
ATOM 2879 C CA . MET A 1 358 ? 16.405 12.177 15.103 1.00 24.97 358 MET A CA 1
ATOM 2880 C C . MET A 1 358 ? 14.930 12.174 15.613 1.00 24.97 358 MET A C 1
ATOM 2882 O O . MET A 1 358 ? 14.116 12.953 15.145 1.00 24.97 358 MET A O 1
ATOM 2886 N N . ILE A 1 359 ? 14.457 11.224 16.448 1.00 27.22 359 ILE A N 1
ATOM 2887 C CA . ILE A 1 359 ? 14.644 10.971 17.915 1.00 27.22 359 ILE A CA 1
ATOM 2888 C C . ILE A 1 359 ? 14.062 12.059 18.854 1.00 27.22 359 ILE A C 1
ATOM 2890 O O . ILE A 1 359 ? 14.524 13.192 18.779 1.00 27.22 359 ILE A O 1
ATOM 2894 N N . ILE A 1 360 ? 13.199 11.675 19.829 1.00 26.80 360 ILE A N 1
ATOM 2895 C CA . ILE A 1 360 ? 13.234 12.063 21.277 1.00 26.80 360 ILE A CA 1
ATOM 2896 C C . ILE A 1 360 ? 12.204 11.271 22.146 1.00 26.80 360 ILE A C 1
ATOM 2898 O O . ILE A 1 360 ? 11.375 10.543 21.608 1.00 26.80 360 ILE A O 1
ATOM 2902 N N . ASP A 1 361 ? 12.347 11.337 23.481 1.00 27.61 361 ASP A N 1
ATOM 2903 C CA . ASP A 1 361 ? 11.770 10.492 24.563 1.00 27.61 361 ASP A CA 1
ATOM 2904 C C . ASP A 1 361 ? 10.773 11.249 25.498 1.00 27.61 361 ASP A C 1
ATOM 2906 O O . ASP A 1 361 ? 10.716 12.480 25.465 1.00 27.61 361 ASP A O 1
ATOM 2910 N N . GLY A 1 362 ? 10.021 10.546 26.370 1.00 26.80 362 GLY A N 1
ATOM 2911 C CA . GLY A 1 362 ? 9.182 11.149 27.430 1.00 26.80 362 GLY A CA 1
ATOM 2912 C C . GLY A 1 362 ? 8.369 10.164 28.308 1.00 26.80 362 GLY A C 1
ATOM 2913 O O . GLY A 1 362 ? 7.801 9.198 27.806 1.00 26.80 362 GLY A O 1
ATOM 2914 N N . LYS A 1 363 ? 8.276 10.408 29.635 1.00 29.45 363 LYS A N 1
ATOM 2915 C CA . LYS A 1 363 ? 7.647 9.511 30.647 1.00 29.45 363 LYS A CA 1
ATOM 2916 C C . LYS A 1 363 ? 6.950 10.273 31.805 1.00 29.45 363 LYS A C 1
ATOM 2918 O O . LYS A 1 363 ? 7.333 11.401 32.100 1.00 29.45 363 LYS A O 1
ATOM 2923 N N . THR A 1 364 ? 5.995 9.636 32.510 1.00 28.83 364 THR A N 1
ATOM 2924 C CA . THR A 1 364 ? 5.115 10.247 33.554 1.00 28.83 364 THR A CA 1
ATOM 2925 C C . THR A 1 364 ? 5.005 9.406 34.862 1.00 28.83 364 THR A C 1
ATOM 2927 O O . THR A 1 364 ? 5.427 8.248 34.876 1.00 28.83 364 THR A O 1
ATOM 2930 N N . THR A 1 365 ? 4.446 9.972 35.956 1.00 28.12 365 THR A N 1
ATOM 2931 C CA . THR A 1 365 ? 4.399 9.418 37.348 1.00 28.12 365 THR A CA 1
ATOM 2932 C C . THR A 1 365 ? 3.088 9.796 38.107 1.00 28.12 365 THR A C 1
ATOM 2934 O O . THR A 1 365 ? 2.399 10.709 37.659 1.00 28.12 365 THR A O 1
ATOM 2937 N N . VAL A 1 366 ? 2.726 9.126 39.230 1.00 36.00 366 VAL A N 1
ATOM 2938 C CA . VAL A 1 366 ? 1.388 9.165 39.915 1.00 36.00 366 VAL A CA 1
ATOM 2939 C C . VAL A 1 366 ? 1.458 9.106 41.477 1.00 36.00 366 VAL A C 1
ATOM 2941 O O . VAL A 1 366 ? 2.469 8.649 42.007 1.00 36.00 366 VAL A O 1
ATOM 2944 N N . LEU A 1 367 ? 0.387 9.538 42.187 1.00 28.50 367 LEU A N 1
ATOM 2945 C CA . LEU A 1 367 ? -0.015 9.336 43.621 1.00 28.50 367 LEU A CA 1
ATOM 2946 C C . LEU A 1 367 ? -1.580 9.221 43.690 1.00 28.50 367 LEU A C 1
ATOM 2948 O O . LEU A 1 367 ? -2.194 9.455 42.651 1.00 28.50 367 LEU A O 1
ATOM 2952 N N . GLY A 1 368 ? -2.340 8.885 44.757 1.00 33.38 368 GLY A N 1
ATOM 2953 C CA . GLY A 1 368 ? -2.147 8.709 46.227 1.00 33.38 368 GLY A CA 1
ATOM 2954 C C . GLY A 1 368 ? -2.970 9.753 47.039 1.00 33.38 368 GLY A C 1
ATOM 2955 O O . GLY A 1 368 ? -2.951 10.916 46.642 1.00 33.38 368 GLY A O 1
ATOM 2956 N N . ASP A 1 369 ? -3.735 9.500 48.125 1.00 35.09 369 ASP A N 1
ATOM 2957 C CA . ASP A 1 369 ? -4.017 8.314 48.986 1.00 35.09 369 ASP A CA 1
ATOM 2958 C C . ASP A 1 369 ? -5.456 8.398 49.632 1.00 35.09 369 ASP A C 1
ATOM 2960 O O . ASP A 1 369 ? -6.169 9.374 49.395 1.00 35.09 369 ASP A O 1
ATOM 2964 N N . GLU A 1 370 ? -5.910 7.420 50.454 1.00 40.84 370 GLU A N 1
ATOM 2965 C CA . GLU A 1 370 ? -7.339 7.202 50.860 1.00 40.84 370 GLU A CA 1
ATOM 2966 C C . GLU A 1 370 ? -7.771 7.470 52.342 1.00 40.84 370 GLU A C 1
ATOM 2968 O O . GLU A 1 370 ? -6.954 7.683 53.239 1.00 40.84 370 GLU A O 1
ATOM 2973 N N . GLN A 1 371 ? -9.096 7.408 52.610 1.00 39.78 371 GLN A N 1
ATOM 2974 C CA . GLN A 1 371 ? -9.765 7.485 53.933 1.00 39.78 371 GLN A CA 1
ATOM 2975 C C . GLN A 1 371 ? -10.549 6.196 54.294 1.00 39.78 371 GLN A C 1
ATOM 2977 O O . GLN A 1 371 ? -10.893 5.404 53.424 1.00 39.78 371 GLN A O 1
ATOM 2982 N N . GLN A 1 372 ? -10.886 5.991 55.579 1.00 49.38 372 GLN A N 1
ATOM 2983 C CA . GLN A 1 372 ? -11.679 4.831 56.036 1.00 49.38 372 GLN A CA 1
ATOM 2984 C C . GLN A 1 372 ? -13.195 5.009 55.809 1.00 49.38 372 GLN A C 1
ATOM 2986 O O . GLN A 1 372 ? -13.775 6.002 56.241 1.00 49.38 372 GLN A O 1
ATOM 2991 N N . MET A 1 373 ? -13.833 4.003 55.200 1.00 62.34 373 MET A N 1
ATOM 2992 C CA . MET A 1 373 ? -15.272 3.915 54.883 1.00 62.34 373 MET A CA 1
ATOM 2993 C C . MET A 1 373 ? -15.849 2.555 55.333 1.00 62.34 373 MET A C 1
ATOM 2995 O O . MET A 1 373 ? -15.082 1.620 55.571 1.00 62.34 373 MET A O 1
ATOM 2999 N N . THR A 1 374 ? -17.178 2.401 55.435 1.00 78.12 374 THR A N 1
ATOM 3000 C CA . THR A 1 374 ? -17.805 1.083 55.704 1.00 78.12 374 THR A CA 1
ATOM 3001 C C . THR A 1 374 ? -18.006 0.253 54.430 1.00 78.12 374 THR A C 1
ATOM 3003 O O . THR A 1 374 ? -17.987 0.794 53.332 1.00 78.12 374 THR A O 1
ATOM 3006 N N . LEU A 1 375 ? -18.242 -1.062 54.553 1.00 81.62 375 LEU A N 1
ATOM 3007 C CA . LEU A 1 375 ? -18.271 -1.999 53.412 1.00 81.62 375 LEU A CA 1
ATOM 3008 C C . LEU A 1 375 ? -19.232 -1.595 52.272 1.00 81.62 375 LEU A C 1
ATOM 3010 O O . LEU A 1 375 ? -18.887 -1.771 51.108 1.00 81.62 375 LEU A O 1
ATOM 3014 N N . LEU A 1 376 ? -20.416 -1.047 52.581 1.00 83.75 376 LEU A N 1
ATOM 3015 C CA . LEU A 1 376 ? -21.359 -0.587 51.549 1.00 83.75 376 LEU A CA 1
ATOM 3016 C C . LEU A 1 376 ? -20.915 0.742 50.919 1.00 83.75 376 LEU A C 1
ATOM 3018 O O . LEU A 1 376 ? -21.034 0.917 49.713 1.00 83.75 376 LEU A O 1
ATOM 3022 N N . GLU A 1 377 ? -20.374 1.666 51.714 1.00 86.06 377 GLU A N 1
ATOM 3023 C CA . GLU A 1 377 ? -19.838 2.940 51.213 1.00 86.06 377 GLU A CA 1
ATOM 3024 C C . GLU A 1 377 ? -18.599 2.708 50.332 1.00 86.06 377 GLU A C 1
ATOM 3026 O O . GLU A 1 377 ? -18.490 3.314 49.270 1.00 86.06 377 GLU A O 1
ATOM 3031 N N . GLN A 1 378 ? -17.735 1.758 50.712 1.00 86.31 378 GLN A N 1
ATOM 3032 C CA . GLN A 1 378 ? -16.634 1.252 49.887 1.00 86.31 378 GLN A CA 1
ATOM 3033 C C . GLN A 1 378 ? -17.158 0.655 48.580 1.00 86.31 378 GLN A C 1
ATOM 3035 O O . GLN A 1 378 ? -16.669 1.018 47.517 1.00 86.31 378 GLN A O 1
ATOM 3040 N N . ALA A 1 379 ? -18.177 -0.210 48.627 1.00 87.12 379 ALA A N 1
ATOM 3041 C CA . ALA A 1 379 ? -18.752 -0.792 47.416 1.00 87.12 379 ALA A CA 1
ATOM 3042 C C . ALA A 1 379 ? -19.305 0.274 46.451 1.00 87.12 379 ALA A C 1
ATOM 3044 O O . ALA A 1 379 ? -19.054 0.186 45.247 1.00 87.12 379 ALA A O 1
ATOM 3045 N N . ILE A 1 380 ? -20.004 1.292 46.969 1.00 89.69 380 ILE A N 1
ATOM 3046 C CA . ILE A 1 380 ? -20.540 2.408 46.173 1.00 89.69 380 ILE A CA 1
ATOM 3047 C C . ILE A 1 380 ? -19.411 3.272 45.600 1.00 89.69 380 ILE A C 1
ATOM 3049 O O . ILE A 1 380 ? -19.437 3.580 44.409 1.00 89.69 380 ILE A O 1
ATOM 3053 N N . GLU A 1 381 ? -18.421 3.672 46.401 1.00 91.81 381 GLU A N 1
ATOM 3054 C CA . GLU A 1 381 ? -17.361 4.559 45.908 1.00 91.81 381 GLU A CA 1
ATOM 3055 C C . GLU A 1 381 ? -16.411 3.838 44.945 1.00 91.81 381 GLU A C 1
ATOM 3057 O O . GLU A 1 381 ? -16.081 4.403 43.908 1.00 91.81 381 GLU A O 1
ATOM 3062 N N . LEU A 1 382 ? -16.062 2.570 45.195 1.00 89.19 382 LEU A N 1
ATOM 3063 C CA . LEU A 1 382 ? -15.316 1.749 44.234 1.00 89.19 382 LEU A CA 1
ATOM 3064 C C . LEU A 1 382 ? -16.093 1.610 42.920 1.00 89.19 382 LEU A C 1
ATOM 3066 O O . LEU A 1 382 ? -15.516 1.807 41.857 1.00 89.19 382 LEU A O 1
ATOM 3070 N N . TRP A 1 383 ? -17.410 1.371 42.956 1.00 95.06 383 TRP A N 1
ATOM 3071 C CA . TRP A 1 383 ? -18.216 1.336 41.730 1.00 95.06 383 TRP A CA 1
ATOM 3072 C C . TRP A 1 383 ? -18.171 2.675 40.977 1.00 95.06 383 TRP A C 1
ATOM 3074 O O . TRP A 1 383 ? -17.943 2.694 39.769 1.00 95.06 383 TRP A O 1
ATOM 3084 N N . LYS A 1 384 ? -18.294 3.808 41.682 1.00 94.62 384 LYS A N 1
ATOM 3085 C CA . LYS A 1 384 ? -18.184 5.152 41.086 1.00 94.62 384 LYS A CA 1
ATOM 3086 C C . LYS A 1 384 ? -16.793 5.446 40.519 1.00 94.62 384 LYS A C 1
ATOM 3088 O O . LYS A 1 384 ? -16.693 6.082 39.470 1.00 94.62 384 LYS A O 1
ATOM 3093 N N . GLN A 1 385 ? -15.727 4.992 41.177 1.00 93.00 385 GLN A N 1
ATOM 3094 C CA . GLN A 1 385 ? -14.362 5.048 40.645 1.00 93.00 385 GLN A CA 1
ATOM 3095 C C . GLN A 1 385 ? -14.228 4.176 39.386 1.00 93.00 385 GLN A C 1
ATOM 3097 O O . GLN A 1 385 ? -13.609 4.608 38.417 1.00 93.00 385 GLN A O 1
ATOM 3102 N N . GLY A 1 386 ? -14.891 3.016 39.346 1.00 92.31 386 GLY A N 1
ATOM 3103 C CA . GLY A 1 386 ? -15.006 2.167 38.159 1.00 92.31 386 GLY A CA 1
ATOM 3104 C C . GLY A 1 386 ? -15.694 2.862 36.983 1.00 92.31 386 GLY A C 1
ATOM 3105 O O . GLY A 1 386 ? -15.146 2.884 35.882 1.00 92.31 386 GLY A O 1
ATOM 3106 N N . VAL A 1 387 ? -16.848 3.503 37.206 1.00 94.19 387 VAL A N 1
ATOM 3107 C CA . VAL A 1 387 ? -17.565 4.256 36.157 1.00 94.19 387 VAL A CA 1
ATOM 3108 C C . VAL A 1 387 ? -16.735 5.444 35.650 1.00 94.19 387 VAL A C 1
ATOM 3110 O O . VAL A 1 387 ? -16.648 5.643 34.440 1.00 94.19 387 VAL A O 1
ATOM 3113 N N . LYS A 1 388 ? -16.047 6.181 36.534 1.00 93.81 388 LYS A N 1
ATOM 3114 C CA . LYS A 1 388 ? -15.094 7.235 36.132 1.00 93.81 388 LYS A CA 1
ATOM 3115 C C . LYS A 1 388 ? -13.934 6.673 35.303 1.00 93.81 388 LYS A C 1
ATOM 3117 O O . LYS A 1 388 ? -13.645 7.188 34.231 1.00 93.81 388 LYS A O 1
ATOM 3122 N N . ALA A 1 389 ? -13.301 5.587 35.749 1.00 90.88 389 ALA A N 1
ATOM 3123 C CA . ALA A 1 389 ? -12.209 4.946 35.016 1.00 90.88 389 ALA A CA 1
ATOM 3124 C C . ALA A 1 389 ? -12.660 4.453 33.627 1.00 90.88 389 ALA A C 1
ATOM 3126 O O . ALA A 1 389 ? -11.924 4.608 32.657 1.00 90.88 389 ALA A O 1
ATOM 3127 N N . ARG A 1 390 ? -13.887 3.929 33.508 1.00 92.81 390 ARG A N 1
ATOM 3128 C CA . ARG A 1 390 ? -14.539 3.561 32.238 1.00 92.81 390 ARG A CA 1
ATOM 3129 C C . ARG A 1 390 ? -14.773 4.775 31.328 1.00 92.81 390 ARG A C 1
ATOM 3131 O O . ARG A 1 390 ? -14.511 4.683 30.131 1.00 92.81 390 ARG A O 1
ATOM 3138 N N . ALA A 1 391 ? -15.247 5.896 31.877 1.00 90.81 391 ALA A N 1
ATOM 3139 C CA . ALA A 1 391 ? -15.408 7.157 31.145 1.00 90.81 391 ALA A CA 1
ATOM 3140 C C . ALA A 1 391 ? -14.062 7.720 30.644 1.00 90.81 391 ALA A C 1
ATOM 3142 O O . ALA A 1 391 ? -13.994 8.322 29.578 1.00 90.81 391 ALA A O 1
ATOM 3143 N N . GLU A 1 392 ? -12.977 7.456 31.377 1.00 89.75 392 GLU A N 1
ATOM 3144 C CA . GLU A 1 392 ? -11.593 7.802 31.025 1.00 89.75 392 GLU A CA 1
ATOM 3145 C C . GLU A 1 392 ? -10.868 6.730 30.172 1.00 89.75 392 GLU A C 1
ATOM 3147 O O . GLU A 1 392 ? -9.642 6.779 30.057 1.00 89.75 392 GLU A O 1
ATOM 3152 N N . GLY A 1 393 ? -11.573 5.724 29.631 1.00 87.56 393 GLY A N 1
ATOM 3153 C CA . GLY A 1 393 ? -10.997 4.657 28.786 1.00 87.56 393 GLY A CA 1
ATOM 3154 C C . GLY A 1 393 ? -10.115 3.626 29.519 1.00 87.56 393 GLY A C 1
ATOM 3155 O O . GLY A 1 393 ? -9.557 2.711 28.912 1.00 87.56 393 GLY A O 1
ATOM 3156 N N . LYS A 1 394 ? -9.982 3.724 30.847 1.00 90.88 394 LYS A N 1
ATOM 3157 C CA . LYS A 1 394 ? -9.093 2.909 31.700 1.00 90.88 394 LYS A CA 1
ATOM 3158 C C . LYS A 1 394 ? -9.748 1.582 32.100 1.00 90.88 394 LYS A C 1
ATOM 3160 O O . LYS A 1 394 ? -9.873 1.269 33.285 1.00 90.88 394 LYS A O 1
ATOM 3165 N N . TYR A 1 395 ? -10.164 0.796 31.109 1.00 90.88 395 TYR A N 1
ATOM 3166 C CA . TYR A 1 395 ? -10.989 -0.408 31.284 1.00 90.88 395 TYR A CA 1
ATOM 3167 C C . TYR A 1 395 ? -10.423 -1.435 32.281 1.00 90.88 395 TYR A C 1
ATOM 3169 O O . TYR A 1 395 ? -11.173 -1.967 33.092 1.00 90.88 395 TYR A O 1
ATOM 3177 N N . ASP A 1 396 ? -9.107 -1.667 32.308 1.00 89.12 396 ASP A N 1
ATOM 3178 C CA . ASP A 1 396 ? -8.498 -2.625 33.249 1.00 89.12 396 ASP A CA 1
ATOM 3179 C C . ASP A 1 396 ? -8.591 -2.171 34.718 1.00 89.12 396 ASP A C 1
ATOM 3181 O O . ASP A 1 396 ? -8.724 -2.998 35.621 1.00 89.12 396 ASP A O 1
ATOM 3185 N N . ILE A 1 397 ? -8.563 -0.855 34.955 1.00 89.69 397 ILE A N 1
ATOM 3186 C CA . ILE A 1 397 ? -8.755 -0.247 36.278 1.00 89.69 397 ILE A CA 1
ATOM 3187 C C . ILE A 1 397 ? -10.246 -0.271 36.644 1.00 89.69 397 ILE A C 1
ATOM 3189 O O . ILE A 1 397 ? -10.600 -0.622 37.768 1.00 89.69 397 ILE A O 1
ATOM 3193 N N . ALA A 1 398 ? -11.125 0.036 35.683 1.00 91.88 398 ALA A N 1
ATOM 3194 C CA . ALA A 1 398 ? -12.574 -0.023 35.864 1.00 91.88 398 ALA A CA 1
ATOM 3195 C C . ALA A 1 398 ? -13.051 -1.433 36.250 1.00 91.88 398 ALA A C 1
ATOM 3197 O O . ALA A 1 398 ? -13.746 -1.603 37.249 1.00 91.88 398 ALA A O 1
ATOM 3198 N N . ASP A 1 399 ? -12.607 -2.455 35.516 1.00 89.12 399 ASP A N 1
ATOM 3199 C CA . ASP A 1 399 ? -12.882 -3.863 35.798 1.00 89.12 399 ASP A CA 1
ATOM 3200 C C . ASP A 1 399 ? -12.471 -4.277 37.217 1.00 89.12 399 ASP A C 1
ATOM 3202 O O . ASP A 1 399 ? -13.170 -5.059 37.860 1.00 89.12 399 ASP A O 1
ATOM 3206 N N . GLU A 1 400 ? -11.314 -3.815 37.695 1.00 90.06 400 GLU A N 1
ATOM 3207 C CA . GLU A 1 400 ? -10.823 -4.135 39.036 1.00 90.06 400 GLU A CA 1
ATOM 3208 C C . GLU A 1 400 ? -11.676 -3.460 40.117 1.00 90.06 400 GLU A C 1
ATOM 3210 O O . GLU A 1 400 ? -12.123 -4.122 41.055 1.00 90.06 400 GLU A O 1
ATOM 3215 N N . TYR A 1 401 ? -12.020 -2.185 39.926 1.00 90.81 401 TYR A N 1
ATOM 3216 C CA . TYR A 1 401 ? -12.970 -1.477 40.781 1.00 90.81 401 TYR A CA 1
ATOM 3217 C C . TYR A 1 401 ? -14.354 -2.151 40.829 1.00 90.81 401 TYR A C 1
ATOM 3219 O O . TYR A 1 401 ? -14.924 -2.294 41.913 1.00 90.81 401 TYR A O 1
ATOM 3227 N N . PHE A 1 402 ? -14.883 -2.633 39.698 1.00 94.12 402 PHE A N 1
ATOM 3228 C CA . PHE A 1 402 ? -16.163 -3.351 39.661 1.00 94.12 402 PHE A CA 1
ATOM 3229 C C . PHE A 1 402 ? -16.095 -4.722 40.354 1.00 94.12 402 PHE A C 1
ATOM 3231 O O . PHE A 1 402 ? -17.011 -5.066 41.103 1.00 94.12 402 PHE A O 1
ATOM 3238 N N . LYS A 1 403 ? -15.002 -5.484 40.189 1.00 90.06 403 LYS A N 1
ATOM 3239 C CA . LYS A 1 403 ? -14.782 -6.754 40.915 1.00 90.06 403 LYS A CA 1
ATOM 3240 C C . LYS A 1 403 ? -14.720 -6.533 42.424 1.00 90.06 403 LYS A C 1
ATOM 3242 O O . LYS A 1 403 ? -15.379 -7.257 43.171 1.00 90.06 403 LYS A O 1
ATOM 3247 N N . GLN A 1 404 ? -13.966 -5.528 42.874 1.00 87.56 404 GLN A N 1
ATOM 3248 C CA . GLN A 1 404 ? -13.866 -5.194 44.294 1.00 87.56 404 GLN A CA 1
ATOM 3249 C C . GLN A 1 404 ? -15.216 -4.719 44.839 1.00 87.56 404 GLN A C 1
ATOM 3251 O O . GLN A 1 404 ? -15.687 -5.265 45.833 1.00 87.56 404 GLN A O 1
ATOM 3256 N N . SER A 1 405 ? -15.890 -3.784 44.160 1.00 91.44 405 SER A N 1
ATOM 3257 C CA . SER A 1 405 ? -17.235 -3.321 44.530 1.00 91.44 405 SER A CA 1
ATOM 3258 C C . SER A 1 405 ? -18.230 -4.477 44.692 1.00 91.44 405 SER A C 1
ATOM 3260 O O . SER A 1 405 ? -18.933 -4.557 45.706 1.00 91.44 405 SER A O 1
ATOM 3262 N N . LYS A 1 406 ? -18.243 -5.427 43.748 1.00 88.81 406 LYS A N 1
ATOM 3263 C CA . LYS A 1 406 ? -19.079 -6.629 43.829 1.00 88.81 406 LYS A CA 1
ATOM 3264 C C . LYS A 1 406 ? -18.717 -7.491 45.043 1.00 88.81 406 LYS A C 1
ATOM 3266 O O . LYS A 1 406 ? -19.607 -7.841 45.813 1.00 88.81 406 LYS A O 1
ATOM 3271 N N . ALA A 1 407 ? -17.432 -7.750 45.288 1.00 84.75 407 ALA A N 1
ATOM 3272 C CA . ALA A 1 407 ? -16.982 -8.504 46.463 1.00 84.75 407 ALA A CA 1
ATOM 3273 C C . ALA A 1 407 ? -17.353 -7.818 47.798 1.00 84.75 407 ALA A C 1
ATOM 3275 O O . ALA A 1 407 ? -17.781 -8.490 48.738 1.00 84.75 407 ALA A O 1
ATOM 3276 N N . TYR A 1 408 ? -17.263 -6.485 47.882 1.00 84.62 408 TYR A N 1
ATOM 3277 C CA . TYR A 1 408 ? -17.726 -5.713 49.042 1.00 84.62 408 TYR A CA 1
ATOM 3278 C C . TYR A 1 408 ? -19.259 -5.762 49.202 1.00 84.62 408 TYR A C 1
ATOM 3280 O O . TYR A 1 408 ? -19.750 -5.904 50.323 1.00 84.62 408 TYR A O 1
ATOM 3288 N N . SER A 1 409 ? -20.018 -5.734 48.101 1.00 86.25 409 SER A N 1
ATOM 3289 C CA . SER A 1 409 ? -21.488 -5.868 48.084 1.00 86.25 409 SER A CA 1
ATOM 3290 C C . SER A 1 409 ? -21.956 -7.255 48.539 1.00 86.25 409 SER A C 1
ATOM 3292 O O . SER A 1 409 ? -22.898 -7.381 49.330 1.00 86.25 409 SER A O 1
ATOM 3294 N N . GLU A 1 410 ? -21.263 -8.305 48.096 1.00 85.06 410 GLU A N 1
ATOM 3295 C CA . GLU A 1 410 ? -21.474 -9.689 48.526 1.00 85.06 410 GLU A CA 1
ATOM 3296 C C . GLU A 1 410 ? -21.110 -9.868 50.012 1.00 85.06 410 GLU A C 1
ATOM 3298 O O . GLU A 1 410 ? -21.879 -10.468 50.766 1.00 85.06 410 GLU A O 1
ATOM 3303 N N . ALA A 1 411 ? -20.001 -9.280 50.479 1.00 83.19 411 ALA A N 1
ATOM 3304 C CA . ALA A 1 411 ? -19.591 -9.310 51.888 1.00 83.19 411 ALA A CA 1
ATOM 3305 C C . ALA A 1 411 ? -20.538 -8.522 52.818 1.00 83.19 411 ALA A C 1
ATOM 3307 O O . ALA A 1 411 ? -20.803 -8.954 53.945 1.00 83.19 411 ALA A O 1
ATOM 3308 N N . TYR A 1 412 ? -21.094 -7.399 52.355 1.00 83.19 412 TYR A N 1
ATOM 3309 C CA . TYR A 1 412 ? -22.158 -6.672 53.055 1.00 83.19 412 TYR A CA 1
ATOM 3310 C C . TYR A 1 412 ? -23.436 -7.525 53.131 1.00 83.19 412 TYR A C 1
ATOM 3312 O O . TYR A 1 412 ? -23.985 -7.739 54.213 1.00 83.19 412 TYR A O 1
ATOM 3320 N N . SER A 1 413 ? -23.850 -8.119 52.007 1.00 81.19 413 SER A N 1
ATOM 3321 C CA . SER A 1 413 ? -25.032 -8.991 51.923 1.00 81.19 413 SER A CA 1
ATOM 3322 C C . SER A 1 413 ? -24.903 -10.278 52.747 1.00 81.19 413 SER A C 1
ATOM 3324 O O . SER A 1 413 ? -25.887 -10.737 53.326 1.00 81.19 413 SER A O 1
ATOM 3326 N N . ALA A 1 414 ? -23.698 -10.834 52.898 1.00 80.00 414 ALA A N 1
ATOM 3327 C CA . ALA A 1 414 ? -23.435 -11.968 53.788 1.00 80.00 414 ALA A CA 1
ATOM 3328 C C . ALA A 1 414 ? -23.723 -11.651 55.272 1.00 80.00 414 ALA A C 1
ATOM 3330 O O . ALA A 1 414 ? -23.994 -12.558 56.063 1.00 80.00 414 ALA A O 1
ATOM 3331 N N . ASN A 1 415 ? -23.713 -10.367 55.646 1.00 78.12 415 ASN A N 1
ATOM 3332 C CA . ASN A 1 415 ? -24.035 -9.877 56.985 1.00 78.12 415 ASN A CA 1
ATOM 3333 C C . ASN A 1 415 ? -25.498 -9.409 57.136 1.00 78.12 415 ASN A C 1
ATOM 3335 O O . ASN A 1 415 ? -25.864 -8.895 58.200 1.00 78.12 415 ASN A O 1
ATOM 3339 N N . ALA A 1 416 ? -26.348 -9.623 56.127 1.00 78.50 416 ALA A N 1
ATOM 3340 C CA . ALA A 1 416 ? -27.749 -9.214 56.135 1.00 78.50 416 ALA A CA 1
ATOM 3341 C C . ALA A 1 416 ? -28.612 -9.890 57.219 1.00 78.50 416 ALA A C 1
ATOM 3343 O O . ALA A 1 416 ? -28.323 -10.978 57.729 1.00 78.50 416 ALA A O 1
ATOM 3344 N N . ILE A 1 417 ? -29.718 -9.219 57.542 1.00 77.00 417 ILE A N 1
ATOM 3345 C CA . ILE A 1 417 ? -30.739 -9.606 58.514 1.00 77.00 417 ILE A CA 1
ATOM 3346 C C . ILE A 1 417 ? -32.097 -9.606 57.815 1.00 77.00 417 ILE A C 1
ATOM 3348 O O . ILE A 1 417 ? -32.497 -8.595 57.241 1.00 77.00 417 ILE A O 1
ATOM 3352 N N . ALA A 1 418 ? -32.848 -10.701 57.930 1.00 75.00 418 ALA A N 1
ATOM 3353 C CA . ALA A 1 418 ? -34.256 -10.714 57.545 1.00 75.00 418 ALA A CA 1
ATOM 3354 C C . ALA A 1 418 ? -35.147 -10.169 58.670 1.00 75.00 418 ALA A C 1
ATOM 3356 O O . ALA A 1 418 ? -35.961 -9.281 58.436 1.00 75.00 418 ALA A O 1
ATOM 3357 N N . ASN A 1 419 ? -34.989 -10.681 59.897 1.00 77.12 419 ASN A N 1
ATOM 3358 C CA . ASN A 1 419 ? -35.811 -10.307 61.052 1.00 77.12 419 ASN A CA 1
ATOM 3359 C C . ASN A 1 419 ? -35.054 -10.453 62.382 1.00 77.12 419 ASN A C 1
ATOM 3361 O O . ASN A 1 419 ? -34.081 -11.198 62.485 1.00 77.12 419 ASN A O 1
ATOM 3365 N N . GLU A 1 420 ? -35.551 -9.789 63.425 1.00 81.69 420 GLU A N 1
ATOM 3366 C CA . GLU A 1 420 ? -35.212 -10.108 64.817 1.00 81.69 420 GLU A CA 1
ATOM 3367 C C . GLU A 1 420 ? -36.256 -11.073 65.396 1.00 81.69 420 GLU A C 1
ATOM 3369 O O . GLU A 1 420 ? -37.458 -10.829 65.286 1.00 81.69 420 GLU A O 1
ATOM 3374 N N . TYR A 1 421 ? -35.816 -12.137 66.069 1.00 85.62 421 TYR A N 1
ATOM 3375 C CA . TYR A 1 421 ? -36.694 -13.069 66.776 1.00 85.62 421 TYR A CA 1
ATOM 3376 C C . TYR A 1 421 ? -36.481 -12.988 68.289 1.00 85.62 421 TYR A C 1
ATOM 3378 O O . TYR A 1 421 ? -35.370 -13.190 68.774 1.00 85.62 421 TYR A O 1
ATOM 3386 N N . ILE A 1 422 ? -37.549 -12.742 69.054 1.00 89.31 422 ILE A N 1
ATOM 3387 C CA . ILE A 1 422 ? -37.507 -12.800 70.523 1.00 89.31 422 ILE A CA 1
ATOM 3388 C C . ILE A 1 422 ? -37.850 -14.223 70.971 1.00 89.31 422 ILE A C 1
ATOM 3390 O O . ILE A 1 422 ? -38.983 -14.673 70.785 1.00 89.31 422 ILE A O 1
ATOM 3394 N N . VAL A 1 423 ? -36.879 -14.910 71.578 1.00 88.94 423 VAL A N 1
ATOM 3395 C CA . VAL A 1 423 ? -36.994 -16.292 72.072 1.00 88.94 423 VAL A CA 1
ATOM 3396 C C . VAL A 1 423 ? -38.123 -16.408 73.097 1.00 88.94 423 VAL A C 1
ATOM 3398 O O . VAL A 1 423 ? -38.189 -15.647 74.066 1.00 88.94 423 VAL A O 1
ATOM 3401 N N . LYS A 1 424 ? -39.006 -17.390 72.914 1.00 89.88 424 LYS A N 1
ATOM 3402 C CA . LYS A 1 424 ? -40.136 -17.698 73.796 1.00 89.88 424 LYS A CA 1
ATOM 3403 C C . LYS A 1 424 ? -39.844 -18.946 74.627 1.00 89.88 424 LYS A C 1
ATOM 3405 O O . LYS A 1 424 ? -38.891 -19.697 74.418 1.00 89.88 424 LYS A O 1
ATOM 3410 N N . LYS A 1 425 ? -40.676 -19.174 75.644 1.00 88.25 425 LYS A N 1
ATOM 3411 C CA . LYS A 1 425 ? -40.514 -20.306 76.561 1.00 88.25 425 LYS A CA 1
ATOM 3412 C C . LYS A 1 425 ? -40.774 -21.632 75.834 1.00 88.25 425 LYS A C 1
ATOM 3414 O O . LYS A 1 425 ? -41.916 -21.900 75.473 1.00 88.25 425 LYS A O 1
ATOM 3419 N N . ARG A 1 426 ? -39.740 -22.487 75.777 1.00 87.56 426 ARG A N 1
ATOM 3420 C CA . ARG A 1 426 ? -39.662 -23.796 75.082 1.00 87.56 426 ARG A CA 1
ATOM 3421 C C . ARG A 1 426 ? -39.310 -23.746 73.586 1.00 87.56 426 ARG A C 1
ATOM 3423 O O . ARG A 1 426 ? -39.411 -24.786 72.938 1.00 87.56 426 ARG A O 1
ATOM 3430 N N . ASP A 1 427 ? -38.867 -22.608 73.060 1.00 91.44 427 ASP A N 1
ATOM 3431 C CA . ASP A 1 427 ? -38.277 -22.575 71.718 1.00 91.44 427 ASP A CA 1
ATOM 3432 C C . ASP A 1 427 ? -36.927 -23.315 71.679 1.00 91.44 427 ASP A C 1
ATOM 3434 O O . ASP A 1 427 ? -36.245 -23.466 72.694 1.00 91.44 427 ASP A O 1
ATOM 3438 N N . THR A 1 428 ? -36.526 -23.742 70.483 1.00 91.25 428 THR A N 1
ATOM 3439 C CA . THR A 1 428 ? -35.185 -24.251 70.160 1.00 91.25 428 THR A CA 1
ATOM 3440 C C . THR A 1 428 ? -34.739 -23.639 68.835 1.00 91.25 428 THR A C 1
ATOM 3442 O O . THR A 1 428 ? -35.586 -23.265 68.023 1.00 91.25 428 THR A O 1
ATOM 3445 N N . LEU A 1 429 ? -33.432 -23.569 68.558 1.00 89.38 429 LEU A N 1
ATOM 3446 C CA . LEU A 1 429 ? -32.942 -23.026 67.280 1.00 89.38 429 LEU A CA 1
ATOM 3447 C C . LEU A 1 429 ? -33.512 -23.777 66.061 1.00 89.38 429 LEU A C 1
ATOM 3449 O O . LEU A 1 429 ? -33.808 -23.146 65.050 1.00 89.38 429 LEU A O 1
ATOM 3453 N N . TRP A 1 430 ? -33.745 -25.088 66.192 1.00 92.06 430 TRP A N 1
ATOM 3454 C CA . TRP A 1 430 ? -34.419 -25.939 65.200 1.00 92.06 430 TRP A CA 1
ATOM 3455 C C . TRP A 1 430 ? -35.892 -25.563 64.986 1.00 92.06 430 TRP A C 1
ATOM 3457 O O . TRP A 1 430 ? -36.364 -25.488 63.854 1.00 92.06 430 TRP A O 1
ATOM 3467 N N . ALA A 1 431 ? -36.633 -25.288 66.065 1.00 90.12 431 ALA A N 1
ATOM 3468 C CA . ALA A 1 431 ? -38.021 -24.844 65.960 1.00 90.12 431 ALA A CA 1
ATOM 3469 C C . ALA A 1 431 ? -38.124 -23.421 65.385 1.00 90.12 431 ALA A C 1
ATOM 3471 O O . ALA A 1 431 ? -39.065 -23.134 64.653 1.00 90.12 431 ALA A O 1
ATOM 3472 N N . ILE A 1 432 ? -37.154 -22.547 65.684 1.00 89.69 432 ILE A N 1
ATOM 3473 C CA . ILE A 1 432 ? -37.084 -21.172 65.168 1.00 89.69 432 ILE A CA 1
ATOM 3474 C C . ILE A 1 432 ? -36.744 -21.168 63.668 1.00 89.69 432 ILE A C 1
ATOM 3476 O O . ILE A 1 432 ? -37.414 -20.461 62.914 1.00 89.69 432 ILE A O 1
ATOM 3480 N N . SER A 1 433 ? -35.774 -21.964 63.196 1.00 89.19 433 SER A N 1
ATOM 3481 C CA . SER A 1 433 ? -35.456 -22.070 61.759 1.00 89.19 433 SER A CA 1
ATOM 3482 C C . SER A 1 433 ? -36.608 -22.662 60.942 1.00 89.19 433 SER A C 1
ATOM 3484 O O . SER A 1 433 ? -36.889 -22.171 59.849 1.00 89.19 433 SER A O 1
ATOM 3486 N N . ALA A 1 434 ? -37.337 -23.634 61.502 1.00 90.00 434 ALA A N 1
ATOM 3487 C CA . ALA A 1 434 ? -38.509 -24.256 60.883 1.00 90.00 434 ALA A CA 1
ATOM 3488 C C . ALA A 1 434 ? -39.679 -23.291 60.592 1.00 90.00 434 ALA A C 1
ATOM 3490 O O . ALA A 1 434 ? -40.557 -23.615 59.791 1.00 90.00 434 ALA A O 1
ATOM 3491 N N . MET A 1 435 ? -39.735 -22.115 61.230 1.00 88.81 435 MET A N 1
ATOM 3492 C CA . MET A 1 435 ? -40.825 -21.155 61.017 1.00 88.81 435 MET A CA 1
ATOM 3493 C C . MET A 1 435 ? -40.756 -20.571 59.601 1.00 88.81 435 MET A C 1
ATOM 3495 O O . MET A 1 435 ? -39.726 -20.037 59.194 1.00 88.81 435 MET A O 1
ATOM 3499 N N . LYS A 1 436 ? -41.875 -20.610 58.861 1.00 84.62 436 LYS A N 1
ATOM 3500 C CA . LYS A 1 436 ? -41.985 -20.087 57.482 1.00 84.62 436 LYS A CA 1
ATOM 3501 C C . LYS A 1 436 ? -41.634 -18.592 57.373 1.00 84.62 436 LYS A C 1
ATOM 3503 O O . LYS A 1 436 ? -41.166 -18.151 56.321 1.00 84.62 436 LYS A O 1
ATOM 3508 N N . GLU A 1 437 ? -41.855 -17.845 58.452 1.00 81.25 437 GLU A N 1
ATOM 3509 C CA . GLU A 1 437 ? -41.504 -16.427 58.635 1.00 81.25 437 GLU A CA 1
ATOM 3510 C C . GLU A 1 437 ? -39.992 -16.186 58.799 1.00 81.25 437 GLU A C 1
ATOM 3512 O O . GLU A 1 437 ? -39.507 -15.116 58.444 1.00 81.25 437 GLU A O 1
ATOM 3517 N N . ASN A 1 438 ? -39.255 -17.189 59.291 1.00 86.00 438 ASN A N 1
ATOM 3518 C CA . ASN A 1 438 ? -37.806 -17.159 59.478 1.00 86.00 438 ASN A CA 1
ATOM 3519 C C . ASN A 1 438 ? -37.118 -17.796 58.260 1.00 86.00 438 ASN A C 1
ATOM 3521 O O . ASN A 1 438 ? -37.139 -17.219 57.177 1.00 86.00 438 ASN A O 1
ATOM 3525 N N . LEU A 1 439 ? -36.541 -18.994 58.404 1.00 84.94 439 LEU A N 1
ATOM 3526 C CA . LEU A 1 439 ? -35.842 -19.688 57.317 1.00 84.94 439 LEU A CA 1
ATOM 3527 C C . LEU A 1 439 ? -36.767 -20.655 56.557 1.00 84.94 439 LEU A C 1
ATOM 3529 O O . LEU A 1 439 ? -36.667 -20.774 55.340 1.00 84.94 439 LEU A O 1
ATOM 3533 N N . GLY A 1 440 ? -37.733 -21.273 57.242 1.00 86.94 440 GLY A N 1
ATOM 3534 C CA . GLY A 1 440 ? -38.684 -22.232 56.668 1.00 86.94 440 GLY A CA 1
ATOM 3535 C C . GLY A 1 440 ? -38.137 -23.654 56.502 1.00 86.94 440 GLY A C 1
ATOM 3536 O O . GLY A 1 440 ? -38.886 -24.537 56.092 1.00 86.94 440 GLY A O 1
ATOM 3537 N N . ASP A 1 441 ? -36.871 -23.882 56.856 1.00 87.88 441 ASP A N 1
ATOM 3538 C CA . ASP A 1 441 ? -36.213 -25.188 56.887 1.00 87.88 441 ASP A CA 1
ATOM 3539 C C . ASP A 1 441 ? -35.601 -25.413 58.286 1.00 87.88 441 ASP A C 1
ATOM 3541 O O . ASP A 1 441 ? -34.715 -24.651 58.698 1.00 87.88 441 ASP A O 1
ATOM 3545 N N . PRO A 1 442 ? -36.032 -26.453 59.030 1.00 88.88 442 PRO A N 1
ATOM 3546 C CA . PRO A 1 442 ? -35.462 -26.779 60.331 1.00 88.88 442 PRO A CA 1
ATOM 3547 C C . PRO A 1 442 ? -33.943 -27.020 60.305 1.00 88.88 442 PRO A C 1
ATOM 3549 O O . PRO A 1 442 ? -33.257 -26.662 61.266 1.00 88.88 442 PRO A O 1
ATOM 3552 N N . PHE A 1 443 ? -33.383 -27.574 59.222 1.00 89.88 443 PHE A N 1
ATOM 3553 C CA . PHE A 1 443 ? -31.952 -27.899 59.126 1.00 89.88 443 PHE A CA 1
ATOM 3554 C C . PHE A 1 443 ? -31.046 -26.657 59.106 1.00 89.88 443 PHE A C 1
ATOM 3556 O O . PHE A 1 443 ? -29.882 -26.736 59.507 1.00 89.88 443 PHE A O 1
ATOM 3563 N N . LEU A 1 444 ? -31.582 -25.484 58.752 1.00 89.81 444 LEU A N 1
ATOM 3564 C CA . LEU A 1 444 ? -30.836 -24.222 58.720 1.00 89.81 444 LEU A CA 1
ATOM 3565 C C . LEU A 1 444 ? -30.643 -23.563 60.102 1.00 89.81 444 LEU A C 1
ATOM 3567 O O . LEU A 1 444 ? -30.149 -22.439 60.180 1.00 89.81 444 LEU A O 1
ATOM 3571 N N . TRP A 1 445 ? -30.953 -24.251 61.209 1.00 89.75 445 TRP A N 1
ATOM 3572 C CA . TRP A 1 445 ? -30.699 -23.758 62.575 1.00 89.75 445 TRP A CA 1
ATOM 3573 C C . TRP A 1 445 ? -29.235 -23.342 62.807 1.00 89.75 445 TRP A C 1
ATOM 3575 O O . TRP A 1 445 ? -28.956 -22.403 63.553 1.00 89.75 445 TRP A O 1
ATOM 3585 N N . THR A 1 446 ? -28.298 -23.990 62.108 1.00 88.31 446 THR A N 1
ATOM 3586 C CA . THR A 1 446 ? -26.866 -23.660 62.146 1.00 88.31 446 THR A CA 1
ATOM 3587 C C . THR A 1 446 ? -26.543 -22.290 61.537 1.00 88.31 446 THR A C 1
ATOM 3589 O O . THR A 1 446 ? -25.593 -21.657 61.999 1.00 88.31 446 THR A O 1
ATOM 3592 N N . LYS A 1 447 ? -27.335 -21.780 60.571 1.00 85.06 447 LYS A N 1
ATOM 3593 C CA . LYS A 1 447 ? -27.225 -20.385 60.091 1.00 85.06 447 LYS A CA 1
ATOM 3594 C C . LYS A 1 447 ? -27.518 -19.409 61.235 1.00 85.06 447 LYS A C 1
ATOM 3596 O O . LYS A 1 447 ? -26.743 -18.484 61.463 1.00 85.06 447 LYS A O 1
ATOM 3601 N N . ILE A 1 448 ? -28.607 -19.648 61.977 1.00 85.06 448 ILE A N 1
ATOM 3602 C CA . ILE A 1 448 ? -29.023 -18.801 63.108 1.00 85.06 448 ILE A CA 1
ATOM 3603 C C . ILE A 1 448 ? -27.953 -18.825 64.200 1.00 85.06 448 ILE A C 1
ATOM 3605 O O . ILE A 1 448 ? -27.519 -17.762 64.634 1.00 85.06 448 ILE A O 1
ATOM 3609 N N . TRP A 1 449 ? -27.473 -20.008 64.605 1.00 86.25 449 TRP A N 1
ATOM 3610 C CA . TRP A 1 449 ? -26.421 -20.098 65.623 1.00 86.25 449 TRP A CA 1
ATOM 3611 C C . TRP A 1 449 ? -25.159 -19.323 65.220 1.00 86.25 449 TRP A C 1
ATOM 3613 O O . TRP A 1 449 ? -24.700 -18.473 65.978 1.00 86.25 449 TRP A O 1
ATOM 3623 N N . ARG A 1 450 ? -24.645 -19.538 63.999 1.00 83.56 450 ARG A N 1
ATOM 3624 C CA . ARG A 1 450 ? -23.439 -18.851 63.504 1.00 83.56 450 ARG A CA 1
ATOM 3625 C C . ARG A 1 450 ? -23.591 -17.328 63.469 1.00 83.56 450 ARG A C 1
ATOM 3627 O O . ARG A 1 450 ? -22.644 -16.641 63.834 1.00 83.56 450 ARG A O 1
ATOM 3634 N N . ARG A 1 451 ? -24.758 -16.795 63.078 1.00 82.25 451 ARG A N 1
ATOM 3635 C CA . ARG A 1 451 ? -25.003 -15.336 63.050 1.00 82.25 451 ARG A CA 1
ATOM 3636 C C . ARG A 1 451 ? -25.109 -14.715 64.451 1.00 82.25 451 ARG A C 1
ATOM 3638 O O . ARG A 1 451 ? -24.919 -13.511 64.578 1.00 82.25 451 ARG A O 1
ATOM 3645 N N . ASN A 1 452 ? -25.373 -15.527 65.480 1.00 85.81 452 ASN A N 1
ATOM 3646 C CA . ASN A 1 452 ? -25.576 -15.114 66.873 1.00 85.81 452 ASN A CA 1
ATOM 3647 C C . ASN A 1 452 ? -24.495 -15.656 67.829 1.00 85.81 452 ASN A C 1
ATOM 3649 O O . ASN A 1 452 ? -24.724 -15.707 69.035 1.00 85.81 452 ASN A O 1
ATOM 3653 N N . SER A 1 453 ? -23.325 -16.071 67.337 1.00 80.50 453 SER A N 1
ATOM 3654 C CA . SER A 1 453 ? -22.278 -16.721 68.149 1.00 80.50 453 SER A CA 1
ATOM 3655 C C . SER A 1 453 ? -21.720 -15.850 69.287 1.00 80.50 453 SER A C 1
ATOM 3657 O O . SER A 1 453 ? -21.274 -16.385 70.294 1.00 80.50 453 SER A O 1
ATOM 3659 N N . LEU A 1 454 ? -21.817 -14.519 69.169 1.00 75.62 454 LEU A N 1
ATOM 3660 C CA . LEU A 1 454 ? -21.490 -13.548 70.228 1.00 75.62 454 LEU A CA 1
ATOM 3661 C C . LEU A 1 454 ? -22.533 -13.493 71.369 1.00 75.62 454 LEU A C 1
ATOM 3663 O O . LEU A 1 454 ? -22.279 -12.891 72.407 1.00 75.62 454 LEU A O 1
ATOM 3667 N N . ILE A 1 455 ? -23.715 -14.086 71.167 1.00 80.12 455 ILE A N 1
ATOM 3668 C CA . ILE A 1 455 ? -24.856 -14.108 72.105 1.00 80.12 455 ILE A CA 1
ATOM 3669 C C . ILE A 1 455 ? -25.148 -15.548 72.578 1.00 80.12 455 ILE A C 1
ATOM 3671 O O . ILE A 1 455 ? -25.641 -15.758 73.686 1.00 80.12 455 ILE A O 1
ATOM 3675 N N . ILE A 1 456 ? -24.846 -16.544 71.736 1.00 83.19 456 ILE A N 1
ATOM 3676 C CA . ILE A 1 456 ? -25.076 -17.974 71.960 1.00 83.19 456 ILE A CA 1
ATOM 3677 C C . ILE A 1 456 ? -23.733 -18.724 71.920 1.00 83.19 456 ILE A C 1
ATOM 3679 O O . ILE A 1 456 ? -23.364 -19.318 70.903 1.00 83.19 456 ILE A O 1
ATOM 3683 N N . GLU A 1 457 ? -23.020 -18.746 73.048 1.00 80.69 457 GLU A N 1
ATOM 3684 C CA . GLU A 1 457 ? -21.787 -19.538 73.203 1.00 80.69 457 GLU A CA 1
ATOM 3685 C C . GLU A 1 457 ? -22.036 -21.047 73.010 1.00 80.69 457 GLU A C 1
ATOM 3687 O O . GLU A 1 457 ? -21.217 -21.751 72.420 1.00 80.69 457 GLU A O 1
ATOM 3692 N N . ASN A 1 458 ? -23.189 -21.547 73.475 1.00 84.31 458 ASN A N 1
ATOM 3693 C CA . ASN A 1 458 ? -23.602 -22.945 73.358 1.00 84.31 458 ASN A CA 1
ATOM 3694 C C . ASN A 1 458 ? -24.939 -23.049 72.590 1.00 84.31 458 ASN A C 1
ATOM 3696 O O . ASN A 1 458 ? -25.947 -22.554 73.100 1.00 84.31 458 ASN A O 1
ATOM 3700 N N . PRO A 1 459 ? -24.992 -23.705 71.411 1.00 84.44 459 PRO A N 1
ATOM 3701 C CA . PRO A 1 459 ? -26.197 -23.780 70.577 1.00 84.44 459 PRO A CA 1
ATOM 3702 C C . PRO A 1 459 ? -27.407 -24.448 71.249 1.00 84.44 459 PRO A C 1
ATOM 3704 O O . PRO A 1 459 ? -28.540 -24.167 70.856 1.00 84.44 459 PRO A O 1
ATOM 3707 N N . ASP A 1 460 ? -27.193 -25.297 72.258 1.00 85.44 460 ASP A N 1
ATOM 3708 C CA . ASP A 1 460 ? -28.272 -25.971 72.994 1.00 85.44 460 ASP A CA 1
ATOM 3709 C C . ASP A 1 460 ? -28.936 -25.070 74.058 1.00 85.44 460 ASP A C 1
ATOM 3711 O O . ASP A 1 460 ? -29.955 -25.449 74.643 1.00 85.44 460 ASP A O 1
ATOM 3715 N N . LEU A 1 461 ? -28.382 -23.879 74.332 1.00 86.12 461 LEU A N 1
ATOM 3716 C CA . LEU A 1 461 ? -28.810 -22.989 75.416 1.00 86.12 461 LEU A CA 1
ATOM 3717 C C . LEU A 1 461 ? -29.280 -21.624 74.892 1.00 86.12 461 LEU A C 1
ATOM 3719 O O . LEU A 1 461 ? -28.497 -20.686 74.752 1.00 86.12 461 LEU A O 1
ATOM 3723 N N . ILE A 1 462 ? -30.595 -21.498 74.684 1.00 88.12 462 ILE A N 1
ATOM 3724 C CA . ILE A 1 462 ? -31.273 -20.212 74.458 1.00 88.12 462 ILE A CA 1
ATOM 3725 C C . ILE A 1 462 ? -32.300 -19.924 75.562 1.00 88.12 462 ILE A C 1
ATOM 3727 O O . ILE A 1 462 ? -32.966 -20.827 76.075 1.00 88.12 462 ILE A O 1
ATOM 3731 N N . TYR A 1 463 ? -32.435 -18.652 75.930 1.00 88.31 463 TYR A N 1
ATOM 3732 C CA . TYR A 1 463 ? -33.211 -18.188 77.080 1.00 88.31 463 TYR A CA 1
ATOM 3733 C C . TYR A 1 463 ? -34.376 -17.281 76.652 1.00 88.31 463 TYR A C 1
ATOM 3735 O O . TYR A 1 463 ? -34.188 -16.402 75.809 1.00 88.31 463 TYR A O 1
ATOM 3743 N N . PRO A 1 464 ? -35.581 -17.428 77.242 1.00 89.31 464 PRO A N 1
ATOM 3744 C CA . PRO A 1 464 ? -36.725 -16.590 76.892 1.00 89.31 464 PRO A CA 1
ATOM 3745 C C . PRO A 1 464 ? -36.443 -15.100 77.112 1.00 89.31 464 PRO A C 1
ATOM 3747 O O . PRO A 1 464 ? -35.987 -14.706 78.183 1.00 89.31 464 PRO A O 1
ATOM 3750 N N . GLY A 1 465 ? -36.744 -14.279 76.106 1.00 84.06 465 GLY A N 1
ATOM 3751 C CA . GLY A 1 465 ? -36.439 -12.848 76.081 1.00 84.06 465 GLY A CA 1
ATOM 3752 C C . GLY A 1 465 ? -35.132 -12.475 75.371 1.00 84.06 465 GLY A C 1
ATOM 3753 O O . GLY A 1 465 ? -34.942 -11.295 75.088 1.00 84.06 465 GLY A O 1
ATOM 3754 N N . GLN A 1 466 ? -34.261 -13.432 75.018 1.00 87.44 466 GLN A N 1
ATOM 3755 C CA . GLN A 1 466 ? -33.137 -13.151 74.114 1.00 87.44 466 GLN A CA 1
ATOM 3756 C C . GLN A 1 466 ? -33.648 -12.701 72.737 1.00 87.44 466 GLN A C 1
ATOM 3758 O O . GLN A 1 466 ? -34.581 -13.294 72.193 1.00 87.44 466 GLN A O 1
ATOM 3763 N N . LYS A 1 467 ? -33.008 -11.677 72.165 1.00 86.44 467 LYS A N 1
ATOM 3764 C CA . LYS A 1 467 ? -33.145 -11.292 70.755 1.00 86.44 467 LYS A CA 1
ATOM 3765 C C . LYS A 1 467 ? -32.130 -12.073 69.924 1.00 86.44 467 LYS A C 1
ATOM 3767 O O . LYS A 1 467 ? -30.946 -12.032 70.245 1.00 86.44 467 LYS A O 1
ATOM 3772 N N . LEU A 1 468 ? -32.587 -12.737 68.866 1.00 86.38 468 LEU A N 1
ATOM 3773 C CA . LEU A 1 468 ? -31.744 -13.422 67.887 1.00 86.38 468 LEU A CA 1
ATOM 3774 C C . LEU A 1 468 ? -31.899 -12.788 66.503 1.00 86.38 468 LEU A C 1
ATOM 3776 O O . LEU A 1 468 ? -33.014 -12.535 66.046 1.00 86.38 468 LEU A O 1
ATOM 3780 N N . ILE A 1 469 ? -30.780 -12.590 65.819 1.00 83.88 469 ILE A N 1
ATOM 3781 C CA . ILE A 1 469 ? -30.704 -12.141 64.434 1.00 83.88 469 ILE A CA 1
ATOM 3782 C C . ILE A 1 469 ? -31.029 -13.334 63.532 1.00 83.88 469 ILE A C 1
ATOM 3784 O O . ILE A 1 469 ? -30.305 -14.333 63.528 1.00 83.88 469 ILE A O 1
ATOM 3788 N N . ILE A 1 470 ? -32.107 -13.241 62.755 1.00 86.19 470 ILE A N 1
ATOM 3789 C CA . ILE A 1 470 ? -32.452 -14.224 61.728 1.00 86.19 470 ILE A CA 1
ATOM 3790 C C . ILE A 1 470 ? -31.854 -13.741 60.397 1.00 86.19 470 ILE A C 1
ATOM 3792 O O . ILE A 1 470 ? -32.285 -12.698 59.894 1.00 86.19 470 ILE A O 1
ATOM 3796 N N . PRO A 1 471 ? -30.868 -14.451 59.814 1.00 80.00 471 PRO A N 1
ATOM 3797 C CA . PRO A 1 471 ? -30.342 -14.108 58.494 1.00 80.00 471 PRO A CA 1
ATOM 3798 C C . PRO A 1 471 ? -31.402 -14.349 57.400 1.00 80.00 471 PRO A C 1
ATOM 3800 O O . PRO A 1 471 ? -32.374 -15.071 57.643 1.00 80.00 471 PRO A O 1
ATOM 3803 N N . PRO A 1 472 ? -31.236 -13.781 56.192 1.00 78.88 472 PRO A N 1
ATOM 3804 C CA . PRO A 1 472 ? -32.058 -14.143 55.040 1.00 78.88 472 PRO A CA 1
ATOM 3805 C C . PRO A 1 472 ? -31.947 -15.633 54.670 1.00 78.88 472 PRO A C 1
ATOM 3807 O O . PRO A 1 472 ? -31.037 -16.352 55.105 1.00 78.88 472 PRO A O 1
ATOM 3810 N N . LYS A 1 473 ? -32.944 -16.083 53.900 1.00 73.25 473 LYS A N 1
ATOM 3811 C CA . LYS A 1 473 ? -33.218 -17.493 53.588 1.00 73.25 473 LYS A CA 1
ATOM 3812 C C . LYS A 1 473 ? -32.092 -18.172 52.822 1.00 73.25 473 LYS A C 1
ATOM 3814 O O . LYS A 1 473 ? -31.620 -17.610 51.819 1.00 73.25 473 LYS A O 1
#

pLDDT: mean 80.54, std 20.31, range [24.97, 98.44]

Organism: NCBI:txid150

InterPro domains:
  IPR018392 LysM domain [PF01476] (421-471)
  IPR018392 LysM domain [PS51782] (419-470)
  IPR018392 LysM domain [SM00257] (420-471)
  IPR018392 LysM domain [cd00118] (421-470)
  IPR036779 LysM domain superfamily [G3DSA:3.10.350.10] (418-473)
  IPR036779 LysM domain superfamily [SSF54106] (420-471)
  IPR052196 Bacterial Potassium Binding [PTHR34700] (303-472)

Radius of gyration: 56.34 Å; chains: 1; bounding box: 121×64×171 Å